Protein AF-A0A2M8B4Y9-F1 (afdb_monomer_lite)

Sequence (429 aa):
MQRHLLSLGIAMMALLTFVGEAAADEWITPTTKEVRSVTGTYTLTVTPPRPGSPAPSYPIAILKGPEGETTFELKTPWMAVDLFVFDDGRVLTLDQWHTLGLGDFVAVLYSVKGELLWKKTLEELLGEELAGQVPRSVSSRWWRGVPAETELVVAVEGKLTLRITLWNEDRLELRIDDGSTTLVPVADVGDDPERLMRRARALKDESKFGDAAVLLEKVVQIDPTQLDAYLEWADALERQGEVAAAVKVLEQALAQFGEQAPADKTYNYANLHVNLSKLYLATGDKKGARRALERGIAFERNYDYPVLAYAGFLLDEGEKAEADRVLEGFLAGADEPYKGMVTRSIGDFYRSHQNPSKAKEFYLLVYDPAKVTDQFLTLSLAEVYEELGERDKALAVWTQLVTYFEEMGPAFDFYLRQAREHVERLSAK

Foldseek 3Di:
DDDDDPPPDWPKDKDFDAPDPDP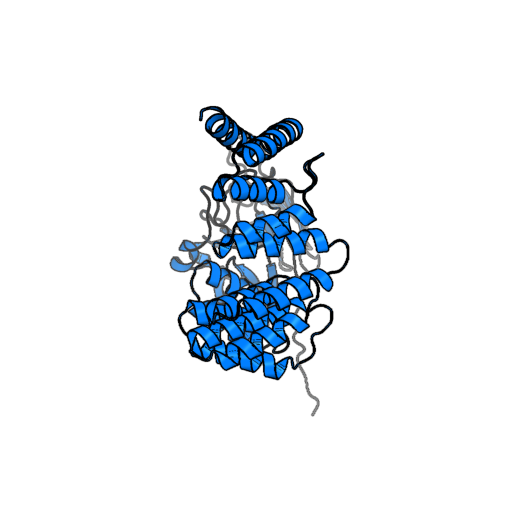DPDFDDDAWDWDAAPVSQKIKIWGWFDPPDPDQTAIWIWIQHDVGIAIDGLPDSADAPDWHAYNQGKIKGAAGGQAALDDFARIWIAHNNRHTPDTHHNCQQQNDVVQVVFDDDPRYGQFADVSWTKIWGQDPPRWIWIWTQTNLRWIWTATNVRRHIDIGGNLRVPLDLVSLQVNLVVCVVVVVLVSSLVSLVSSCVSPVPDLVSLLSNLVSCVSVVVLVVSLVSLVSSCVVCDLDDDPVCLQSQLSSLLSNLVSCVVVVNNVSNQVSLVSSCVRDLLDCVSLLSNLVSCVVVVNNVVSVVSLVVSLVRDDPPSNLVSLQSVLVSCVVVVNLVVSLVSLVVNDDLVACPDLVSLVSNLVSCVVVVVLVVNLSSLVRSLVVLVVVPDVCVVVNVVSVVSNVVSVVD

Radius of gyration: 30.64 Å; chains: 1; bounding box: 70×69×76 Å

Structure (mmCIF, N/CA/C/O backbone):
data_AF-A0A2M8B4Y9-F1
#
_entry.id   AF-A0A2M8B4Y9-F1
#
loop_
_atom_site.group_PDB
_atom_site.id
_atom_site.type_symbol
_atom_site.label_atom_id
_atom_site.label_alt_id
_atom_site.label_comp_id
_atom_site.label_asym_id
_atom_site.label_entity_id
_atom_site.label_seq_id
_atom_site.pdbx_PDB_ins_code
_atom_site.Cartn_x
_atom_site.Cartn_y
_atom_site.Cartn_z
_atom_site.occupancy
_atom_site.B_iso_or_equiv
_atom_site.auth_seq_id
_atom_site.auth_comp_id
_atom_site.auth_asym_id
_atom_site.auth_atom_id
_atom_site.pdbx_PDB_model_num
ATOM 1 N N . MET A 1 1 ? 16.339 -40.812 -35.857 1.00 36.28 1 MET A N 1
ATOM 2 C CA . MET A 1 1 ? 16.134 -39.405 -36.260 1.00 36.28 1 MET A CA 1
ATOM 3 C C . MET A 1 1 ? 16.271 -38.561 -34.998 1.00 36.28 1 MET A C 1
ATOM 5 O O . MET A 1 1 ? 15.334 -38.481 -34.215 1.00 36.28 1 MET A O 1
ATOM 9 N N . GLN A 1 2 ? 17.498 -38.126 -34.693 1.00 26.89 2 GLN A N 1
ATOM 10 C CA . GLN A 1 2 ? 17.825 -37.426 -33.448 1.00 26.89 2 GLN A CA 1
ATOM 11 C C . GLN A 1 2 ? 17.333 -35.977 -33.503 1.00 26.89 2 GLN A C 1
ATOM 13 O O . GLN A 1 2 ? 17.484 -35.291 -34.510 1.00 26.89 2 GLN A O 1
ATOM 18 N N . ARG A 1 3 ? 16.721 -35.556 -32.395 1.00 33.34 3 ARG A N 1
ATOM 19 C CA . ARG A 1 3 ? 16.287 -34.194 -32.089 1.00 33.34 3 ARG A CA 1
ATOM 20 C C . ARG A 1 3 ? 17.505 -33.265 -32.033 1.00 33.34 3 ARG A C 1
ATOM 22 O O . ARG A 1 3 ? 18.395 -33.511 -31.227 1.00 33.34 3 ARG A O 1
ATOM 29 N N . HIS A 1 4 ? 17.500 -32.178 -32.798 1.00 26.88 4 HIS A N 1
ATOM 30 C CA . HIS A 1 4 ? 18.311 -31.001 -32.486 1.00 26.88 4 HIS A CA 1
ATOM 31 C C . HIS A 1 4 ? 17.400 -29.964 -31.828 1.00 26.88 4 HIS A C 1
ATOM 33 O O . HIS A 1 4 ? 16.714 -29.195 -32.494 1.00 26.88 4 HIS A O 1
ATOM 39 N N . LEU A 1 5 ? 17.352 -30.016 -30.497 1.00 27.70 5 LEU A N 1
ATOM 40 C CA . LEU A 1 5 ? 16.914 -28.905 -29.661 1.00 27.70 5 LEU A CA 1
ATOM 41 C C . LEU A 1 5 ? 17.993 -27.821 -29.776 1.00 27.70 5 LEU A C 1
ATOM 43 O O . LEU A 1 5 ? 19.101 -28.005 -29.279 1.00 27.70 5 LEU A O 1
ATOM 47 N N . LEU A 1 6 ? 17.687 -26.725 -30.470 1.00 27.25 6 LEU A N 1
ATOM 48 C CA . LEU A 1 6 ? 18.451 -25.484 -30.364 1.00 27.25 6 LEU A CA 1
ATOM 49 C C . LEU A 1 6 ? 18.224 -24.946 -28.949 1.00 27.25 6 LEU A C 1
ATOM 51 O O . LEU A 1 6 ? 17.151 -24.440 -28.631 1.00 27.25 6 LEU A O 1
ATOM 55 N N . SER A 1 7 ? 19.213 -25.132 -28.081 1.00 25.39 7 SER A N 1
ATOM 56 C CA . SER A 1 7 ? 19.257 -24.516 -26.761 1.00 25.39 7 SER A CA 1
ATOM 57 C C . SER A 1 7 ? 19.354 -22.999 -26.932 1.00 25.39 7 SER A C 1
ATOM 59 O O . SER A 1 7 ? 20.385 -22.492 -27.378 1.00 25.39 7 SER A O 1
ATOM 61 N N . LEU A 1 8 ? 18.275 -22.289 -26.606 1.00 33.28 8 LEU A N 1
ATOM 62 C CA . LEU A 1 8 ? 18.254 -20.836 -26.473 1.00 33.28 8 LEU A CA 1
ATOM 63 C C . LEU A 1 8 ? 19.185 -20.471 -25.304 1.00 33.28 8 LEU A C 1
ATOM 65 O O . LEU A 1 8 ? 18.858 -20.717 -24.145 1.00 33.28 8 LEU A O 1
ATOM 69 N N . GLY A 1 9 ? 20.383 -19.968 -25.596 1.00 30.97 9 GLY A N 1
ATOM 70 C CA . GLY A 1 9 ? 21.287 -19.459 -24.568 1.00 30.97 9 GLY A CA 1
ATOM 71 C C . GLY A 1 9 ? 20.814 -18.082 -24.116 1.00 30.97 9 GLY A C 1
ATOM 72 O O . GLY A 1 9 ? 21.160 -17.090 -24.745 1.00 30.97 9 GLY A O 1
ATOM 73 N N . ILE A 1 10 ? 20.003 -18.018 -23.059 1.00 35.50 10 ILE A N 1
ATOM 74 C CA . ILE A 1 10 ? 19.664 -16.761 -22.384 1.00 35.50 10 ILE A CA 1
ATOM 75 C C . ILE A 1 10 ? 20.846 -16.423 -21.468 1.00 35.50 10 ILE A C 1
ATOM 77 O O . ILE A 1 10 ? 21.050 -17.080 -20.450 1.00 35.50 10 ILE A O 1
ATOM 81 N N . ALA A 1 11 ? 21.659 -15.435 -21.844 1.00 34.34 11 ALA A N 1
ATOM 82 C CA . ALA A 1 11 ? 22.622 -14.836 -20.926 1.00 34.34 11 ALA A CA 1
ATOM 83 C C . ALA A 1 11 ? 21.870 -13.807 -20.069 1.00 34.34 11 ALA A C 1
ATOM 85 O O . ALA A 1 11 ? 21.525 -12.737 -20.556 1.00 34.34 11 ALA A O 1
ATOM 86 N N . MET A 1 12 ? 21.563 -14.165 -18.820 1.00 33.56 12 MET A N 1
ATOM 87 C CA . MET A 1 12 ? 20.832 -13.312 -17.880 1.00 33.56 12 MET A CA 1
ATOM 88 C C . MET A 1 12 ? 21.839 -12.538 -17.024 1.00 33.56 12 MET A C 1
ATOM 90 O O . MET A 1 12 ? 22.570 -13.134 -16.234 1.00 33.56 12 MET A O 1
ATOM 94 N N . MET A 1 13 ? 21.898 -11.217 -17.188 1.00 37.53 13 MET A N 1
ATOM 95 C CA . MET A 1 13 ? 22.693 -10.332 -16.334 1.00 37.53 13 MET A CA 1
ATOM 96 C C . MET A 1 13 ? 21.754 -9.309 -15.694 1.00 37.53 13 MET A C 1
ATOM 98 O O . MET A 1 13 ? 21.316 -8.370 -16.352 1.00 37.53 13 MET A O 1
ATOM 102 N N . ALA A 1 14 ? 21.429 -9.517 -14.418 1.00 32.84 14 ALA A N 1
ATOM 103 C CA . ALA A 1 14 ? 20.691 -8.553 -13.611 1.00 32.84 14 ALA A CA 1
ATOM 104 C C . ALA A 1 14 ? 21.685 -7.543 -13.018 1.00 32.84 14 ALA A C 1
ATOM 106 O O . ALA A 1 14 ? 22.535 -7.918 -12.208 1.00 32.84 14 ALA A O 1
ATOM 107 N N . LEU A 1 15 ? 21.604 -6.273 -13.426 1.00 39.25 15 LEU A N 1
ATOM 108 C CA . LEU A 1 15 ? 22.286 -5.182 -12.727 1.00 39.25 15 LEU A CA 1
ATOM 109 C C . LEU A 1 15 ? 21.294 -4.495 -11.792 1.00 39.25 15 LEU A C 1
ATOM 111 O O . LEU A 1 15 ? 20.361 -3.841 -12.244 1.00 39.25 15 LEU A O 1
ATOM 115 N N . LEU A 1 16 ? 21.531 -4.630 -10.488 1.00 31.03 16 LEU A N 1
ATOM 116 C CA . LEU A 1 16 ? 20.889 -3.819 -9.459 1.00 31.03 16 LEU A CA 1
ATOM 117 C C . LEU A 1 16 ? 21.712 -2.542 -9.284 1.00 31.03 16 LEU A C 1
ATOM 119 O O . LEU A 1 16 ? 22.812 -2.586 -8.728 1.00 31.03 16 LEU A O 1
ATOM 123 N N . THR A 1 17 ? 21.205 -1.405 -9.758 1.00 41.84 17 THR A N 1
ATOM 124 C CA . THR A 1 17 ? 21.772 -0.100 -9.404 1.00 41.84 17 THR A CA 1
ATOM 125 C C . THR A 1 17 ? 20.977 0.493 -8.243 1.00 41.84 17 THR A C 1
ATOM 127 O O . THR A 1 17 ? 19.773 0.732 -8.327 1.00 41.84 17 THR A O 1
ATOM 130 N N . PHE A 1 18 ? 21.657 0.703 -7.112 1.00 34.00 18 PHE A N 1
ATOM 131 C CA . PHE A 1 18 ? 21.102 1.443 -5.983 1.00 34.00 18 PHE A CA 1
ATOM 132 C C . PHE A 1 18 ? 21.072 2.927 -6.350 1.00 34.00 18 PHE A C 1
ATOM 134 O O . PHE A 1 18 ? 22.095 3.611 -6.294 1.00 34.00 18 PHE A O 1
ATOM 141 N N . VAL A 1 19 ? 19.897 3.434 -6.717 1.00 42.34 19 VAL A N 1
ATOM 142 C CA . VAL A 1 19 ? 19.627 4.867 -6.612 1.00 42.34 19 VAL A CA 1
ATOM 143 C C . VAL A 1 19 ? 19.331 5.106 -5.136 1.00 42.34 19 VAL A C 1
ATOM 145 O O . VAL A 1 19 ? 18.277 4.716 -4.645 1.00 42.34 19 VAL A O 1
ATOM 148 N N . GLY A 1 20 ? 20.311 5.632 -4.400 1.00 36.97 20 GLY A N 1
ATOM 149 C CA . GLY A 1 20 ? 20.102 6.017 -3.008 1.00 36.97 20 GLY A CA 1
ATOM 150 C C . GLY A 1 20 ? 18.944 7.007 -2.915 1.00 36.97 20 GLY A C 1
ATOM 151 O O . GLY A 1 20 ? 18.862 7.929 -3.727 1.00 36.97 20 GLY A O 1
ATOM 152 N N . GLU A 1 21 ? 18.058 6.799 -1.943 1.00 37.81 21 GLU A N 1
ATOM 153 C CA . GLU A 1 21 ? 17.044 7.773 -1.547 1.00 37.81 21 GLU A CA 1
ATOM 154 C C . GLU A 1 21 ? 17.749 9.073 -1.144 1.00 37.81 21 GLU A C 1
ATOM 156 O O . GLU A 1 21 ? 18.260 9.216 -0.035 1.00 37.81 21 GLU A O 1
ATOM 161 N N . ALA A 1 22 ? 17.825 10.018 -2.074 1.00 33.72 22 ALA A N 1
ATOM 162 C CA . ALA A 1 22 ? 18.226 11.384 -1.804 1.00 33.72 22 ALA A CA 1
ATOM 163 C C . ALA A 1 22 ? 17.002 12.265 -2.038 1.00 33.72 22 ALA A C 1
ATOM 165 O O . ALA A 1 22 ? 16.345 12.179 -3.078 1.00 33.72 22 ALA A O 1
ATOM 166 N N . ALA A 1 23 ? 16.682 13.087 -1.038 1.00 35.25 23 ALA A N 1
ATOM 167 C CA . ALA A 1 23 ? 15.660 14.116 -1.134 1.00 35.25 23 ALA A CA 1
ATOM 168 C C . ALA A 1 23 ? 15.853 14.942 -2.418 1.00 35.25 23 ALA A C 1
ATOM 170 O O . ALA A 1 23 ? 16.979 15.156 -2.862 1.00 35.25 23 ALA A O 1
ATOM 171 N N . ALA A 1 24 ? 14.735 15.390 -2.989 1.00 41.53 24 ALA A N 1
ATOM 172 C CA . ALA A 1 24 ? 14.528 15.785 -4.384 1.00 41.53 24 ALA A CA 1
ATOM 173 C C . ALA A 1 24 ? 15.503 16.792 -5.048 1.00 41.53 24 ALA A C 1
ATOM 175 O O . ALA A 1 24 ? 15.334 17.033 -6.239 1.00 41.53 24 ALA A O 1
ATOM 176 N N . ASP A 1 25 ? 16.520 17.327 -4.362 1.00 52.00 25 ASP A N 1
ATOM 177 C CA . ASP A 1 25 ? 17.468 18.315 -4.901 1.00 52.00 25 ASP A CA 1
ATOM 178 C C . ASP A 1 25 ? 18.952 18.101 -4.511 1.00 52.00 25 ASP A C 1
ATOM 180 O O . ASP A 1 25 ? 19.803 18.908 -4.890 1.00 52.00 25 ASP A O 1
ATOM 184 N N . GLU A 1 26 ? 19.322 17.015 -3.818 1.00 54.59 26 GLU A N 1
ATOM 185 C CA . GLU A 1 26 ? 20.734 16.728 -3.502 1.00 54.59 26 GLU A CA 1
ATOM 186 C C . GLU A 1 26 ? 21.339 15.699 -4.460 1.00 54.59 26 GLU A C 1
ATOM 188 O O . GLU A 1 26 ? 21.367 14.491 -4.227 1.00 54.59 26 GLU A O 1
ATOM 193 N N . TRP A 1 27 ? 21.870 16.202 -5.569 1.00 66.56 27 TRP A N 1
ATOM 194 C CA . TRP A 1 27 ? 22.637 15.390 -6.499 1.00 66.56 27 TRP A CA 1
ATOM 195 C C . TRP A 1 27 ? 24.064 15.173 -5.996 1.00 66.56 27 TRP A C 1
ATOM 197 O O . TRP A 1 27 ? 24.834 16.122 -5.846 1.00 66.56 27 TRP A O 1
ATOM 207 N N . ILE A 1 28 ? 24.463 13.910 -5.826 1.00 75.56 28 ILE A N 1
ATOM 208 C CA . ILE A 1 28 ? 25.866 13.565 -5.564 1.00 75.56 28 ILE A CA 1
ATOM 209 C C . ILE A 1 28 ? 26.715 14.038 -6.749 1.00 75.56 28 ILE A C 1
ATOM 211 O O . ILE A 1 28 ? 26.384 13.759 -7.905 1.00 75.56 28 ILE A O 1
ATOM 215 N N . THR A 1 29 ? 27.812 14.746 -6.464 1.00 81.62 29 THR A N 1
ATOM 216 C CA . THR A 1 29 ? 28.760 15.222 -7.479 1.00 81.62 29 THR A CA 1
ATOM 217 C C . THR A 1 29 ? 29.173 14.075 -8.405 1.00 81.62 29 THR A C 1
ATOM 219 O O . THR A 1 29 ? 29.632 13.042 -7.908 1.00 81.62 29 THR A O 1
ATOM 222 N N . PRO A 1 30 ? 29.059 14.231 -9.737 1.00 83.62 30 PRO A N 1
ATOM 223 C CA . PRO A 1 30 ? 29.467 13.196 -10.672 1.00 83.62 30 PRO A CA 1
ATOM 224 C C . PRO A 1 30 ? 30.930 12.809 -10.474 1.00 83.62 30 PRO A C 1
ATOM 226 O O . PRO A 1 30 ? 31.810 13.669 -10.413 1.00 83.62 30 PRO A O 1
ATOM 229 N N . THR A 1 31 ? 31.191 11.509 -10.434 1.00 88.25 31 THR A N 1
ATOM 230 C CA . THR A 1 31 ? 32.536 10.931 -10.412 1.00 88.25 31 THR A CA 1
ATOM 231 C C . THR A 1 31 ? 32.777 10.108 -11.673 1.00 88.25 31 THR A C 1
ATOM 233 O O . THR A 1 31 ? 31.853 9.821 -12.440 1.00 88.25 31 THR A O 1
ATOM 236 N N . THR A 1 32 ? 34.037 9.750 -11.919 1.00 91.94 32 THR A N 1
ATOM 237 C CA . THR A 1 32 ? 34.393 8.835 -13.007 1.00 91.94 32 THR A CA 1
ATOM 238 C C . THR A 1 32 ? 33.714 7.483 -12.805 1.00 91.94 32 THR A C 1
ATOM 240 O O . THR A 1 32 ? 33.797 6.904 -11.722 1.00 91.94 32 THR A O 1
ATOM 243 N N . LYS A 1 33 ? 33.072 6.971 -13.857 1.00 93.06 33 LYS A N 1
ATOM 244 C CA . LYS A 1 33 ? 32.427 5.652 -13.875 1.00 93.06 33 LYS A CA 1
ATOM 245 C C . LYS A 1 33 ? 33.211 4.703 -14.771 1.00 93.06 33 LYS A C 1
ATOM 247 O O . LYS A 1 33 ? 33.659 5.104 -15.842 1.00 93.06 33 LYS A O 1
ATOM 252 N N . GLU A 1 34 ? 33.344 3.450 -14.350 1.00 95.75 34 GLU A N 1
ATOM 253 C CA . GLU A 1 34 ? 33.886 2.366 -15.170 1.00 95.75 34 GLU A CA 1
ATOM 254 C C . GLU A 1 34 ? 32.845 1.250 -15.276 1.00 95.75 34 GLU A C 1
ATOM 256 O O . GLU A 1 34 ? 32.316 0.800 -14.262 1.00 95.75 34 GLU A O 1
ATOM 261 N N . VAL A 1 35 ? 32.550 0.813 -16.500 1.00 93.94 35 VAL A N 1
ATOM 262 C CA . VAL A 1 35 ? 31.632 -0.297 -16.788 1.00 93.94 35 VAL A CA 1
ATOM 263 C C . VAL A 1 35 ? 32.278 -1.268 -17.773 1.00 93.94 35 VAL A C 1
ATOM 265 O O . VAL A 1 35 ? 33.152 -0.891 -18.556 1.00 93.94 35 VAL A O 1
ATOM 268 N N . ARG A 1 36 ? 31.868 -2.537 -17.731 1.00 94.88 36 ARG A N 1
ATOM 269 C CA . ARG A 1 36 ? 32.389 -3.601 -18.599 1.00 94.88 36 ARG A CA 1
ATOM 270 C C . ARG A 1 36 ? 31.264 -4.242 -19.389 1.00 94.88 36 ARG A C 1
ATOM 272 O O . ARG A 1 36 ? 30.131 -4.285 -18.915 1.00 94.88 36 ARG A O 1
ATOM 279 N N . SER A 1 37 ? 31.597 -4.738 -20.575 1.00 92.25 37 SER A N 1
ATOM 280 C CA . SER A 1 37 ? 30.659 -5.507 -21.386 1.00 92.25 37 SER A CA 1
ATOM 281 C C . SER A 1 37 ? 30.421 -6.888 -20.768 1.00 92.25 37 SER A C 1
ATOM 283 O O . SER A 1 37 ? 31.179 -7.310 -19.891 1.00 92.25 37 SER A O 1
ATOM 285 N N . VAL A 1 38 ? 29.376 -7.596 -21.203 1.00 85.75 38 VAL A N 1
ATOM 286 C CA . VAL A 1 38 ? 28.956 -8.880 -20.607 1.00 85.75 38 VAL A CA 1
ATOM 287 C C . VAL A 1 38 ? 30.090 -9.902 -20.630 1.00 85.75 38 VAL A C 1
ATOM 289 O O . VAL A 1 38 ? 30.353 -10.566 -19.628 1.00 85.75 38 VAL A O 1
ATOM 292 N N . THR A 1 39 ? 30.800 -10.013 -21.753 1.00 87.94 39 THR A N 1
ATOM 293 C CA . THR A 1 39 ? 31.944 -10.929 -21.889 1.00 87.94 39 THR A CA 1
ATOM 294 C C . THR A 1 39 ? 33.233 -10.369 -21.286 1.00 87.94 39 THR A C 1
ATOM 296 O O . THR A 1 39 ? 34.253 -11.059 -21.259 1.00 87.94 39 THR A O 1
ATOM 299 N N . GLY A 1 40 ? 33.227 -9.109 -20.842 1.00 91.19 40 GLY A N 1
ATOM 300 C CA . GLY A 1 40 ? 34.416 -8.367 -20.432 1.00 91.19 40 GLY A CA 1
ATOM 301 C C . GLY A 1 40 ? 35.335 -7.968 -21.590 1.00 91.19 40 GLY A C 1
ATOM 302 O O . GLY A 1 40 ? 36.449 -7.510 -21.339 1.00 91.19 40 GLY A O 1
ATOM 303 N N . THR A 1 41 ? 34.902 -8.137 -22.846 1.00 94.44 41 THR A N 1
ATOM 304 C CA . THR A 1 41 ? 35.692 -7.785 -24.039 1.00 94.44 41 THR A CA 1
ATOM 305 C C . THR A 1 41 ? 35.963 -6.286 -24.127 1.00 94.44 41 THR A C 1
ATOM 307 O O . THR A 1 41 ? 37.048 -5.893 -24.559 1.00 94.44 41 THR A O 1
ATOM 310 N N . TYR A 1 42 ? 35.013 -5.458 -23.688 1.00 96.25 42 TYR A N 1
ATOM 311 C CA . TYR A 1 42 ? 35.172 -4.010 -23.632 1.00 96.25 42 TYR A CA 1
ATOM 312 C C . TYR A 1 42 ? 35.105 -3.485 -22.198 1.00 96.25 42 TYR A C 1
ATOM 314 O O . TYR A 1 42 ? 34.321 -3.954 -21.372 1.00 96.25 42 TYR A O 1
ATOM 322 N N . THR A 1 43 ? 35.923 -2.473 -21.910 1.00 97.56 43 THR A N 1
ATOM 323 C CA . THR A 1 43 ? 35.850 -1.661 -20.688 1.00 97.56 43 THR A CA 1
ATOM 324 C C . THR A 1 43 ? 35.696 -0.200 -21.081 1.00 97.56 43 THR A C 1
ATOM 326 O O . THR A 1 43 ? 36.485 0.317 -21.870 1.00 97.56 43 THR A O 1
ATOM 329 N N . LEU A 1 44 ? 34.683 0.459 -20.531 1.00 97.50 44 LEU A N 1
ATOM 330 C CA . LEU A 1 44 ? 34.388 1.864 -20.759 1.00 97.50 44 LEU A CA 1
ATOM 331 C C . LEU A 1 44 ? 34.637 2.644 -19.469 1.00 97.50 44 LEU A C 1
ATOM 333 O O . LEU A 1 44 ? 33.990 2.383 -18.457 1.00 97.50 44 LEU A O 1
ATOM 337 N N . THR A 1 45 ? 35.513 3.641 -19.530 1.00 97.38 45 THR A N 1
ATOM 338 C CA . THR A 1 45 ? 35.730 4.611 -18.452 1.00 97.38 45 THR A CA 1
ATOM 339 C C . THR A 1 45 ? 35.216 5.975 -18.900 1.00 97.38 45 THR A C 1
ATOM 341 O O . THR A 1 45 ? 35.676 6.499 -19.910 1.00 97.38 45 THR A O 1
ATOM 344 N N . VAL A 1 46 ? 34.289 6.580 -18.158 1.00 95.38 46 VAL A N 1
ATOM 345 C CA . VAL A 1 46 ? 33.729 7.904 -18.471 1.00 95.38 46 VAL A CA 1
ATOM 346 C C . VAL A 1 46 ? 34.039 8.877 -17.347 1.00 95.38 46 VAL A C 1
ATOM 348 O O . VAL A 1 46 ? 33.708 8.623 -16.191 1.00 95.38 46 VAL A O 1
ATOM 351 N N . THR A 1 47 ? 34.667 10.000 -17.688 1.00 92.81 47 THR A N 1
ATOM 352 C CA . THR A 1 47 ? 35.037 11.065 -16.748 1.00 92.81 47 THR A CA 1
ATOM 353 C C . THR A 1 47 ? 34.115 12.275 -16.933 1.00 92.81 47 THR A C 1
ATOM 355 O O . THR A 1 47 ? 33.919 12.691 -18.078 1.00 92.81 47 THR A O 1
ATOM 358 N N . PRO A 1 48 ? 33.572 12.864 -15.849 1.00 88.44 48 PRO A N 1
ATOM 359 C CA . PRO A 1 48 ? 32.746 14.068 -15.910 1.00 88.44 48 PRO A CA 1
ATOM 360 C C . PRO A 1 48 ? 33.448 15.255 -16.591 1.00 88.44 48 PRO A C 1
ATOM 362 O O . PRO A 1 48 ? 34.683 15.317 -16.612 1.00 88.44 48 PRO A O 1
ATOM 365 N N . PRO A 1 49 ? 32.684 16.233 -17.106 1.00 80.12 49 PRO A N 1
ATOM 366 C CA . PRO A 1 49 ? 33.252 17.444 -17.686 1.00 80.12 49 PRO A CA 1
ATOM 367 C C . PRO A 1 49 ? 34.072 18.241 -16.659 1.00 80.12 49 PRO A C 1
ATOM 369 O O . PRO A 1 49 ? 33.786 18.229 -15.460 1.00 80.12 49 PRO A O 1
ATOM 372 N N . ARG A 1 50 ? 35.110 18.952 -17.123 1.00 70.00 50 ARG A N 1
ATOM 373 C CA . ARG A 1 50 ? 35.992 19.729 -16.239 1.00 70.00 50 ARG A CA 1
ATOM 374 C C . ARG A 1 50 ? 35.247 20.954 -15.690 1.00 70.00 50 ARG A C 1
ATOM 376 O O . ARG A 1 50 ? 34.801 21.778 -16.493 1.00 70.00 50 ARG A O 1
ATOM 383 N N . PRO A 1 51 ? 35.178 21.145 -14.359 1.00 62.09 51 PRO A N 1
ATOM 384 C CA . PRO A 1 51 ? 34.595 22.352 -13.781 1.00 62.09 51 PRO A CA 1
ATOM 385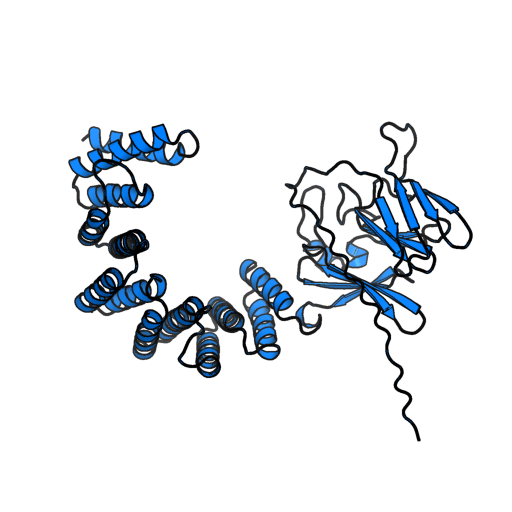 C C . PRO A 1 51 ? 35.305 23.616 -14.296 1.00 62.09 51 PRO A C 1
ATOM 387 O O . PRO A 1 51 ? 36.534 23.681 -14.285 1.00 62.09 51 PRO A O 1
ATOM 390 N N . GLY A 1 52 ? 34.543 24.621 -14.744 1.00 58.44 52 GLY A N 1
ATOM 391 C CA . GLY A 1 52 ? 35.072 25.942 -15.120 1.00 58.44 52 GLY A CA 1
ATOM 392 C C . GLY A 1 52 ? 35.708 26.064 -16.514 1.00 58.44 52 GLY A C 1
ATOM 393 O O . GLY A 1 52 ? 36.437 27.026 -16.755 1.00 58.44 52 GLY A O 1
ATOM 394 N N . SER A 1 53 ? 35.469 25.124 -17.438 1.00 52.81 53 SER A N 1
ATOM 395 C CA . SER A 1 53 ? 35.974 25.239 -18.817 1.00 52.81 53 SER A CA 1
ATOM 396 C C . SER A 1 53 ? 35.259 26.345 -19.624 1.00 52.81 53 SER A C 1
ATOM 398 O O . SER A 1 53 ? 34.036 26.438 -19.562 1.00 52.81 53 SER A O 1
ATOM 400 N N . PRO A 1 54 ? 35.984 27.166 -20.414 1.00 41.25 54 PRO A N 1
ATOM 401 C CA . PRO A 1 54 ? 35.407 28.251 -21.223 1.00 41.25 54 PRO A CA 1
ATOM 402 C C . PRO A 1 54 ? 34.758 27.789 -22.545 1.00 41.25 54 PRO A C 1
ATOM 404 O O . PRO A 1 54 ? 34.163 28.598 -23.252 1.00 41.25 54 PRO A O 1
ATOM 407 N N . ALA A 1 55 ? 34.876 26.505 -22.891 1.00 53.44 55 ALA A N 1
ATOM 408 C CA . ALA A 1 55 ? 34.195 25.846 -24.007 1.00 53.44 55 ALA A CA 1
ATOM 409 C C . ALA A 1 55 ? 33.199 24.813 -23.446 1.00 53.44 55 ALA A C 1
ATOM 411 O O . ALA A 1 55 ? 33.392 24.388 -22.302 1.00 53.44 55 ALA A O 1
ATOM 412 N N . PRO A 1 56 ? 32.163 24.382 -24.199 1.00 57.38 56 PRO A N 1
ATOM 413 C CA . PRO A 1 56 ? 31.330 23.262 -23.768 1.00 57.38 56 PRO A CA 1
ATOM 414 C C . PRO A 1 56 ? 32.234 22.061 -23.465 1.00 57.38 56 PRO A C 1
ATOM 416 O O . PRO A 1 56 ? 32.873 21.515 -24.360 1.00 57.38 56 PRO A O 1
ATOM 419 N N . SER A 1 57 ? 32.347 21.715 -22.182 1.00 73.31 57 SER A N 1
ATOM 420 C CA . SER A 1 57 ? 33.071 20.532 -21.735 1.00 73.31 57 SER A CA 1
ATOM 421 C C . SER A 1 57 ? 32.064 19.403 -21.676 1.00 73.31 57 SER A C 1
ATOM 423 O O . SER A 1 57 ? 31.087 19.484 -20.937 1.00 73.31 57 SER A O 1
ATOM 425 N N . TYR A 1 58 ? 32.331 18.352 -22.433 1.00 87.56 58 TYR A N 1
ATOM 426 C CA . TYR A 1 58 ? 31.554 17.123 -22.423 1.00 87.56 58 TYR A CA 1
ATOM 427 C C . TYR A 1 58 ? 32.247 16.061 -21.557 1.00 87.56 58 TYR A C 1
ATOM 429 O O . TYR A 1 58 ? 33.460 16.162 -21.331 1.00 87.56 58 TYR A O 1
ATOM 437 N N . PRO A 1 59 ? 31.521 15.048 -21.049 1.00 91.69 59 PRO A N 1
ATOM 438 C CA . PRO A 1 59 ? 32.155 13.870 -20.481 1.00 91.69 59 PRO A CA 1
ATOM 439 C C . PRO A 1 59 ? 33.089 13.201 -21.497 1.00 91.69 59 PRO A C 1
ATOM 441 O O . PRO A 1 59 ? 32.747 13.051 -22.673 1.00 91.69 59 PRO A O 1
ATOM 444 N N . ILE A 1 60 ? 34.260 12.766 -21.035 1.00 93.31 60 ILE A N 1
ATOM 445 C CA . ILE A 1 60 ? 35.242 12.059 -21.866 1.00 93.31 60 ILE A CA 1
ATOM 446 C C . ILE A 1 60 ? 35.103 10.563 -21.609 1.00 93.31 60 ILE A C 1
ATOM 448 O O . ILE A 1 60 ? 35.255 10.117 -20.471 1.00 93.31 60 ILE A O 1
ATOM 452 N N . ALA A 1 61 ? 34.844 9.802 -22.666 1.00 96.06 61 ALA A N 1
ATOM 453 C CA . ALA A 1 61 ? 34.807 8.350 -22.671 1.00 96.06 61 ALA A CA 1
ATOM 454 C C . ALA A 1 61 ? 36.125 7.779 -23.207 1.00 96.06 61 ALA A C 1
ATOM 456 O O . ALA A 1 61 ? 36.630 8.211 -24.242 1.00 96.06 61 ALA A O 1
ATOM 457 N N . ILE A 1 62 ? 36.656 6.782 -22.506 1.00 97.62 62 ILE A N 1
ATOM 458 C CA . ILE A 1 62 ? 37.791 5.961 -22.918 1.00 97.62 62 ILE A CA 1
ATOM 459 C C . ILE A 1 62 ? 37.277 4.530 -23.029 1.00 97.62 62 ILE A C 1
ATOM 461 O O . ILE A 1 62 ? 36.935 3.904 -22.025 1.00 97.62 62 ILE A O 1
ATOM 465 N N . LEU A 1 63 ? 37.203 4.023 -24.255 1.00 97.81 63 LEU A N 1
ATOM 466 C CA . LEU A 1 63 ? 36.772 2.669 -24.566 1.00 97.81 63 LEU A CA 1
ATOM 467 C C . LEU A 1 63 ? 37.996 1.809 -24.880 1.00 97.81 63 LEU A C 1
ATOM 469 O O . LEU A 1 63 ? 38.693 2.039 -25.867 1.00 97.81 63 LEU A O 1
ATOM 473 N N . LYS A 1 64 ? 38.246 0.803 -24.047 1.00 97.94 64 LYS A N 1
ATOM 474 C CA . LYS A 1 64 ? 39.300 -0.197 -24.241 1.00 97.94 64 LYS A CA 1
ATOM 475 C C . LYS A 1 64 ? 38.681 -1.482 -24.765 1.00 97.94 64 LYS A C 1
ATOM 477 O O . LYS A 1 64 ? 37.758 -2.004 -24.144 1.00 97.94 64 LYS A O 1
ATOM 482 N N . GLY A 1 65 ? 39.207 -1.994 -25.872 1.00 95.81 65 GLY A N 1
ATOM 483 C CA . GLY A 1 65 ? 38.759 -3.243 -26.483 1.00 95.81 65 GLY A CA 1
ATOM 484 C C . GLY A 1 65 ? 39.859 -3.941 -27.290 1.00 95.81 65 GLY A C 1
ATOM 485 O O . GLY A 1 65 ? 41.029 -3.562 -27.198 1.00 95.81 65 GLY A O 1
ATOM 486 N N . PRO A 1 66 ? 39.505 -4.953 -28.104 1.00 93.81 66 PRO A N 1
ATOM 487 C CA . PRO A 1 66 ? 40.471 -5.776 -28.840 1.00 93.81 66 PRO A CA 1
ATOM 488 C C . PRO A 1 66 ? 41.345 -5.003 -29.835 1.00 93.81 66 PRO A C 1
ATOM 490 O O . PRO A 1 66 ? 42.498 -5.366 -30.055 1.00 93.81 66 PRO A O 1
ATOM 493 N N . GLU A 1 67 ? 40.807 -3.936 -30.428 1.00 90.25 67 GLU A N 1
ATOM 494 C CA . GLU A 1 67 ? 41.508 -3.103 -31.416 1.00 90.25 67 GLU A CA 1
ATOM 495 C C . GLU A 1 67 ? 42.347 -1.980 -30.780 1.00 90.25 67 GLU A C 1
ATOM 497 O O . GLU A 1 67 ? 43.005 -1.219 -31.488 1.00 90.25 67 GLU A O 1
ATOM 502 N N . GLY A 1 68 ? 42.356 -1.882 -29.446 1.00 94.00 68 GLY A N 1
ATOM 503 C CA . GLY A 1 68 ? 43.084 -0.868 -28.690 1.00 94.00 68 GLY A CA 1
ATOM 504 C C . GLY A 1 68 ? 42.170 0.046 -27.876 1.00 94.00 68 GLY A C 1
ATOM 505 O O . GLY A 1 68 ? 41.075 -0.334 -27.460 1.00 94.00 68 GLY A O 1
ATOM 506 N N . GLU A 1 69 ? 42.660 1.254 -27.610 1.00 96.50 69 GLU A N 1
ATOM 507 C CA . GLU A 1 69 ? 41.962 2.279 -26.836 1.00 96.50 69 GLU A CA 1
ATOM 508 C C . GLU A 1 69 ? 41.439 3.377 -27.766 1.00 96.50 69 GLU A C 1
ATOM 510 O O . GLU A 1 69 ? 42.180 3.899 -28.598 1.00 96.50 69 GLU A O 1
ATOM 515 N N . THR A 1 70 ? 40.165 3.734 -27.612 1.00 96.75 70 THR A N 1
ATOM 516 C CA . THR A 1 70 ? 39.533 4.848 -28.324 1.00 96.75 70 THR A CA 1
ATOM 517 C C . THR A 1 70 ? 39.000 5.861 -27.323 1.00 96.75 70 THR A C 1
ATOM 519 O O . THR A 1 70 ? 38.248 5.507 -26.417 1.00 96.75 70 THR A O 1
ATOM 522 N N . THR A 1 71 ? 39.364 7.129 -27.509 1.00 96.50 71 THR A N 1
ATOM 523 C CA . THR A 1 71 ? 38.928 8.239 -26.653 1.00 96.50 71 THR A CA 1
ATOM 524 C C . THR A 1 71 ? 38.016 9.168 -27.436 1.00 96.50 71 THR A C 1
ATOM 526 O O . THR A 1 71 ? 38.372 9.604 -28.532 1.00 96.50 71 THR A O 1
ATOM 529 N N . PHE A 1 72 ? 36.852 9.486 -26.875 1.00 94.75 72 PHE A N 1
ATOM 530 C CA . PHE A 1 72 ? 35.862 10.359 -27.501 1.00 94.75 72 PHE A CA 1
ATOM 531 C C . PHE A 1 72 ? 35.030 11.122 -26.469 1.00 94.75 72 PHE A C 1
ATOM 533 O O . PHE A 1 72 ? 34.960 10.758 -25.298 1.00 94.75 72 PHE A O 1
ATOM 540 N N . GLU A 1 73 ? 34.389 12.201 -26.907 1.00 92.56 73 GLU A N 1
ATOM 541 C CA . GLU A 1 73 ? 33.454 12.971 -26.087 1.00 92.56 73 GLU A CA 1
ATOM 542 C C . GLU A 1 73 ? 32.043 12.380 -26.209 1.00 92.56 73 GLU A C 1
ATOM 544 O O . GLU A 1 73 ? 31.526 12.223 -27.320 1.00 92.56 73 GLU A O 1
ATOM 549 N N . LEU A 1 74 ? 31.396 12.089 -25.076 1.00 89.81 74 LEU A N 1
ATOM 550 C CA . LEU A 1 74 ? 29.953 11.854 -25.046 1.00 89.81 74 LEU A CA 1
ATOM 551 C C . LEU A 1 74 ? 29.315 13.221 -25.243 1.00 89.81 74 LEU A C 1
ATOM 553 O O . LEU A 1 74 ? 29.340 14.017 -24.317 1.00 89.81 74 LEU A O 1
ATOM 557 N N . LYS A 1 75 ? 28.828 13.540 -26.446 1.00 86.31 75 LYS A N 1
ATOM 558 C CA . LYS A 1 75 ? 28.291 14.862 -26.842 1.00 86.31 75 LYS A CA 1
ATOM 559 C C . LYS A 1 75 ? 26.977 15.233 -26.118 1.00 86.31 75 LYS A C 1
ATOM 561 O O . LYS A 1 75 ? 26.029 15.712 -26.736 1.00 86.31 75 LYS A O 1
ATOM 566 N N . THR A 1 76 ? 26.916 14.985 -24.816 1.00 86.00 76 THR A N 1
ATOM 567 C CA . THR A 1 76 ? 25.850 15.252 -23.860 1.00 86.00 76 THR A CA 1
ATOM 568 C C . THR A 1 76 ? 26.373 16.240 -22.822 1.00 86.00 76 THR A C 1
ATOM 570 O O . THR A 1 76 ? 27.498 16.093 -22.349 1.00 86.00 76 THR A O 1
ATOM 573 N N . PRO A 1 77 ? 25.584 17.252 -22.432 1.00 81.12 77 PRO A N 1
ATOM 574 C CA . PRO A 1 77 ? 26.070 18.347 -21.589 1.00 81.12 77 PRO A CA 1
ATOM 575 C C . PRO A 1 77 ? 26.507 17.904 -20.184 1.00 81.12 77 PRO A C 1
ATOM 577 O O . PRO A 1 77 ? 27.302 18.592 -19.548 1.00 81.12 77 PRO A O 1
ATOM 580 N N . TRP A 1 78 ? 26.009 16.762 -19.705 1.00 86.00 78 TRP A N 1
ATOM 581 C CA . TRP A 1 78 ? 26.222 16.282 -18.344 1.00 86.00 78 TRP A CA 1
ATOM 582 C C . TRP A 1 78 ? 26.680 14.827 -18.324 1.00 86.00 78 TRP A C 1
ATOM 584 O O . TRP A 1 78 ? 26.702 14.142 -19.345 1.00 86.00 78 TRP A O 1
ATOM 594 N N . MET A 1 79 ? 27.106 14.377 -17.143 1.00 89.75 79 MET A N 1
ATOM 595 C CA . MET A 1 79 ? 27.469 12.982 -16.917 1.00 89.75 79 MET A CA 1
ATOM 596 C C . MET A 1 79 ? 26.217 12.104 -16.989 1.00 89.75 79 MET A C 1
ATOM 598 O O . MET A 1 79 ? 25.219 12.413 -16.338 1.00 89.75 79 MET A O 1
ATOM 602 N N . ALA A 1 80 ? 26.297 10.987 -17.710 1.00 90.81 80 ALA A N 1
ATOM 603 C CA . ALA A 1 80 ? 25.209 10.018 -17.762 1.00 90.81 80 ALA A CA 1
ATOM 604 C C . ALA A 1 80 ? 24.949 9.380 -16.387 1.00 90.81 80 ALA A C 1
ATOM 606 O O . ALA A 1 80 ? 25.886 9.113 -15.614 1.00 90.81 80 ALA A O 1
ATOM 607 N N . VAL A 1 81 ? 23.681 9.103 -16.083 1.00 88.81 81 VAL A N 1
ATOM 608 C CA . VAL A 1 81 ? 23.309 8.420 -14.834 1.00 88.81 81 VAL A CA 1
ATOM 609 C C . VAL A 1 81 ? 23.627 6.936 -14.933 1.00 88.81 81 VAL A C 1
ATOM 611 O O . VAL A 1 81 ? 24.311 6.419 -14.051 1.00 88.81 81 VAL A O 1
ATOM 614 N N . ASP A 1 82 ? 23.276 6.292 -16.041 1.00 89.62 82 ASP A N 1
ATOM 615 C CA . ASP A 1 82 ? 23.655 4.908 -16.315 1.00 89.62 82 ASP A CA 1
ATOM 616 C C . ASP A 1 82 ? 24.449 4.792 -17.617 1.00 89.62 82 ASP A C 1
ATOM 618 O O . ASP A 1 82 ? 24.264 5.552 -18.573 1.00 89.62 82 ASP A O 1
ATOM 622 N N . LEU A 1 83 ? 25.379 3.839 -17.624 1.00 91.81 83 LEU A N 1
ATOM 623 C CA . LEU A 1 83 ? 26.322 3.588 -18.706 1.00 91.81 83 LEU A CA 1
ATOM 624 C C . LEU A 1 83 ? 26.352 2.098 -19.009 1.00 91.81 83 LEU A C 1
ATOM 626 O O . LEU A 1 83 ? 26.553 1.281 -18.113 1.00 91.81 83 LEU A O 1
ATOM 630 N N . PHE A 1 84 ? 26.232 1.763 -20.285 1.00 93.06 84 PHE A N 1
ATOM 631 C CA . PHE A 1 84 ? 26.338 0.401 -20.781 1.00 93.06 84 PHE A CA 1
ATOM 632 C C . PHE A 1 84 ? 27.344 0.371 -21.923 1.00 93.06 84 PHE A C 1
ATOM 634 O O . PHE A 1 84 ? 27.376 1.269 -22.766 1.00 93.06 84 PHE A O 1
ATOM 641 N N . VAL A 1 85 ? 28.151 -0.683 -21.967 1.00 94.69 85 VAL A N 1
ATOM 642 C CA . VAL A 1 85 ? 29.006 -1.005 -23.107 1.00 94.69 85 VAL A CA 1
ATOM 643 C C . VAL A 1 85 ? 28.695 -2.432 -23.536 1.00 94.69 85 VAL A C 1
ATOM 645 O O . VAL A 1 85 ? 28.644 -3.334 -22.702 1.00 94.69 85 VAL A O 1
ATOM 648 N N . PHE A 1 86 ? 28.426 -2.630 -24.821 1.00 93.00 86 PHE A N 1
ATOM 649 C CA . PHE A 1 86 ? 28.056 -3.930 -25.376 1.00 93.00 86 PHE A CA 1
ATOM 650 C C . PHE A 1 86 ? 29.288 -4.672 -25.907 1.00 93.00 86 PHE A C 1
ATOM 652 O O . PHE A 1 86 ? 30.348 -4.080 -26.110 1.00 93.00 86 PHE A O 1
ATOM 659 N N . ASP A 1 87 ? 29.159 -5.979 -26.148 1.00 91.06 87 ASP A N 1
ATOM 660 C CA . ASP A 1 87 ? 30.276 -6.815 -26.620 1.00 91.06 87 ASP A CA 1
ATOM 661 C C . ASP A 1 87 ? 30.696 -6.516 -28.071 1.00 91.06 87 ASP A C 1
ATOM 663 O O . ASP A 1 87 ? 31.736 -6.991 -28.522 1.00 91.06 87 ASP A O 1
ATOM 667 N N . ASP A 1 88 ? 29.924 -5.697 -28.791 1.00 91.44 88 ASP A N 1
ATOM 668 C CA . ASP A 1 88 ? 30.285 -5.135 -30.098 1.00 91.44 88 ASP A CA 1
ATOM 669 C C . ASP A 1 88 ? 30.945 -3.742 -30.005 1.00 91.44 88 ASP A C 1
ATOM 671 O O . ASP A 1 88 ? 31.225 -3.108 -31.024 1.00 91.44 88 ASP A O 1
ATOM 675 N N . GLY A 1 89 ? 31.195 -3.253 -28.786 1.00 93.19 89 GLY A N 1
ATOM 676 C CA . GLY A 1 89 ? 31.852 -1.977 -28.514 1.00 93.19 89 GLY A CA 1
ATOM 677 C C . GLY A 1 89 ? 30.945 -0.748 -28.596 1.00 93.19 89 GLY A C 1
ATOM 678 O O . GLY A 1 89 ? 31.429 0.361 -28.363 1.00 93.19 89 GLY A O 1
ATOM 679 N N . ARG A 1 90 ? 29.647 -0.892 -28.901 1.00 95.56 90 ARG A N 1
ATOM 680 C CA . ARG A 1 90 ? 28.698 0.231 -28.805 1.00 95.56 90 ARG A CA 1
ATOM 681 C C . ARG A 1 90 ? 28.491 0.639 -27.346 1.00 95.56 90 ARG A C 1
ATOM 683 O O . ARG A 1 90 ? 28.531 -0.194 -26.439 1.00 95.56 90 ARG A O 1
ATOM 690 N N . VAL A 1 91 ? 28.237 1.927 -27.128 1.00 96.56 91 VAL A N 1
ATOM 691 C CA . VAL A 1 91 ? 28.042 2.515 -25.794 1.00 96.56 91 VAL A CA 1
ATOM 692 C C . VAL A 1 91 ? 26.664 3.154 -25.709 1.00 96.56 91 VAL A C 1
ATOM 694 O O . VAL A 1 91 ? 26.348 4.013 -26.527 1.00 96.56 91 VAL A O 1
ATOM 697 N N . LEU A 1 92 ? 25.862 2.769 -24.717 1.00 96.12 92 LEU A N 1
ATOM 698 C CA . LEU A 1 92 ? 24.569 3.386 -24.415 1.00 96.12 92 LEU A CA 1
ATOM 699 C C . LEU A 1 92 ? 24.665 4.176 -23.109 1.00 96.12 92 LEU A C 1
ATOM 701 O O . LEU A 1 92 ? 25.124 3.663 -22.090 1.00 96.12 92 LEU A O 1
ATOM 705 N N . THR A 1 93 ? 24.180 5.411 -23.131 1.00 94.88 93 THR A N 1
ATOM 706 C CA . THR A 1 93 ? 23.967 6.229 -21.931 1.00 94.88 93 THR A CA 1
ATOM 707 C C . THR A 1 93 ? 22.473 6.345 -21.661 1.00 94.88 93 THR A C 1
ATOM 709 O O . THR A 1 93 ? 21.727 6.613 -22.608 1.00 94.88 93 THR A O 1
ATOM 712 N N . LEU A 1 94 ? 22.052 6.226 -20.400 1.00 93.75 94 LEU A N 1
ATOM 713 C CA . LEU A 1 94 ? 20.691 6.558 -19.973 1.00 93.75 94 LEU A CA 1
ATOM 714 C C . LEU A 1 94 ? 20.698 7.677 -18.937 1.00 93.75 94 LEU A C 1
ATOM 716 O O . LEU A 1 94 ? 21.478 7.644 -17.980 1.00 93.75 94 LEU A O 1
ATOM 720 N N . ASP A 1 95 ? 19.776 8.616 -19.134 1.00 92.81 95 ASP A N 1
ATOM 721 C CA . ASP A 1 95 ? 19.576 9.832 -18.355 1.00 92.81 95 ASP A CA 1
ATOM 722 C C . ASP A 1 95 ? 20.832 10.707 -18.221 1.00 92.81 95 ASP A C 1
ATOM 724 O O . ASP A 1 95 ? 21.970 10.317 -18.491 1.00 92.81 95 ASP A O 1
ATOM 728 N N . GLN A 1 96 ? 20.618 11.938 -17.774 1.00 89.56 96 GLN A N 1
ATOM 729 C CA . GLN A 1 96 ? 21.679 12.899 -17.516 1.00 89.56 96 GLN A CA 1
ATOM 730 C C . GLN A 1 96 ? 21.605 13.356 -16.061 1.00 89.56 96 GLN A C 1
ATOM 732 O O . GLN A 1 96 ? 20.521 13.517 -15.492 1.00 89.56 96 GLN A O 1
ATOM 737 N N . TRP A 1 97 ? 22.767 13.565 -15.445 1.00 86.06 97 TRP A N 1
ATOM 738 C CA . TRP A 1 97 ? 22.861 14.155 -14.112 1.00 86.06 97 TRP A CA 1
ATOM 739 C C . TRP A 1 97 ? 22.079 15.483 -14.073 1.00 86.06 97 TRP A C 1
ATOM 741 O O . TRP A 1 97 ? 22.149 16.250 -15.030 1.00 86.06 97 TRP A O 1
ATOM 751 N N . HIS A 1 98 ? 21.292 15.701 -13.010 1.00 82.25 98 HIS A N 1
ATOM 752 C CA . HIS A 1 98 ? 20.290 16.772 -12.816 1.00 82.25 98 HIS A CA 1
ATOM 753 C C . HIS A 1 98 ? 19.142 16.901 -13.828 1.00 82.25 98 HIS A C 1
ATOM 755 O O . HIS A 1 98 ? 18.380 17.862 -13.743 1.00 82.25 98 HIS A O 1
ATOM 761 N N . THR A 1 99 ? 18.984 15.963 -14.765 1.00 86.12 99 THR A N 1
ATOM 762 C CA . THR A 1 99 ? 17.907 15.993 -15.771 1.00 86.12 99 THR A CA 1
ATOM 763 C C . THR A 1 99 ? 17.382 14.586 -16.092 1.00 86.12 99 THR A C 1
ATOM 765 O O . THR A 1 99 ? 17.387 14.159 -17.247 1.00 86.12 99 THR A O 1
ATOM 768 N N . LEU A 1 100 ? 16.906 13.838 -15.082 1.00 90.00 100 LEU A N 1
ATOM 769 C CA . LEU A 1 100 ? 16.301 12.512 -15.318 1.00 90.00 100 LEU A CA 1
ATOM 770 C C . LEU A 1 100 ? 15.103 12.625 -16.253 1.00 90.00 100 LEU A C 1
ATOM 772 O O . LEU A 1 100 ? 14.199 13.424 -16.004 1.00 90.00 100 LEU A O 1
ATOM 776 N N . GLY A 1 101 ? 15.093 11.824 -17.316 1.00 91.56 101 GLY A N 1
ATOM 777 C CA . GLY A 1 101 ? 14.014 11.781 -18.290 1.00 91.56 101 GLY A CA 1
ATOM 778 C C . GLY A 1 101 ? 13.726 13.116 -18.983 1.00 91.56 101 GLY A C 1
ATOM 779 O O . GLY A 1 101 ? 12.674 13.233 -19.602 1.00 91.56 101 GLY A O 1
ATOM 780 N N . LEU A 1 102 ? 14.580 14.141 -18.879 1.00 90.38 102 LEU A N 1
ATOM 781 C CA . LEU A 1 102 ? 14.348 15.468 -19.462 1.00 90.38 102 LEU A CA 1
ATOM 782 C C . LEU A 1 102 ? 15.307 15.754 -20.625 1.00 90.38 102 LEU A C 1
ATOM 784 O O . LEU A 1 102 ? 16.484 15.403 -20.595 1.00 90.38 102 LEU A O 1
ATOM 788 N N . GLY A 1 103 ? 14.795 16.466 -21.631 1.00 90.94 103 GLY A N 1
ATOM 789 C CA . GLY A 1 103 ? 15.562 16.900 -22.798 1.00 90.94 103 GLY A CA 1
ATOM 790 C C . GLY A 1 103 ? 15.824 15.801 -23.830 1.00 90.94 103 GLY A C 1
ATOM 791 O O . GLY A 1 103 ? 15.208 14.738 -23.829 1.00 90.94 103 GLY A O 1
ATOM 792 N N . ASP A 1 104 ? 16.761 16.087 -24.731 1.00 91.94 104 ASP A N 1
ATOM 793 C CA . ASP A 1 104 ? 17.032 15.288 -25.935 1.00 91.94 104 ASP A CA 1
ATOM 794 C C . ASP A 1 104 ? 17.862 14.018 -25.702 1.00 91.94 104 ASP A C 1
ATOM 796 O O . ASP A 1 104 ? 18.093 13.245 -26.634 1.00 91.94 104 ASP A O 1
ATOM 800 N N . PHE A 1 105 ? 18.411 13.851 -24.499 1.00 93.12 105 PHE A N 1
ATOM 801 C CA . PHE A 1 105 ? 19.497 12.907 -24.229 1.00 93.12 105 PHE A CA 1
ATOM 802 C C . PHE A 1 105 ? 19.129 11.896 -23.142 1.00 93.12 105 PHE A C 1
ATOM 804 O O . PHE A 1 105 ? 19.973 11.546 -22.314 1.00 93.12 105 PHE A O 1
ATOM 811 N N . VAL A 1 106 ? 17.872 11.438 -23.152 1.00 95.44 106 VAL A N 1
ATOM 812 C CA . VAL A 1 106 ? 17.367 10.430 -22.206 1.00 95.44 106 VAL A CA 1
ATOM 813 C C . VAL A 1 106 ? 17.972 9.064 -22.507 1.00 95.44 106 VAL A C 1
ATOM 815 O O . VAL A 1 106 ? 18.427 8.393 -21.590 1.00 95.44 106 VAL A O 1
ATOM 818 N N . ALA A 1 107 ? 18.059 8.676 -23.780 1.00 96.25 107 ALA A N 1
ATOM 819 C CA . ALA A 1 107 ? 18.852 7.527 -24.210 1.00 96.25 107 ALA A CA 1
ATOM 820 C C . ALA A 1 107 ? 19.710 7.909 -25.416 1.00 96.25 107 ALA A C 1
ATOM 822 O O . ALA A 1 107 ? 19.206 8.500 -26.371 1.00 96.25 107 ALA A O 1
ATOM 823 N N . VAL A 1 108 ? 21.004 7.590 -25.386 1.00 97.06 108 VAL A N 1
ATOM 824 C CA . VAL A 1 108 ? 21.932 7.928 -26.478 1.00 97.06 108 VAL A CA 1
ATOM 825 C C . VAL A 1 108 ? 22.863 6.765 -26.754 1.00 97.06 108 VAL A C 1
ATOM 827 O O . VAL A 1 108 ? 23.514 6.268 -25.835 1.00 97.06 108 VAL A O 1
ATOM 830 N N . LEU A 1 109 ? 22.948 6.362 -28.020 1.00 97.50 109 LEU A N 1
ATOM 831 C CA . LEU A 1 109 ? 23.835 5.298 -28.466 1.00 97.50 109 LEU A CA 1
ATOM 832 C C . LEU A 1 109 ? 24.998 5.854 -29.282 1.00 97.50 109 LEU A C 1
ATOM 834 O O . LEU A 1 109 ? 24.812 6.647 -30.209 1.00 97.50 109 LEU A O 1
ATOM 838 N N . TYR A 1 110 ? 26.192 5.363 -28.974 1.00 97.38 110 TYR A N 1
ATOM 839 C CA . TYR A 1 110 ? 27.438 5.707 -29.637 1.00 97.38 110 TYR A CA 1
ATOM 840 C C . TYR A 1 110 ? 28.076 4.480 -30.289 1.00 97.38 110 TYR A C 1
ATOM 842 O O . TYR A 1 110 ? 27.993 3.362 -29.772 1.00 97.38 110 TYR A O 1
ATOM 850 N N . SER A 1 111 ? 28.746 4.701 -31.419 1.00 96.19 111 SER A N 1
ATOM 851 C CA . SER A 1 111 ? 29.608 3.705 -32.055 1.00 96.19 111 SER A CA 1
ATOM 852 C C . SER A 1 111 ? 30.898 3.494 -31.255 1.00 96.19 111 SER A C 1
ATOM 854 O O . SER A 1 111 ? 31.246 4.299 -30.390 1.00 96.19 111 SER A O 1
ATOM 856 N N . VAL A 1 112 ? 31.672 2.464 -31.611 1.00 95.19 112 VAL A N 1
ATOM 857 C CA . VAL A 1 112 ? 33.017 2.213 -31.050 1.00 95.19 112 VAL A CA 1
ATOM 858 C C . VAL A 1 112 ? 33.977 3.407 -31.218 1.00 95.19 112 VAL A C 1
ATOM 860 O O . VAL A 1 112 ? 34.942 3.541 -30.472 1.00 95.19 112 VAL A O 1
ATOM 863 N N . LYS A 1 113 ? 33.701 4.306 -32.178 1.00 95.31 113 LYS A N 1
ATOM 864 C CA . LYS A 1 113 ? 34.474 5.533 -32.441 1.00 95.31 113 LYS A CA 1
ATOM 865 C C . LYS A 1 113 ? 33.907 6.782 -31.756 1.00 95.31 113 LYS A C 1
ATOM 867 O O . LYS A 1 113 ? 34.426 7.874 -31.971 1.00 95.31 113 LYS A O 1
ATOM 872 N N . GLY A 1 114 ? 32.833 6.647 -30.978 1.00 94.69 114 GLY A N 1
ATOM 873 C CA . GLY A 1 114 ? 32.160 7.773 -30.327 1.00 94.69 114 GLY A CA 1
ATOM 874 C C . GLY A 1 114 ? 31.233 8.584 -31.228 1.00 94.69 114 GLY A C 1
ATOM 875 O O . GLY A 1 114 ? 30.839 9.697 -30.879 1.00 94.69 114 GLY A O 1
ATOM 876 N N . GLU A 1 115 ? 30.880 8.063 -32.402 1.00 96.12 115 GLU A N 1
ATOM 877 C CA . GLU A 1 115 ? 29.903 8.710 -33.277 1.00 96.12 115 GLU A CA 1
ATOM 878 C C . GLU A 1 115 ? 28.493 8.449 -32.744 1.00 96.12 115 GLU A C 1
ATOM 880 O O . GLU A 1 115 ? 28.168 7.318 -32.389 1.00 96.12 115 GLU A O 1
ATOM 885 N N . LEU A 1 116 ? 27.655 9.486 -32.691 1.00 95.56 116 LEU A N 1
ATOM 886 C CA . LEU A 1 116 ? 26.265 9.356 -32.257 1.00 95.56 116 LEU A CA 1
ATOM 887 C C . LEU A 1 116 ? 25.476 8.587 -33.322 1.00 95.56 116 LEU A C 1
ATOM 889 O O . LEU A 1 116 ? 25.347 9.059 -34.451 1.00 95.56 116 LEU A O 1
ATOM 893 N N . LEU A 1 117 ? 24.968 7.413 -32.952 1.00 96.44 117 LEU A N 1
ATOM 894 C CA . LEU A 1 117 ? 24.166 6.556 -33.825 1.00 96.44 117 LEU A CA 1
ATOM 895 C C . LEU A 1 117 ? 22.695 6.972 -33.782 1.00 96.44 117 LEU A C 1
ATOM 897 O O . LEU A 1 117 ? 22.074 7.160 -34.824 1.00 96.44 117 LEU A O 1
ATOM 901 N N . TRP A 1 118 ? 22.157 7.169 -32.578 1.00 97.00 118 TRP A N 1
ATOM 902 C CA . TRP A 1 118 ? 20.831 7.736 -32.348 1.00 97.00 118 TRP A CA 1
ATOM 903 C C . TRP A 1 118 ? 20.730 8.319 -30.933 1.00 97.00 118 TRP A C 1
ATOM 905 O O . TRP A 1 118 ? 21.530 8.002 -30.049 1.00 97.00 118 TRP A O 1
ATOM 915 N N . LYS A 1 119 ? 19.734 9.183 -30.724 1.00 96.75 119 LYS A N 1
ATOM 916 C CA . LYS A 1 119 ? 19.325 9.703 -29.414 1.00 96.75 119 LYS A CA 1
ATOM 917 C C . LYS A 1 119 ? 17.803 9.676 -29.300 1.00 96.75 119 LYS A C 1
ATOM 919 O O . LYS A 1 119 ? 17.134 9.682 -30.334 1.00 96.75 119 LYS A O 1
ATOM 924 N N . LYS A 1 120 ? 17.291 9.630 -28.073 1.00 97.44 120 LYS A N 1
ATOM 925 C CA . LYS A 1 120 ? 15.861 9.602 -27.773 1.00 97.44 120 LYS A CA 1
ATOM 926 C C . LYS A 1 120 ? 15.501 10.534 -26.619 1.00 97.44 120 LYS A C 1
ATOM 928 O O . LYS A 1 120 ? 16.202 10.546 -25.600 1.00 97.44 120 LYS A O 1
ATOM 933 N N . THR A 1 121 ? 14.395 11.261 -26.770 1.00 97.44 121 THR A N 1
ATOM 934 C CA . THR A 1 121 ? 13.664 11.881 -25.653 1.00 97.44 121 THR A CA 1
ATOM 935 C C . THR A 1 121 ? 12.846 10.829 -24.898 1.00 97.44 121 THR A C 1
ATOM 937 O O . THR A 1 121 ? 12.709 9.690 -25.348 1.00 97.44 121 THR A O 1
ATOM 940 N N . LEU A 1 122 ? 12.260 11.198 -23.755 1.00 97.31 122 LEU A N 1
ATOM 941 C CA . LEU A 1 122 ? 11.373 10.288 -23.028 1.00 97.31 122 LEU A CA 1
ATOM 942 C C . LEU A 1 122 ? 10.075 10.013 -23.801 1.00 97.31 122 LEU A C 1
ATOM 944 O O . LEU A 1 122 ? 9.578 8.892 -23.793 1.00 97.31 122 LEU A O 1
ATOM 948 N N . GLU A 1 123 ? 9.553 11.018 -24.498 1.00 97.44 123 GLU A N 1
ATOM 949 C CA . GLU A 1 123 ? 8.367 10.921 -25.350 1.00 97.44 123 GLU A CA 1
ATOM 950 C C . GLU A 1 123 ? 8.607 9.967 -26.523 1.00 97.44 123 GLU A C 1
ATOM 952 O O . GLU A 1 123 ? 7.732 9.182 -26.869 1.00 97.44 123 GLU A O 1
ATOM 957 N N . GLU A 1 124 ? 9.807 9.965 -27.108 1.00 97.81 124 GLU A N 1
ATOM 958 C CA . GLU A 1 124 ? 10.154 9.009 -28.163 1.00 97.81 124 GLU A CA 1
ATOM 959 C C . GLU A 1 124 ? 10.356 7.582 -27.635 1.00 97.81 124 GLU A C 1
ATOM 961 O O . GLU A 1 124 ? 10.246 6.633 -28.412 1.00 97.81 124 GLU A O 1
ATOM 966 N N . LEU A 1 125 ? 10.672 7.420 -26.343 1.00 97.31 125 LEU A N 1
ATOM 967 C CA . LEU A 1 125 ? 10.798 6.106 -25.708 1.00 97.31 125 LEU A CA 1
ATOM 968 C C . LEU A 1 125 ? 9.435 5.532 -25.305 1.00 97.31 125 LEU A C 1
ATOM 970 O O . LEU A 1 125 ? 9.179 4.356 -25.564 1.00 97.31 125 LEU A O 1
ATOM 974 N N . LEU A 1 126 ? 8.585 6.347 -24.671 1.00 96.88 126 LEU A N 1
ATOM 975 C CA . LEU A 1 126 ? 7.354 5.909 -23.999 1.00 96.88 126 LEU A CA 1
ATOM 976 C C . LEU A 1 126 ? 6.059 6.321 -24.718 1.00 96.88 126 LEU A C 1
ATOM 978 O O . LEU A 1 126 ? 4.984 5.842 -24.371 1.00 96.88 126 LEU A O 1
ATOM 982 N N . GLY A 1 127 ? 6.132 7.223 -25.694 1.00 96.56 127 GLY A N 1
ATOM 983 C CA . GLY A 1 127 ? 4.969 7.935 -26.218 1.00 96.56 127 GLY A CA 1
ATOM 984 C C . GLY A 1 127 ? 4.525 9.088 -25.310 1.00 96.56 127 GLY A C 1
ATOM 985 O O . GLY A 1 127 ? 4.774 9.099 -24.105 1.00 96.56 127 GLY A O 1
ATOM 986 N N . GLU A 1 128 ? 3.840 10.068 -25.902 1.00 94.94 128 GLU A N 1
ATOM 987 C CA . GLU A 1 128 ? 3.417 11.315 -25.240 1.00 94.94 128 GLU A CA 1
ATOM 988 C C . GLU A 1 128 ? 2.543 11.076 -24.000 1.00 94.94 128 GLU A C 1
ATOM 990 O O . GLU A 1 128 ? 2.758 11.668 -22.942 1.00 94.94 128 GLU A O 1
ATOM 995 N N . GLU A 1 129 ? 1.558 10.183 -24.112 1.00 93.88 129 GLU A N 1
ATOM 996 C CA . GLU A 1 129 ? 0.582 9.941 -23.049 1.00 93.88 129 GLU A CA 1
ATOM 997 C C . GLU A 1 129 ? 1.230 9.339 -21.798 1.00 93.88 129 GLU A C 1
ATOM 999 O O . GLU A 1 129 ? 1.014 9.831 -20.690 1.00 93.88 129 GLU A O 1
ATOM 1004 N N . LEU A 1 130 ? 2.052 8.300 -21.969 1.00 93.88 130 LEU A N 1
ATOM 1005 C CA . LEU A 1 130 ? 2.709 7.633 -20.850 1.00 93.88 130 LEU A CA 1
ATOM 1006 C C . LEU A 1 130 ? 3.835 8.501 -20.273 1.00 93.88 130 LEU A C 1
ATOM 1008 O O . LEU A 1 130 ? 3.951 8.614 -19.053 1.00 93.88 130 LEU A O 1
ATOM 1012 N N . ALA A 1 131 ? 4.609 9.190 -21.121 1.00 95.50 131 ALA A N 1
ATOM 1013 C CA . ALA A 1 131 ? 5.627 10.142 -20.670 1.00 95.50 131 ALA A CA 1
ATOM 1014 C C . ALA A 1 131 ? 5.033 11.295 -19.836 1.00 95.50 131 ALA A C 1
ATOM 1016 O O . ALA A 1 131 ? 5.694 11.805 -18.925 1.00 95.50 131 ALA A O 1
ATOM 1017 N N . GLY A 1 132 ? 3.785 11.692 -20.111 1.00 94.50 132 GLY A N 1
ATOM 1018 C CA . GLY A 1 132 ? 3.048 12.695 -19.341 1.00 94.50 132 GLY A CA 1
ATOM 1019 C C . GLY A 1 132 ? 2.607 12.236 -17.944 1.00 94.50 132 GLY A C 1
ATOM 1020 O O . GLY A 1 132 ? 2.377 13.081 -17.079 1.00 94.50 132 GLY A O 1
ATOM 1021 N N . GLN A 1 133 ? 2.519 10.923 -17.708 1.00 93.25 133 GLN A N 1
ATOM 1022 C CA . GLN A 1 133 ? 2.110 10.325 -16.427 1.00 93.25 133 GLN A CA 1
ATOM 1023 C C . GLN A 1 133 ? 3.288 10.034 -15.487 1.00 93.25 133 GLN A C 1
ATOM 1025 O O . GLN A 1 133 ? 3.076 9.660 -14.334 1.00 93.25 133 GLN A O 1
ATOM 1030 N N . VAL A 1 134 ? 4.524 10.202 -15.964 1.00 94.12 134 VAL A N 1
ATOM 1031 C CA . VAL A 1 134 ? 5.730 9.940 -15.175 1.00 94.12 134 VAL A CA 1
ATOM 1032 C C . VAL A 1 134 ? 5.768 10.865 -13.947 1.00 94.12 134 VAL A C 1
ATOM 1034 O O . VAL A 1 134 ? 5.708 12.091 -14.112 1.00 94.12 134 VAL A O 1
ATOM 1037 N N . PRO A 1 135 ? 5.934 10.322 -12.724 1.00 91.50 135 PRO A N 1
ATOM 1038 C CA . PRO A 1 135 ? 6.173 11.114 -11.524 1.00 91.50 135 PRO A CA 1
ATOM 1039 C C . PRO A 1 135 ? 7.351 12.071 -11.725 1.00 91.50 135 PRO A C 1
ATOM 1041 O O . PRO A 1 135 ? 8.393 11.687 -12.262 1.00 91.50 135 PRO A O 1
ATOM 1044 N N . ARG A 1 136 ? 7.205 13.333 -11.309 1.00 92.50 136 ARG A N 1
ATOM 1045 C CA . ARG A 1 136 ? 8.199 14.370 -11.616 1.00 92.50 136 ARG A CA 1
ATOM 1046 C C . ARG A 1 136 ? 8.408 15.399 -10.512 1.00 92.50 136 ARG A C 1
ATOM 1048 O O . ARG A 1 136 ? 7.485 15.714 -9.764 1.00 92.50 136 ARG A O 1
ATOM 1055 N N . SER A 1 137 ? 9.608 15.970 -10.497 1.00 87.31 137 SER A N 1
ATOM 1056 C CA . SER A 1 137 ? 9.964 17.216 -9.814 1.00 87.31 137 SER A CA 1
ATOM 1057 C C . SER A 1 137 ? 10.165 18.347 -10.833 1.00 87.31 137 SER A C 1
ATOM 1059 O O . SER A 1 137 ? 9.845 18.214 -12.015 1.00 87.31 137 SER A O 1
ATOM 1061 N N . VAL A 1 138 ? 10.728 19.471 -10.378 1.00 80.75 138 VAL A N 1
ATOM 1062 C CA . VAL A 1 138 ? 11.148 20.587 -11.241 1.00 80.75 138 VAL A CA 1
ATOM 1063 C C . VAL A 1 138 ? 12.215 20.155 -12.257 1.00 80.75 138 VAL A C 1
ATOM 1065 O O . VAL A 1 138 ? 12.227 20.653 -13.379 1.00 80.75 138 VAL A O 1
ATOM 1068 N N . SER A 1 139 ? 13.103 19.234 -11.876 1.00 79.75 139 SER A N 1
ATOM 1069 C CA . SER A 1 139 ? 14.324 18.895 -12.620 1.00 79.75 139 SER A CA 1
ATOM 1070 C C . SER A 1 139 ? 14.418 17.420 -13.012 1.00 79.75 139 SER A C 1
ATOM 1072 O O . SER A 1 139 ? 15.443 16.982 -13.531 1.00 79.75 139 SER A O 1
ATOM 1074 N N . SER A 1 140 ? 13.392 16.607 -12.752 1.00 89.06 140 SER A N 1
ATOM 1075 C CA . SER A 1 140 ? 13.457 15.162 -12.994 1.00 89.06 140 SER A CA 1
ATOM 1076 C C . SER A 1 140 ? 12.098 14.550 -13.289 1.00 89.06 140 SER A C 1
ATOM 1078 O O . SER A 1 140 ? 11.091 14.940 -12.707 1.00 89.06 140 SER A O 1
ATOM 1080 N N . ARG A 1 141 ? 12.096 13.549 -14.168 1.00 93.50 141 ARG A N 1
ATOM 1081 C CA . ARG A 1 141 ? 11.008 12.601 -14.409 1.00 93.50 141 ARG A CA 1
ATOM 1082 C C . ARG A 1 141 ? 11.506 11.208 -14.039 1.00 93.50 141 ARG A C 1
ATOM 1084 O O . ARG A 1 141 ? 12.414 10.689 -14.686 1.00 93.50 141 ARG A O 1
ATOM 1091 N N . TRP A 1 142 ? 10.948 10.613 -12.990 1.00 91.12 142 TRP A N 1
ATOM 1092 C CA . TRP A 1 142 ? 11.384 9.321 -12.454 1.00 91.12 142 TRP A CA 1
ATOM 1093 C C . TRP A 1 142 ? 10.723 8.175 -13.225 1.00 91.12 142 TRP A C 1
ATOM 1095 O O . TRP A 1 142 ? 9.782 7.545 -12.760 1.00 91.12 142 TRP A O 1
ATOM 1105 N N . TRP A 1 143 ? 11.192 7.951 -14.454 1.00 93.75 143 TRP A N 1
ATOM 1106 C CA . TRP A 1 143 ? 10.568 7.043 -15.424 1.00 93.75 143 TRP A CA 1
ATOM 1107 C C . TRP A 1 143 ? 11.009 5.572 -15.313 1.00 93.75 143 TRP A C 1
ATOM 1109 O O . TRP A 1 143 ? 10.588 4.738 -16.110 1.00 93.75 143 TRP A O 1
ATOM 1119 N N . ARG A 1 144 ? 11.851 5.226 -14.341 1.00 91.62 144 ARG A N 1
ATOM 1120 C CA . ARG A 1 144 ? 12.337 3.857 -14.110 1.00 91.62 144 ARG A CA 1
ATOM 1121 C C . ARG A 1 144 ? 11.891 3.369 -12.734 1.00 91.62 144 ARG A C 1
ATOM 1123 O O . ARG A 1 144 ? 11.672 4.189 -11.846 1.00 91.62 144 ARG A O 1
ATOM 1130 N N . GLY A 1 145 ? 11.745 2.054 -12.576 1.00 82.56 145 GLY A N 1
ATOM 1131 C CA . GLY A 1 145 ? 11.428 1.419 -11.295 1.00 82.56 145 GLY A CA 1
ATOM 1132 C C . GLY A 1 145 ? 12.518 1.649 -10.243 1.00 82.56 145 GLY A C 1
ATOM 1133 O O . GLY A 1 145 ? 13.652 1.998 -10.582 1.00 82.56 145 GLY A O 1
ATOM 1134 N N . VAL A 1 146 ? 12.174 1.464 -8.966 1.00 73.00 146 VAL A N 1
ATOM 1135 C CA . VAL A 1 146 ? 13.118 1.555 -7.842 1.00 73.00 146 VAL A CA 1
ATOM 1136 C C . VAL A 1 146 ? 13.048 0.254 -7.023 1.00 73.00 146 VAL A C 1
ATOM 1138 O O . VAL A 1 146 ? 11.996 -0.021 -6.449 1.00 73.00 146 VAL A O 1
ATOM 1141 N N . PRO A 1 147 ? 14.142 -0.536 -6.948 1.00 71.75 147 PRO A N 1
ATOM 1142 C CA . PRO A 1 147 ? 15.424 -0.315 -7.625 1.00 71.75 147 PRO A CA 1
ATOM 1143 C C . PRO A 1 147 ? 15.288 -0.375 -9.156 1.00 71.75 147 PRO A C 1
ATOM 1145 O O . PRO A 1 147 ? 14.352 -0.966 -9.691 1.00 71.75 147 PRO A O 1
ATOM 1148 N N . ALA A 1 148 ? 16.225 0.252 -9.872 1.00 73.25 148 ALA A N 1
ATOM 1149 C CA . ALA A 1 148 ? 16.203 0.239 -11.329 1.00 73.25 148 ALA A CA 1
ATOM 1150 C C . ALA A 1 148 ? 16.548 -1.165 -11.838 1.00 73.25 148 ALA A C 1
ATOM 1152 O O . ALA A 1 148 ? 17.707 -1.573 -11.860 1.00 73.25 148 ALA A O 1
ATOM 1153 N N . GLU A 1 149 ? 15.526 -1.904 -12.258 1.00 78.94 149 GLU A N 1
ATOM 1154 C CA . GLU A 1 149 ? 15.678 -3.250 -12.800 1.00 78.94 149 GLU A CA 1
ATOM 1155 C C . GLU A 1 149 ? 15.822 -3.189 -14.323 1.00 78.94 149 GLU A C 1
ATOM 1157 O O . GLU A 1 149 ? 14.856 -2.934 -15.054 1.00 78.94 149 GLU A O 1
ATOM 1162 N N . THR A 1 150 ? 17.054 -3.409 -14.792 1.00 81.56 150 THR A N 1
ATOM 1163 C CA . THR A 1 150 ? 17.413 -3.436 -16.215 1.00 81.56 150 THR A CA 1
ATOM 1164 C C . THR A 1 150 ? 18.036 -4.781 -16.588 1.00 81.56 150 THR A C 1
ATOM 1166 O O . THR A 1 150 ? 18.969 -5.245 -15.932 1.00 81.56 150 THR A O 1
ATOM 1169 N N . GLU A 1 151 ? 17.544 -5.393 -17.663 1.00 83.56 151 GLU A N 1
ATOM 1170 C CA . GLU A 1 151 ? 18.002 -6.684 -18.186 1.00 83.56 151 GLU A CA 1
ATOM 1171 C C . GLU A 1 151 ? 18.451 -6.527 -19.648 1.00 83.56 151 GLU A C 1
ATOM 1173 O O . GLU A 1 151 ? 17.722 -5.991 -20.484 1.00 83.56 151 GLU A O 1
ATOM 1178 N N . LEU A 1 152 ? 19.649 -7.017 -19.983 1.00 81.69 152 LEU A N 1
ATOM 1179 C CA . LEU A 1 152 ? 20.112 -7.102 -21.370 1.00 81.69 152 LEU A CA 1
ATOM 1180 C C . LEU A 1 152 ? 19.731 -8.455 -21.975 1.00 81.69 152 LEU A C 1
ATOM 1182 O O . LEU A 1 152 ? 20.121 -9.498 -21.456 1.00 81.69 152 LEU A O 1
ATOM 1186 N N . VAL A 1 153 ? 19.039 -8.432 -23.113 1.00 81.38 153 VAL A N 1
ATOM 1187 C CA . VAL A 1 153 ? 18.622 -9.629 -23.848 1.00 81.38 153 VAL A CA 1
ATOM 1188 C C . VAL A 1 153 ? 19.235 -9.634 -25.242 1.00 81.38 153 VAL A C 1
ATOM 1190 O O . VAL A 1 153 ? 19.071 -8.693 -26.022 1.00 81.38 153 VAL A O 1
ATOM 1193 N N . VAL A 1 154 ? 19.914 -10.732 -25.576 1.00 77.81 154 VAL A N 1
ATOM 1194 C CA . VAL A 1 154 ? 20.468 -10.980 -26.912 1.00 77.81 154 VAL A CA 1
ATOM 1195 C C . VAL A 1 154 ? 19.526 -11.916 -27.664 1.00 77.81 154 VAL A C 1
ATOM 1197 O O . VAL A 1 154 ? 19.380 -13.085 -27.311 1.00 77.81 154 VAL A O 1
ATOM 1200 N N . ALA A 1 155 ? 18.857 -11.398 -28.691 1.00 68.88 155 ALA A N 1
ATOM 1201 C CA . ALA A 1 155 ? 17.943 -12.177 -29.517 1.00 68.88 155 ALA A CA 1
ATOM 1202 C C . ALA A 1 155 ? 18.686 -13.002 -30.585 1.00 68.88 155 ALA A C 1
ATOM 1204 O O . ALA A 1 155 ? 19.869 -12.796 -30.873 1.00 68.88 155 ALA A O 1
ATOM 1205 N N . VAL A 1 156 ? 17.960 -13.934 -31.214 1.00 58.22 156 VAL A N 1
ATOM 1206 C CA . VAL A 1 156 ? 18.445 -14.714 -32.365 1.00 58.22 156 VAL A CA 1
ATOM 1207 C C . VAL A 1 156 ? 18.893 -13.748 -33.471 1.00 58.22 156 VAL A C 1
ATOM 1209 O O . VAL A 1 156 ? 18.227 -12.744 -33.714 1.00 58.22 156 VAL A O 1
ATOM 1212 N N . GLU A 1 157 ? 20.027 -14.045 -34.115 1.00 69.50 157 GLU A N 1
ATOM 1213 C CA . GLU A 1 157 ? 20.756 -13.163 -35.056 1.00 69.50 157 GLU A CA 1
ATOM 1214 C C . GLU A 1 157 ? 21.582 -12.030 -34.413 1.00 69.50 157 GLU A C 1
ATOM 1216 O O . GLU A 1 157 ? 22.128 -11.202 -35.136 1.00 69.50 157 GLU A O 1
ATOM 1221 N N . GLY A 1 158 ? 21.724 -11.989 -33.083 1.00 69.31 158 GLY A N 1
ATOM 1222 C CA . GLY A 1 158 ? 22.605 -11.023 -32.407 1.00 69.31 158 GLY A CA 1
ATOM 1223 C C . GLY A 1 158 ? 22.001 -9.629 -32.217 1.00 69.31 158 GLY A C 1
ATOM 1224 O O . GLY A 1 158 ? 22.723 -8.687 -31.906 1.00 69.31 158 GLY A O 1
ATOM 1225 N N . LYS A 1 159 ? 20.681 -9.487 -32.383 1.00 82.94 159 LYS A N 1
ATOM 1226 C CA . LYS A 1 159 ? 19.958 -8.236 -32.108 1.00 82.94 159 LYS A CA 1
ATOM 1227 C C . LYS A 1 159 ? 19.906 -7.986 -30.603 1.00 82.94 159 LYS A C 1
ATOM 1229 O O . LYS A 1 159 ? 19.455 -8.851 -29.850 1.00 82.94 159 LYS A O 1
ATOM 1234 N N . LEU A 1 160 ? 20.330 -6.803 -30.173 1.00 89.50 160 LEU A N 1
ATOM 1235 C CA . LEU A 1 160 ? 20.415 -6.442 -28.756 1.00 89.50 160 LEU A CA 1
ATOM 1236 C C . LEU A 1 160 ? 19.161 -5.680 -28.324 1.00 89.50 160 LEU A C 1
ATOM 1238 O O . LEU A 1 160 ? 18.760 -4.710 -28.967 1.00 89.50 160 LEU A O 1
ATOM 1242 N N . THR A 1 161 ? 18.538 -6.113 -27.230 1.00 91.44 161 THR A N 1
ATOM 1243 C CA . THR A 1 161 ? 17.385 -5.438 -26.619 1.00 91.44 161 THR A CA 1
ATOM 1244 C C . THR A 1 161 ? 17.649 -5.212 -25.140 1.00 91.44 161 THR A C 1
ATOM 1246 O O . THR A 1 161 ? 18.006 -6.143 -24.422 1.00 91.44 161 THR A O 1
ATOM 1249 N N . LEU A 1 162 ? 17.466 -3.980 -24.681 1.00 91.62 162 LEU A N 1
ATOM 1250 C CA . LEU A 1 162 ? 17.515 -3.628 -23.270 1.00 91.62 162 LEU A CA 1
ATOM 1251 C C . LEU A 1 162 ? 16.089 -3.571 -22.723 1.00 91.62 162 LEU A C 1
ATOM 1253 O O . LEU A 1 162 ? 15.260 -2.818 -23.226 1.00 91.62 162 LEU A O 1
ATOM 1257 N N . ARG A 1 163 ? 15.805 -4.373 -21.703 1.00 92.00 163 ARG A N 1
ATOM 1258 C CA . ARG A 1 163 ? 14.538 -4.379 -20.975 1.00 92.00 163 ARG A CA 1
ATOM 1259 C C . ARG A 1 163 ? 14.674 -3.521 -19.733 1.00 92.00 163 ARG A C 1
ATOM 1261 O O . ARG A 1 163 ? 15.536 -3.789 -18.903 1.00 92.00 163 ARG A O 1
ATOM 1268 N N . ILE A 1 164 ? 13.824 -2.514 -19.599 1.00 92.12 164 ILE A N 1
ATOM 1269 C CA . ILE A 1 164 ? 13.840 -1.567 -18.483 1.00 92.12 164 ILE A CA 1
ATOM 1270 C C . ILE A 1 164 ? 12.488 -1.646 -17.782 1.00 92.12 164 ILE A C 1
ATOM 1272 O O . ILE A 1 164 ? 11.451 -1.490 -18.426 1.00 92.12 164 ILE A O 1
ATOM 1276 N N . THR A 1 165 ? 12.498 -1.888 -16.473 1.00 91.69 165 THR A N 1
ATOM 1277 C CA . THR A 1 165 ? 11.284 -1.800 -15.649 1.00 91.69 165 THR A CA 1
ATOM 1278 C C . THR A 1 165 ? 10.975 -0.330 -15.373 1.00 91.69 165 THR A C 1
ATOM 1280 O O . THR A 1 165 ? 11.845 0.423 -14.925 1.00 91.69 165 THR A O 1
ATOM 1283 N N . LEU A 1 166 ? 9.750 0.087 -15.676 1.00 93.56 166 LEU A N 1
ATOM 1284 C CA . LEU A 1 166 ? 9.252 1.445 -15.486 1.00 93.56 166 LEU A CA 1
ATOM 1285 C C . LEU A 1 166 ? 8.730 1.642 -14.053 1.00 93.56 166 LEU A C 1
ATOM 1287 O O . LEU A 1 166 ? 8.557 0.687 -13.299 1.00 93.56 166 LEU A O 1
ATOM 1291 N N . TRP A 1 167 ? 8.467 2.892 -13.663 1.00 91.31 167 TRP A N 1
ATOM 1292 C CA . TRP A 1 167 ? 7.946 3.255 -12.331 1.00 91.31 167 TRP A CA 1
ATOM 1293 C C . TRP A 1 167 ? 6.599 2.606 -11.996 1.00 91.31 167 TRP A C 1
ATOM 1295 O O . TRP A 1 167 ? 6.235 2.491 -10.830 1.00 91.31 167 TRP A O 1
ATOM 1305 N N . ASN A 1 168 ? 5.844 2.220 -13.022 1.00 91.00 168 ASN A N 1
ATOM 1306 C CA . ASN A 1 168 ? 4.537 1.590 -12.917 1.00 91.00 168 ASN A CA 1
ATOM 1307 C C . ASN A 1 168 ? 4.603 0.065 -13.138 1.00 91.00 168 ASN A C 1
ATOM 1309 O O . ASN A 1 168 ? 3.571 -0.543 -13.408 1.00 91.00 168 ASN A O 1
ATOM 1313 N N . GLU A 1 169 ? 5.796 -0.533 -13.036 1.00 91.50 169 GLU A N 1
ATOM 1314 C CA . GLU A 1 169 ? 6.097 -1.961 -13.245 1.00 91.50 169 GLU A CA 1
ATOM 1315 C C . GLU A 1 169 ? 5.897 -2.480 -14.684 1.00 91.50 169 GLU A C 1
ATOM 1317 O O . GLU A 1 169 ? 6.196 -3.644 -14.966 1.00 91.50 169 GLU A O 1
ATOM 1322 N N . ASP A 1 170 ? 5.471 -1.630 -15.625 1.00 92.06 170 ASP A N 1
ATOM 1323 C CA . ASP A 1 170 ? 5.509 -1.962 -17.050 1.00 92.06 170 ASP A CA 1
ATOM 1324 C C . ASP A 1 170 ? 6.962 -2.144 -17.515 1.00 92.06 170 ASP A C 1
ATOM 1326 O O . ASP A 1 170 ? 7.921 -1.670 -16.894 1.00 92.06 170 ASP A O 1
ATOM 1330 N N . ARG A 1 171 ? 7.147 -2.820 -18.649 1.00 92.44 171 ARG A N 1
ATOM 1331 C CA . ARG A 1 171 ? 8.465 -3.050 -19.240 1.00 92.44 171 ARG A CA 1
ATOM 1332 C C . ARG A 1 171 ? 8.611 -2.316 -20.561 1.00 92.44 171 ARG A C 1
ATOM 1334 O O . ARG A 1 171 ? 7.856 -2.548 -21.501 1.00 92.44 171 ARG A O 1
ATOM 1341 N N . LEU A 1 172 ? 9.652 -1.497 -20.654 1.00 95.12 172 LEU A N 1
ATOM 1342 C CA . LEU A 1 172 ? 10.140 -0.948 -21.911 1.00 95.12 172 LEU A CA 1
ATOM 1343 C C . LEU A 1 172 ? 11.170 -1.904 -22.515 1.00 95.12 172 LEU A C 1
ATOM 1345 O O . LEU A 1 172 ? 12.212 -2.158 -21.913 1.00 95.12 172 LEU A O 1
ATOM 1349 N N . GLU A 1 173 ? 10.908 -2.406 -23.715 1.00 94.62 173 GLU A N 1
ATOM 1350 C CA . GLU A 1 173 ? 11.886 -3.121 -24.533 1.00 94.62 173 GLU A CA 1
ATOM 1351 C C . GLU A 1 173 ? 12.494 -2.152 -25.556 1.00 94.62 173 GLU A C 1
ATOM 1353 O O . GLU A 1 173 ? 11.828 -1.745 -26.506 1.00 94.62 173 GLU A O 1
ATOM 1358 N N . LEU A 1 174 ? 13.755 -1.763 -25.355 1.00 95.56 174 LEU A N 1
ATOM 1359 C CA . LEU A 1 174 ? 14.511 -0.859 -26.222 1.00 95.56 174 LEU A CA 1
ATOM 1360 C C . LEU A 1 174 ? 15.462 -1.654 -27.120 1.00 95.56 174 LEU A C 1
ATOM 1362 O O . LEU A 1 174 ? 16.443 -2.234 -26.652 1.00 95.56 174 LEU A O 1
ATOM 1366 N N . ARG A 1 175 ? 15.206 -1.652 -28.428 1.00 94.75 175 ARG A N 1
ATOM 1367 C CA . ARG A 1 175 ? 16.083 -2.272 -29.425 1.00 94.75 175 ARG A CA 1
ATOM 1368 C C . ARG A 1 175 ? 17.294 -1.378 -29.658 1.00 94.75 175 ARG A C 1
ATOM 1370 O O . ARG A 1 175 ? 17.173 -0.256 -30.137 1.00 94.75 175 ARG A O 1
ATOM 1377 N N . ILE A 1 176 ? 18.484 -1.881 -29.346 1.00 94.00 176 ILE A N 1
ATOM 1378 C CA . ILE A 1 176 ? 19.721 -1.092 -29.418 1.00 94.00 176 ILE A CA 1
ATOM 1379 C C . ILE A 1 176 ? 20.101 -0.778 -30.870 1.00 94.00 176 ILE A C 1
ATOM 1381 O O . ILE A 1 176 ? 20.675 0.267 -31.160 1.00 94.00 176 ILE A O 1
ATOM 1385 N N . ASP A 1 177 ? 19.754 -1.655 -31.807 1.00 90.94 177 ASP A N 1
ATOM 1386 C CA . ASP A 1 177 ? 20.170 -1.539 -33.208 1.00 90.94 177 ASP A CA 1
ATOM 1387 C C . ASP A 1 177 ? 19.600 -0.314 -33.931 1.00 90.94 177 ASP A C 1
ATOM 1389 O O . ASP A 1 177 ? 20.300 0.297 -34.735 1.00 90.94 177 ASP A O 1
ATOM 1393 N N . ASP A 1 178 ? 18.368 0.076 -33.615 1.00 92.56 178 ASP A N 1
ATOM 1394 C CA . ASP A 1 178 ? 17.647 1.163 -34.289 1.00 92.56 178 ASP A CA 1
ATOM 1395 C C . ASP A 1 178 ? 16.956 2.144 -33.321 1.00 92.56 178 ASP A C 1
ATOM 1397 O O . ASP A 1 178 ? 16.361 3.130 -33.759 1.00 92.56 178 ASP A O 1
ATOM 1401 N N . GLY A 1 179 ? 17.035 1.898 -32.010 1.00 94.12 179 GLY A N 1
ATOM 1402 C CA . GLY A 1 179 ? 16.400 2.715 -30.980 1.00 94.12 179 GLY A CA 1
ATOM 1403 C C . GLY A 1 179 ? 14.875 2.587 -30.940 1.00 94.12 179 GLY A C 1
ATOM 1404 O O . GLY A 1 179 ? 14.221 3.424 -30.317 1.00 94.12 179 GLY A O 1
ATOM 1405 N N . SER A 1 180 ? 14.283 1.604 -31.626 1.00 95.56 180 SER A N 1
ATOM 1406 C CA . SER A 1 180 ? 12.841 1.356 -31.554 1.00 95.56 180 SER A CA 1
ATOM 1407 C C . SER A 1 180 ? 12.447 0.755 -30.206 1.00 95.56 180 SER A C 1
ATOM 1409 O O . SER A 1 180 ? 13.225 0.035 -29.574 1.00 95.56 180 SER A O 1
ATOM 1411 N N . THR A 1 181 ? 11.233 1.066 -29.755 1.00 96.44 181 THR A N 1
ATOM 1412 C CA . THR A 1 181 ? 10.731 0.650 -28.446 1.00 96.44 181 THR A CA 1
ATOM 1413 C C . THR A 1 181 ? 9.437 -0.141 -28.546 1.00 96.44 181 THR A C 1
ATOM 1415 O O . THR A 1 181 ? 8.660 -0.016 -29.493 1.00 96.44 181 THR A O 1
ATOM 1418 N N . THR A 1 182 ? 9.202 -0.994 -27.557 1.00 95.06 182 THR A N 1
ATOM 1419 C CA . THR A 1 182 ? 7.918 -1.658 -27.322 1.00 95.06 182 THR A CA 1
ATOM 1420 C C . THR A 1 182 ? 7.609 -1.588 -25.836 1.00 95.06 182 THR A C 1
ATOM 1422 O O . THR A 1 182 ? 8.477 -1.856 -25.008 1.00 95.06 182 THR A O 1
ATOM 1425 N N . LEU A 1 183 ? 6.381 -1.204 -25.499 1.00 94.31 183 LEU A N 1
ATOM 1426 C CA . LEU A 1 183 ? 5.888 -1.200 -24.127 1.00 94.31 183 LEU A CA 1
ATOM 1427 C C . LEU A 1 183 ? 5.104 -2.482 -23.874 1.00 94.31 183 LEU A C 1
ATOM 1429 O O . LEU A 1 183 ? 4.237 -2.848 -24.666 1.00 94.31 183 LEU A O 1
ATOM 1433 N N . VAL A 1 184 ? 5.418 -3.149 -22.771 1.00 92.00 184 VAL A N 1
ATOM 1434 C CA . VAL A 1 184 ? 4.741 -4.359 -22.310 1.00 92.00 184 VAL A CA 1
ATOM 1435 C C . VAL A 1 184 ? 4.107 -4.035 -20.956 1.00 92.00 184 VAL A C 1
ATOM 1437 O O . VAL A 1 184 ? 4.854 -3.797 -20.003 1.00 92.00 184 VAL A O 1
ATOM 1440 N N . PRO A 1 185 ? 2.766 -3.994 -20.852 1.00 90.06 185 PRO A N 1
ATOM 1441 C CA . PRO A 1 185 ? 2.077 -3.755 -19.585 1.00 90.06 185 PRO A CA 1
ATOM 1442 C C . PRO A 1 185 ? 2.467 -4.794 -18.537 1.00 90.06 185 PRO A C 1
ATOM 1444 O O . PRO A 1 185 ? 2.644 -5.954 -18.899 1.00 90.06 185 PRO A O 1
ATOM 1447 N N . VAL A 1 186 ? 2.536 -4.439 -17.249 1.00 89.81 186 VAL A N 1
ATOM 1448 C CA . VAL A 1 186 ? 2.927 -5.386 -16.182 1.00 89.81 186 VAL A CA 1
ATOM 1449 C C . VAL A 1 186 ? 2.099 -6.676 -16.201 1.00 89.81 186 VAL A C 1
ATOM 1451 O O . VAL A 1 186 ? 2.623 -7.757 -15.946 1.00 89.81 186 VAL A O 1
ATOM 1454 N N . ALA A 1 187 ? 0.820 -6.579 -16.584 1.00 83.88 187 ALA A N 1
ATOM 1455 C CA . ALA A 1 187 ? -0.083 -7.717 -16.731 1.00 83.88 187 ALA A CA 1
ATOM 1456 C C . ALA A 1 187 ? 0.421 -8.753 -17.750 1.00 83.88 187 ALA A C 1
ATOM 1458 O O . ALA A 1 187 ? 0.070 -9.923 -17.649 1.00 83.88 187 ALA A O 1
ATOM 1459 N N . ASP A 1 188 ? 1.279 -8.344 -18.681 1.00 86.19 188 ASP A N 1
ATOM 1460 C CA . ASP A 1 188 ? 1.903 -9.168 -19.714 1.00 86.19 188 ASP A CA 1
ATOM 1461 C C . ASP A 1 188 ? 3.415 -9.377 -19.467 1.00 86.19 188 ASP A C 1
ATOM 1463 O O . ASP A 1 188 ? 4.067 -10.152 -20.177 1.00 86.19 188 ASP A O 1
ATOM 1467 N N . VAL A 1 189 ? 4.005 -8.711 -18.460 1.00 73.75 189 VAL A N 1
ATOM 1468 C CA . VAL A 1 189 ? 5.421 -8.854 -18.065 1.00 73.75 189 VAL A CA 1
ATOM 1469 C C . VAL A 1 189 ? 5.607 -10.157 -17.286 1.00 73.75 189 VAL A C 1
ATOM 1471 O O . VAL A 1 189 ? 5.825 -10.170 -16.082 1.00 73.75 189 VAL A O 1
ATOM 1474 N N . GLY A 1 190 ? 5.546 -11.280 -18.002 1.00 68.06 190 GLY A N 1
ATOM 1475 C CA . GLY A 1 190 ? 5.731 -12.607 -17.418 1.00 68.06 190 GLY A CA 1
ATOM 1476 C C . GLY A 1 190 ? 4.761 -12.922 -16.272 1.00 68.06 190 GLY A C 1
ATOM 1477 O O . GLY A 1 190 ? 3.760 -12.236 -16.051 1.00 68.06 190 GLY A O 1
ATOM 1478 N N . ASP A 1 191 ? 5.074 -13.995 -15.554 1.00 73.94 191 ASP A N 1
ATOM 1479 C CA . ASP A 1 191 ? 4.323 -14.448 -14.387 1.00 73.94 191 ASP A CA 1
ATOM 1480 C C . ASP A 1 191 ? 5.164 -14.186 -13.129 1.00 73.94 191 ASP A C 1
ATOM 1482 O O . ASP A 1 191 ? 5.704 -15.113 -12.529 1.00 73.94 191 ASP A O 1
ATOM 1486 N N . ASP A 1 192 ? 5.341 -12.906 -12.774 1.00 86.31 192 ASP A N 1
ATOM 1487 C CA . ASP A 1 192 ? 5.944 -12.483 -11.500 1.00 86.31 192 ASP A CA 1
ATOM 1488 C C . ASP A 1 192 ? 4.851 -11.920 -10.569 1.00 86.31 192 ASP A C 1
ATOM 1490 O O . ASP A 1 192 ? 4.457 -10.753 -10.703 1.00 86.31 192 ASP A O 1
ATOM 1494 N N . PRO A 1 193 ? 4.341 -12.740 -9.630 1.00 90.62 193 PRO A N 1
ATOM 1495 C CA . PRO A 1 193 ? 3.340 -12.327 -8.652 1.00 90.62 193 PRO A CA 1
ATOM 1496 C C . PRO A 1 193 ? 3.721 -11.079 -7.853 1.00 90.62 193 PRO A C 1
ATOM 1498 O O . PRO A 1 193 ? 2.863 -10.240 -7.599 1.00 90.62 193 PRO A O 1
ATOM 1501 N N . GLU A 1 194 ? 4.993 -10.911 -7.488 1.00 89.38 194 GLU A N 1
ATOM 1502 C CA . GLU A 1 194 ? 5.425 -9.812 -6.617 1.00 89.38 194 GLU A CA 1
ATOM 1503 C C . GLU A 1 194 ? 5.369 -8.465 -7.341 1.00 89.38 194 GLU A C 1
ATOM 1505 O O . GLU A 1 194 ? 4.932 -7.458 -6.777 1.00 89.38 194 GLU A O 1
ATOM 1510 N N . ARG A 1 195 ? 5.754 -8.438 -8.622 1.00 89.38 195 ARG A N 1
ATOM 1511 C CA . ARG A 1 195 ? 5.607 -7.249 -9.480 1.00 89.38 195 ARG A CA 1
ATOM 1512 C C . ARG A 1 195 ? 4.142 -6.861 -9.656 1.00 89.38 195 ARG A C 1
ATOM 1514 O O . ARG A 1 195 ? 3.787 -5.690 -9.509 1.00 89.38 195 ARG A O 1
ATOM 1521 N N . LEU A 1 196 ? 3.283 -7.846 -9.920 1.00 93.62 196 LEU A N 1
ATOM 1522 C CA . LEU A 1 196 ? 1.841 -7.626 -10.053 1.00 93.62 196 LEU A CA 1
ATOM 1523 C C . LEU A 1 196 ? 1.234 -7.097 -8.746 1.00 93.62 196 LEU A C 1
ATOM 1525 O O . LEU A 1 196 ? 0.461 -6.141 -8.786 1.00 93.62 196 LEU A O 1
ATOM 1529 N N . MET A 1 197 ? 1.639 -7.645 -7.595 1.00 94.44 197 MET A N 1
ATOM 1530 C CA . MET A 1 197 ? 1.236 -7.165 -6.269 1.00 94.44 197 MET A CA 1
ATOM 1531 C C . MET A 1 197 ? 1.650 -5.708 -6.036 1.00 94.44 197 MET A C 1
ATOM 1533 O O . MET A 1 197 ? 0.824 -4.893 -5.623 1.00 94.44 197 MET A O 1
ATOM 1537 N N . ARG A 1 198 ? 2.906 -5.335 -6.330 1.00 92.62 198 ARG A N 1
ATOM 1538 C CA . ARG A 1 198 ? 3.365 -3.940 -6.183 1.00 92.62 198 ARG A CA 1
ATOM 1539 C C . ARG A 1 198 ? 2.559 -2.980 -7.048 1.00 92.62 198 ARG A C 1
ATOM 1541 O O . ARG A 1 198 ? 2.111 -1.945 -6.550 1.00 92.62 198 ARG A O 1
ATOM 1548 N N . ARG A 1 199 ? 2.311 -3.329 -8.315 1.00 93.56 199 ARG A N 1
ATOM 1549 C CA . ARG A 1 199 ? 1.490 -2.482 -9.187 1.00 93.56 199 ARG A CA 1
ATOM 1550 C C . ARG A 1 199 ? 0.041 -2.410 -8.717 1.00 93.56 199 ARG A C 1
ATOM 1552 O O . ARG A 1 199 ? -0.532 -1.324 -8.737 1.00 93.56 199 ARG A O 1
ATOM 1559 N N . ALA A 1 200 ? -0.545 -3.516 -8.264 1.00 95.69 200 ALA A N 1
ATOM 1560 C CA . ALA A 1 200 ? -1.899 -3.517 -7.724 1.00 95.69 200 ALA A CA 1
ATOM 1561 C C . ALA A 1 200 ? -2.033 -2.588 -6.509 1.00 95.69 200 ALA A C 1
ATOM 1563 O O . ALA A 1 200 ? -2.971 -1.796 -6.450 1.00 95.69 200 ALA A O 1
ATOM 1564 N N . ARG A 1 201 ? -1.068 -2.612 -5.582 1.00 95.69 201 ARG A N 1
ATOM 1565 C CA . ARG A 1 201 ? -1.019 -1.693 -4.431 1.00 95.69 201 ARG A CA 1
ATOM 1566 C C . ARG A 1 201 ? -0.943 -0.232 -4.871 1.00 95.69 201 ARG A C 1
ATOM 1568 O O . ARG A 1 201 ? -1.771 0.564 -4.442 1.00 95.69 201 ARG A O 1
ATOM 1575 N N . ALA A 1 202 ? -0.051 0.092 -5.808 1.00 92.38 202 ALA A N 1
ATOM 1576 C CA . ALA A 1 202 ? 0.037 1.442 -6.368 1.00 92.38 202 ALA A CA 1
ATOM 1577 C C . ALA A 1 202 ? -1.280 1.887 -7.035 1.00 92.38 202 ALA A C 1
ATOM 1579 O O . ALA A 1 202 ? -1.735 3.009 -6.831 1.00 92.38 202 ALA A O 1
ATOM 1580 N N . LEU A 1 203 ? -1.948 1.001 -7.782 1.00 94.38 203 LEU A N 1
ATOM 1581 C CA . LEU A 1 203 ? -3.255 1.291 -8.381 1.00 94.38 203 LEU A CA 1
ATOM 1582 C C . LEU A 1 203 ? -4.339 1.535 -7.321 1.00 94.38 203 LEU A C 1
ATOM 1584 O O . LEU A 1 203 ? -5.187 2.407 -7.509 1.00 94.38 203 LEU A O 1
ATOM 1588 N N . LYS A 1 204 ? -4.313 0.813 -6.194 1.00 96.69 204 LYS A N 1
ATOM 1589 C CA . LYS A 1 204 ? -5.224 1.060 -5.064 1.00 96.69 204 LYS A CA 1
ATOM 1590 C C . LYS A 1 204 ? -4.977 2.425 -4.424 1.00 96.69 204 LYS A C 1
ATOM 1592 O O . LYS A 1 204 ? -5.952 3.114 -4.124 1.00 96.69 204 LYS A O 1
ATOM 1597 N N . ASP A 1 205 ? -3.721 2.840 -4.278 1.00 94.50 205 ASP A N 1
ATOM 1598 C CA . ASP A 1 205 ? -3.368 4.181 -3.789 1.00 94.50 205 ASP A CA 1
ATOM 1599 C C . ASP A 1 205 ? -3.838 5.276 -4.764 1.00 94.50 205 ASP A C 1
ATOM 1601 O O . ASP A 1 205 ? -4.342 6.320 -4.349 1.00 94.50 205 ASP A O 1
ATOM 1605 N N . GLU A 1 206 ? -3.790 5.001 -6.072 1.00 93.38 206 GLU A N 1
ATOM 1606 C CA . GLU A 1 206 ? -4.379 5.834 -7.132 1.00 93.38 206 GLU A CA 1
ATOM 1607 C C . GLU A 1 206 ? -5.926 5.765 -7.188 1.00 93.38 206 GLU A C 1
ATOM 1609 O O . GLU A 1 206 ? -6.543 6.398 -8.046 1.00 93.38 206 GLU A O 1
ATOM 1614 N N . SER A 1 207 ? -6.579 5.006 -6.297 1.00 96.38 207 SER A N 1
ATOM 1615 C CA . SER A 1 207 ? -8.029 4.724 -6.298 1.00 96.38 207 SER A CA 1
ATOM 1616 C C . SER A 1 207 ? -8.560 4.032 -7.567 1.00 96.38 207 SER A C 1
ATOM 1618 O O . SER A 1 207 ? -9.764 4.021 -7.830 1.00 96.38 207 SER A O 1
ATOM 1620 N N . LYS A 1 208 ? -7.679 3.404 -8.351 1.00 96.06 208 LYS A N 1
ATOM 1621 C CA . LYS A 1 208 ? -8.004 2.596 -9.537 1.00 96.06 208 LYS A CA 1
ATOM 1622 C C . LYS A 1 208 ? -8.270 1.144 -9.141 1.00 96.06 208 LYS A C 1
ATOM 1624 O O . LYS A 1 208 ? -7.550 0.221 -9.515 1.00 96.06 208 LYS A O 1
ATOM 1629 N N . PHE A 1 209 ? -9.319 0.942 -8.349 1.00 97.62 209 PHE A N 1
ATOM 1630 C CA . PHE A 1 209 ? -9.606 -0.355 -7.731 1.00 97.62 209 PHE A CA 1
ATOM 1631 C C . PHE A 1 209 ? -9.923 -1.472 -8.738 1.00 97.62 209 PHE A C 1
ATOM 1633 O O . PHE A 1 209 ? -9.518 -2.610 -8.520 1.00 97.62 209 PHE A O 1
ATOM 1640 N N . GLY A 1 210 ? -10.577 -1.146 -9.860 1.00 96.81 210 GLY A N 1
ATOM 1641 C CA . GLY A 1 210 ? -10.874 -2.122 -10.916 1.00 96.81 210 GLY A CA 1
ATOM 1642 C C . GLY A 1 210 ? -9.616 -2.673 -11.590 1.00 96.81 210 GLY A C 1
ATOM 1643 O O . GLY A 1 210 ? -9.468 -3.886 -11.712 1.00 96.81 210 GLY A O 1
ATOM 1644 N N . ASP A 1 211 ? -8.674 -1.798 -11.951 1.00 94.88 211 ASP A N 1
ATOM 1645 C CA . ASP A 1 211 ? -7.398 -2.210 -12.547 1.00 94.88 211 ASP A CA 1
ATOM 1646 C C . ASP A 1 211 ? -6.568 -3.034 -11.550 1.00 94.88 211 ASP A C 1
ATOM 1648 O O . ASP A 1 211 ? -5.971 -4.047 -11.914 1.00 94.88 211 ASP A O 1
ATOM 1652 N N . ALA A 1 212 ? -6.574 -2.643 -10.268 1.00 97.12 212 ALA A N 1
ATOM 1653 C CA . ALA A 1 212 ? -5.912 -3.405 -9.213 1.00 97.12 212 ALA A CA 1
ATOM 1654 C C . ALA A 1 212 ? -6.506 -4.814 -9.057 1.00 97.12 212 ALA A C 1
ATOM 1656 O O . ALA A 1 212 ? -5.755 -5.782 -8.949 1.00 97.12 212 ALA A O 1
ATOM 1657 N N . ALA A 1 213 ? -7.837 -4.942 -9.082 1.00 97.62 213 ALA A N 1
ATOM 1658 C CA . ALA A 1 213 ? -8.519 -6.228 -8.965 1.00 97.62 213 ALA A CA 1
ATOM 1659 C C . ALA A 1 213 ? -8.138 -7.195 -10.099 1.00 97.62 213 ALA A C 1
ATOM 1661 O O . ALA A 1 213 ? -7.937 -8.377 -9.831 1.00 97.62 213 ALA A O 1
ATOM 1662 N N . VAL A 1 214 ? -7.963 -6.701 -11.332 1.00 95.56 214 VAL A N 1
ATOM 1663 C CA . VAL A 1 214 ? -7.502 -7.519 -12.471 1.00 95.56 214 VAL A CA 1
ATOM 1664 C C . VAL A 1 214 ? -6.096 -8.075 -12.229 1.00 95.56 214 VAL A C 1
ATOM 1666 O O . VAL A 1 214 ? -5.845 -9.257 -12.466 1.00 95.56 214 VAL A O 1
ATOM 1669 N N . LEU A 1 215 ? -5.168 -7.249 -11.732 1.00 96.19 215 LEU A N 1
ATOM 1670 C CA . LEU A 1 215 ? -3.810 -7.715 -11.438 1.00 96.19 215 LEU A CA 1
ATOM 1671 C C . LEU A 1 215 ? -3.791 -8.727 -10.287 1.00 96.19 215 LEU A C 1
ATOM 1673 O O . LEU A 1 215 ? -3.080 -9.725 -10.371 1.00 96.19 215 LEU A O 1
ATOM 1677 N N . LEU A 1 216 ? -4.587 -8.501 -9.240 1.00 97.38 216 LEU A N 1
ATOM 1678 C CA . LEU A 1 216 ? -4.661 -9.386 -8.073 1.00 97.38 216 LEU A CA 1
ATOM 1679 C C . LEU A 1 216 ? -5.314 -10.733 -8.403 1.00 97.38 216 LEU A C 1
ATOM 1681 O O . LEU A 1 216 ? -4.860 -11.769 -7.919 1.00 97.38 216 LEU A O 1
ATOM 1685 N N . GLU A 1 217 ? -6.316 -10.746 -9.284 1.00 96.06 217 GLU A N 1
ATOM 1686 C CA . GLU A 1 217 ? -6.847 -11.987 -9.846 1.00 96.06 217 GLU A CA 1
ATOM 1687 C C . GLU A 1 217 ? -5.741 -12.769 -10.572 1.00 96.06 217 GLU A C 1
ATOM 1689 O O . GLU A 1 217 ? -5.580 -13.970 -10.342 1.00 96.06 217 GLU A O 1
ATOM 1694 N N . LYS A 1 218 ? -4.926 -12.094 -11.399 1.00 94.75 218 LYS A N 1
ATOM 1695 C CA . LYS A 1 218 ? -3.791 -12.732 -12.082 1.00 94.75 218 LYS A CA 1
ATOM 1696 C C . LYS A 1 218 ? -2.767 -13.290 -11.085 1.00 94.75 218 LYS A C 1
ATOM 1698 O O . LYS A 1 218 ? -2.285 -14.402 -11.285 1.00 94.75 218 LYS A O 1
ATOM 1703 N N . VAL A 1 219 ? -2.469 -12.566 -10.000 1.00 95.44 219 VAL A N 1
ATOM 1704 C CA . VAL A 1 219 ? -1.588 -13.053 -8.920 1.00 95.44 219 VAL A CA 1
ATOM 1705 C C . VAL A 1 219 ? -2.101 -14.378 -8.367 1.00 95.44 219 VAL A C 1
ATOM 1707 O O . VAL A 1 219 ? -1.349 -15.346 -8.325 1.00 95.44 219 VAL A O 1
ATOM 1710 N N . VAL A 1 220 ? -3.386 -14.450 -8.012 1.00 94.62 220 VAL A N 1
ATOM 1711 C CA . VAL A 1 220 ? -4.008 -15.666 -7.467 1.00 94.62 220 VAL A CA 1
ATOM 1712 C C . VAL A 1 220 ? -4.013 -16.822 -8.477 1.00 94.62 220 VAL A C 1
ATOM 1714 O O . VAL A 1 220 ? -3.880 -17.982 -8.086 1.00 94.62 220 VAL A O 1
ATOM 1717 N N . GLN A 1 221 ? -4.142 -16.533 -9.775 1.00 93.12 221 GLN A N 1
ATOM 1718 C CA . GLN A 1 221 ? -4.055 -17.548 -10.831 1.00 93.12 221 GLN A CA 1
ATOM 1719 C C . GLN A 1 221 ? -2.635 -18.116 -10.994 1.00 93.12 221 GLN A C 1
ATOM 1721 O O . GLN A 1 221 ? -2.493 -19.308 -11.272 1.00 93.12 221 GLN A O 1
ATOM 1726 N N . ILE A 1 222 ? -1.599 -17.284 -10.831 1.00 92.31 222 ILE A N 1
ATOM 1727 C CA . ILE A 1 222 ? -0.190 -17.701 -10.919 1.00 92.31 222 ILE A CA 1
ATOM 1728 C C . ILE A 1 222 ? 0.237 -18.436 -9.644 1.00 92.31 222 ILE A C 1
ATOM 1730 O O . ILE A 1 222 ? 0.827 -19.515 -9.715 1.00 92.31 222 ILE A O 1
ATOM 1734 N N . ASP A 1 223 ? -0.064 -17.856 -8.483 1.00 91.00 223 ASP A N 1
ATOM 1735 C CA . ASP A 1 223 ? 0.279 -18.391 -7.171 1.00 91.00 223 ASP A CA 1
ATOM 1736 C C . ASP A 1 223 ? -0.943 -18.371 -6.233 1.00 91.00 223 ASP A C 1
ATOM 1738 O O . ASP A 1 223 ? -1.169 -17.412 -5.485 1.00 91.00 223 ASP A O 1
ATOM 1742 N N . PRO A 1 224 ? -1.724 -19.465 -6.202 1.00 91.81 224 PRO A N 1
ATOM 1743 C CA . PRO A 1 224 ? -2.917 -19.556 -5.366 1.00 91.81 224 PRO A CA 1
ATOM 1744 C C . PRO A 1 224 ? -2.600 -19.712 -3.870 1.00 91.81 224 PRO A C 1
ATOM 1746 O O . PRO A 1 224 ? -3.525 -19.863 -3.071 1.00 91.81 224 PRO A O 1
ATOM 1749 N N . THR A 1 225 ? -1.323 -19.721 -3.466 1.00 89.81 225 THR A N 1
ATOM 1750 C CA . THR A 1 225 ? -0.893 -19.910 -2.069 1.00 89.81 225 THR A CA 1
ATOM 1751 C C . THR A 1 225 ? -0.618 -18.599 -1.324 1.00 89.81 225 THR A C 1
ATOM 1753 O O . THR A 1 225 ? -0.335 -18.608 -0.119 1.00 89.81 225 THR A O 1
ATOM 1756 N N . GLN A 1 226 ? -0.772 -17.458 -1.997 1.00 90.81 226 GLN A N 1
ATOM 1757 C CA . GLN A 1 226 ? -0.600 -16.132 -1.406 1.00 90.81 226 GLN A CA 1
ATOM 1758 C C . GLN A 1 226 ? -1.914 -15.588 -0.842 1.00 90.81 226 GLN A C 1
ATOM 1760 O O . GLN A 1 226 ? -2.686 -14.943 -1.544 1.00 90.81 226 GLN A O 1
ATOM 1765 N N . LEU A 1 227 ? -2.164 -15.818 0.451 1.00 92.94 227 LEU A N 1
ATOM 1766 C CA . LEU A 1 227 ? -3.358 -15.306 1.142 1.00 92.94 227 LEU A CA 1
ATOM 1767 C C . LEU A 1 227 ? -3.505 -13.779 1.010 1.00 92.94 227 LEU A C 1
ATOM 1769 O O . LEU A 1 227 ? -4.617 -13.287 0.828 1.00 92.94 227 LEU A O 1
ATOM 1773 N N . ASP A 1 228 ? -2.395 -13.041 1.035 1.00 93.00 228 ASP A N 1
ATOM 1774 C CA . ASP A 1 228 ? -2.406 -11.579 0.916 1.00 93.00 228 ASP A CA 1
ATOM 1775 C C . ASP A 1 228 ? -2.992 -11.101 -0.409 1.00 93.00 228 ASP A C 1
ATOM 1777 O O . ASP A 1 228 ? -3.730 -10.119 -0.424 1.00 93.00 228 ASP A O 1
ATOM 1781 N N . ALA A 1 229 ? -2.767 -11.839 -1.499 1.00 95.50 229 ALA A N 1
ATOM 1782 C CA . ALA A 1 229 ? -3.359 -11.520 -2.791 1.00 95.50 229 ALA A CA 1
ATOM 1783 C C . ALA A 1 229 ? -4.892 -11.599 -2.745 1.00 95.50 229 ALA A C 1
ATOM 1785 O O . ALA A 1 229 ? -5.564 -10.707 -3.254 1.00 95.50 229 ALA A O 1
ATOM 1786 N N . TYR A 1 230 ? -5.461 -12.604 -2.068 1.00 97.31 230 TYR A N 1
ATOM 1787 C CA . TYR A 1 230 ? -6.915 -12.700 -1.886 1.00 97.31 230 TYR A CA 1
ATOM 1788 C C . TYR A 1 230 ? -7.465 -11.575 -1.003 1.00 97.31 230 TYR A C 1
ATOM 1790 O O . TYR A 1 230 ? -8.514 -11.010 -1.315 1.00 97.31 230 TYR A O 1
ATOM 1798 N N . LEU A 1 231 ? -6.772 -11.241 0.093 1.00 96.38 231 LEU A N 1
ATOM 1799 C CA . LEU A 1 231 ? -7.176 -10.153 0.990 1.00 96.38 231 LEU A CA 1
ATOM 1800 C C . LEU A 1 231 ? -7.178 -8.809 0.262 1.00 96.38 231 LEU A C 1
ATOM 1802 O O . LEU A 1 231 ? -8.134 -8.041 0.372 1.00 96.38 231 LEU A O 1
ATOM 1806 N N . GLU A 1 232 ? -6.126 -8.537 -0.506 1.00 97.19 232 GLU A N 1
ATOM 1807 C CA . GLU A 1 232 ? -6.017 -7.308 -1.277 1.00 97.19 232 GLU A CA 1
ATOM 1808 C C . GLU A 1 232 ? -6.996 -7.266 -2.447 1.00 97.19 232 GLU A C 1
ATOM 1810 O O . GLU A 1 232 ? -7.512 -6.185 -2.742 1.00 97.19 232 GLU A O 1
ATOM 1815 N N . TRP A 1 233 ? -7.278 -8.410 -3.084 1.00 98.06 233 TRP A N 1
ATOM 1816 C CA . TRP A 1 233 ? -8.259 -8.513 -4.164 1.00 98.06 233 TRP A CA 1
ATOM 1817 C C . TRP A 1 233 ? -9.663 -8.196 -3.659 1.00 98.06 233 TRP A C 1
ATOM 1819 O O . TRP A 1 233 ? -10.370 -7.390 -4.263 1.00 98.06 233 TRP A O 1
ATOM 1829 N N . ALA A 1 234 ? -10.047 -8.770 -2.518 1.00 97.94 234 ALA A N 1
ATOM 1830 C CA . ALA A 1 234 ? -11.330 -8.482 -1.898 1.00 97.94 234 ALA A CA 1
ATOM 1831 C C . ALA A 1 234 ? -11.457 -7.012 -1.469 1.00 97.94 234 ALA A C 1
ATOM 1833 O O . ALA A 1 234 ? -12.500 -6.419 -1.723 1.00 97.94 234 ALA A O 1
ATOM 1834 N N . ASP A 1 235 ? -10.413 -6.403 -0.890 1.00 97.56 235 ASP A N 1
ATOM 1835 C CA . ASP A 1 235 ? -10.415 -4.965 -0.552 1.00 97.56 235 ASP A CA 1
ATOM 1836 C C . ASP A 1 235 ? -10.530 -4.084 -1.809 1.00 97.56 235 ASP A C 1
ATOM 1838 O O . ASP A 1 235 ? -11.278 -3.108 -1.814 1.00 97.56 235 ASP A O 1
ATOM 1842 N N . ALA A 1 236 ? -9.857 -4.443 -2.909 1.00 98.12 236 ALA A N 1
ATOM 1843 C CA . ALA A 1 236 ? -10.016 -3.736 -4.180 1.00 98.12 236 ALA A CA 1
ATOM 1844 C C . ALA A 1 236 ? -11.462 -3.839 -4.707 1.00 98.12 236 ALA A C 1
ATOM 1846 O O . ALA A 1 236 ? -12.070 -2.822 -5.040 1.00 98.12 236 ALA A O 1
ATOM 1847 N N . LEU A 1 237 ? -12.051 -5.038 -4.713 1.00 98.31 237 LEU A N 1
ATOM 1848 C CA . LEU A 1 237 ? -13.442 -5.247 -5.131 1.00 98.31 237 LEU A CA 1
ATOM 1849 C C . LEU A 1 237 ? -14.441 -4.510 -4.226 1.00 98.31 237 LEU A C 1
ATOM 1851 O O . LEU A 1 237 ? -15.376 -3.886 -4.724 1.00 98.31 237 LEU A O 1
ATOM 1855 N N . GLU A 1 238 ? -14.239 -4.532 -2.907 1.00 97.38 238 GLU A N 1
ATOM 1856 C CA . GLU A 1 238 ? -15.073 -3.803 -1.946 1.00 97.38 238 GLU A CA 1
ATOM 1857 C C . GLU A 1 238 ? -15.053 -2.298 -2.231 1.00 97.38 238 GLU A C 1
ATOM 1859 O O . GLU A 1 238 ? -16.111 -1.680 -2.362 1.00 97.38 238 GLU A O 1
ATOM 1864 N N . ARG A 1 239 ? -13.862 -1.712 -2.403 1.00 97.00 239 ARG A N 1
ATOM 1865 C CA . ARG A 1 239 ? -13.696 -0.282 -2.712 1.00 97.00 239 ARG A CA 1
ATOM 1866 C C . ARG A 1 239 ? -14.222 0.104 -4.094 1.00 97.00 239 ARG A C 1
ATOM 1868 O O . ARG A 1 239 ? -14.601 1.254 -4.301 1.00 97.00 239 ARG A O 1
ATOM 1875 N N . GLN A 1 240 ? -14.287 -0.848 -5.024 1.00 96.50 240 GLN A N 1
ATOM 1876 C CA . GLN A 1 240 ? -14.963 -0.689 -6.312 1.00 96.50 240 GLN A CA 1
ATOM 1877 C C . GLN A 1 240 ? -16.502 -0.733 -6.191 1.00 96.50 240 GLN A C 1
ATOM 1879 O O . GLN A 1 240 ? -17.201 -0.329 -7.119 1.00 96.50 240 GLN A O 1
ATOM 1884 N N . GLY A 1 241 ? -17.044 -1.188 -5.056 1.00 95.94 241 GLY A N 1
ATOM 1885 C CA . GLY A 1 241 ? -18.480 -1.381 -4.826 1.00 95.94 241 GLY A CA 1
ATOM 1886 C C . GLY A 1 241 ? -18.983 -2.791 -5.156 1.00 95.94 241 GLY A C 1
ATOM 1887 O O . GLY A 1 241 ? -20.166 -3.082 -4.981 1.00 95.94 241 GLY A O 1
ATOM 1888 N N . GLU A 1 242 ? -18.097 -3.696 -5.570 1.00 97.31 242 GLU A N 1
ATOM 1889 C CA . GLU A 1 242 ? -18.396 -5.082 -5.943 1.00 97.31 242 GLU A CA 1
ATOM 1890 C C . GLU A 1 242 ? -18.387 -6.010 -4.713 1.00 97.31 242 GLU A C 1
ATOM 1892 O O . GLU A 1 242 ? -17.720 -7.046 -4.668 1.00 97.31 242 GLU A O 1
ATOM 1897 N N . VAL A 1 243 ? -19.157 -5.645 -3.682 1.00 97.38 243 VAL A N 1
ATOM 1898 C CA . VAL A 1 243 ? -19.172 -6.316 -2.364 1.00 97.38 243 VAL A CA 1
ATOM 1899 C C . VAL A 1 243 ? -19.468 -7.817 -2.481 1.00 97.38 243 VAL A C 1
ATOM 1901 O O . VAL A 1 243 ? -18.830 -8.639 -1.827 1.00 97.38 243 VAL A O 1
ATOM 1904 N N . ALA A 1 244 ? -20.406 -8.210 -3.348 1.00 96.44 244 ALA A N 1
ATOM 1905 C CA . ALA A 1 244 ? -20.752 -9.620 -3.541 1.00 96.44 244 ALA A CA 1
ATOM 1906 C C . ALA A 1 244 ? -19.619 -10.431 -4.198 1.00 96.44 244 ALA A C 1
ATOM 1908 O O . ALA A 1 244 ? -19.501 -11.631 -3.946 1.00 96.44 244 ALA A O 1
ATOM 1909 N N . ALA A 1 245 ? -18.792 -9.801 -5.039 1.00 97.81 245 ALA A N 1
ATOM 1910 C CA . ALA A 1 245 ? -17.603 -10.437 -5.597 1.00 97.81 245 ALA A CA 1
ATOM 1911 C C . ALA A 1 245 ? -16.507 -10.562 -4.529 1.00 97.81 245 ALA A C 1
ATOM 1913 O O . ALA A 1 245 ? -15.918 -11.632 -4.398 1.00 97.81 245 ALA A O 1
ATOM 1914 N N . ALA A 1 246 ? -16.312 -9.525 -3.707 1.00 98.25 246 ALA A N 1
ATOM 1915 C CA . ALA A 1 246 ? -15.367 -9.551 -2.591 1.00 98.25 246 ALA A CA 1
ATOM 1916 C C . ALA A 1 246 ? -15.665 -10.695 -1.600 1.00 98.25 246 ALA A C 1
ATOM 1918 O O . ALA A 1 246 ? -14.747 -11.410 -1.198 1.00 98.25 246 ALA A O 1
ATOM 1919 N N . VAL A 1 247 ? -16.946 -10.936 -1.269 1.00 97.56 247 VAL A N 1
ATOM 1920 C CA . VAL A 1 247 ? -17.357 -12.086 -0.435 1.00 97.56 247 VAL A CA 1
ATOM 1921 C C . VAL A 1 247 ? -16.883 -13.398 -1.056 1.00 97.56 247 VAL A C 1
ATOM 1923 O O . VAL A 1 247 ? -16.225 -14.186 -0.382 1.00 97.56 247 VAL A O 1
ATOM 1926 N N . LYS A 1 248 ? -17.153 -13.612 -2.350 1.00 97.12 248 LYS A N 1
ATOM 1927 C CA . LYS A 1 248 ? -16.756 -14.845 -3.048 1.00 97.12 248 LYS A CA 1
ATOM 1928 C C . LYS A 1 248 ? -15.244 -15.052 -3.029 1.00 97.12 248 LYS A C 1
ATOM 1930 O O . LYS A 1 248 ? -14.805 -16.180 -2.839 1.00 97.12 248 LYS A O 1
ATOM 1935 N N . VAL A 1 249 ? -14.459 -13.989 -3.198 1.00 97.81 249 VAL A N 1
ATOM 1936 C CA . VAL A 1 249 ? -12.990 -14.058 -3.148 1.00 97.81 249 VAL A CA 1
ATOM 1937 C C . VAL A 1 249 ? -12.501 -14.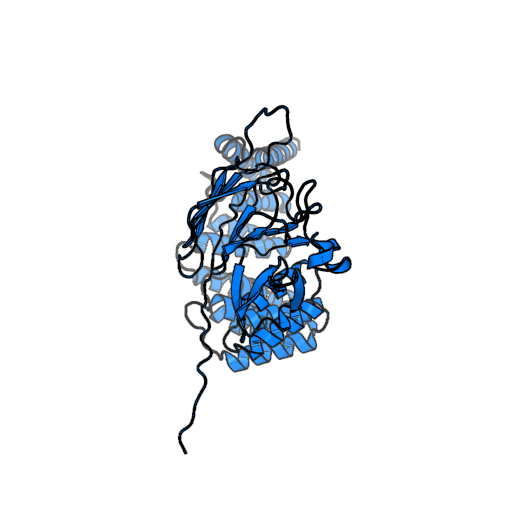495 -1.765 1.00 97.81 249 VAL A C 1
ATOM 1939 O O . VAL A 1 249 ? -11.652 -15.379 -1.665 1.00 97.81 249 VAL A O 1
ATOM 1942 N N . LEU A 1 250 ? -13.054 -13.942 -0.682 1.00 96.44 250 LEU A N 1
ATOM 1943 C CA . LEU A 1 250 ? -12.651 -14.345 0.671 1.00 96.44 250 LEU A CA 1
ATOM 1944 C C . LEU A 1 250 ? -13.176 -15.734 1.067 1.00 96.44 250 LEU A C 1
ATOM 1946 O O . LEU A 1 250 ? -12.490 -16.463 1.781 1.00 96.44 250 LEU A O 1
ATOM 1950 N N . GLU A 1 251 ? -14.348 -16.145 0.579 1.00 94.44 251 GLU A N 1
ATOM 1951 C CA . GLU A 1 251 ? -14.833 -17.524 0.724 1.00 94.44 251 GLU A CA 1
ATOM 1952 C C . GLU A 1 251 ? -13.933 -18.523 -0.021 1.00 94.44 251 GLU A C 1
ATOM 1954 O O . GLU A 1 251 ? -13.634 -19.597 0.504 1.00 94.44 251 GLU A O 1
ATOM 1959 N N . GLN A 1 252 ? -13.455 -18.160 -1.217 1.00 94.75 252 GLN A N 1
ATOM 1960 C CA . GLN A 1 252 ? -12.462 -18.939 -1.962 1.00 94.75 252 GLN A CA 1
ATOM 1961 C C . GLN A 1 252 ? -11.145 -19.046 -1.191 1.00 94.75 252 GLN A C 1
ATOM 1963 O O . GLN A 1 252 ? -10.614 -20.149 -1.058 1.00 94.75 252 GLN A O 1
ATOM 1968 N N . ALA A 1 253 ? -10.653 -17.938 -0.629 1.00 94.69 253 ALA A N 1
ATOM 1969 C CA . ALA A 1 253 ? -9.464 -17.948 0.217 1.00 94.69 253 ALA A CA 1
ATOM 1970 C C . ALA A 1 253 ? -9.648 -18.902 1.407 1.00 94.69 253 ALA A C 1
ATOM 1972 O O . ALA A 1 253 ? -8.817 -19.776 1.637 1.00 94.69 253 ALA A O 1
ATOM 1973 N N . LEU A 1 254 ? -10.771 -18.815 2.124 1.00 91.31 254 LEU A N 1
ATOM 1974 C CA . LEU A 1 254 ? -11.046 -19.696 3.260 1.00 91.31 254 LEU A CA 1
ATOM 1975 C C . LEU A 1 254 ? -11.071 -21.181 2.858 1.00 91.31 254 LEU A C 1
ATOM 1977 O O . LEU A 1 254 ? -10.531 -22.024 3.574 1.00 91.31 254 LEU A O 1
ATOM 1981 N N . ALA A 1 255 ? -11.657 -21.508 1.703 1.00 91.00 255 ALA A N 1
ATOM 1982 C CA . ALA A 1 255 ? -11.670 -22.874 1.183 1.00 91.00 255 ALA A CA 1
ATOM 1983 C C . ALA A 1 255 ? -10.263 -23.390 0.826 1.00 91.00 255 ALA A C 1
ATOM 1985 O O . ALA A 1 255 ? -9.980 -24.572 1.019 1.00 91.00 255 ALA A O 1
ATOM 1986 N N . GLN A 1 256 ? -9.388 -22.510 0.331 1.00 90.00 256 GLN A N 1
ATOM 1987 C CA . GLN A 1 256 ? -8.017 -22.832 -0.069 1.00 90.00 256 GLN A CA 1
ATOM 1988 C C . GLN A 1 256 ? -7.072 -22.993 1.130 1.00 90.00 256 GLN A C 1
ATOM 1990 O O . GLN A 1 256 ? -6.255 -23.912 1.169 1.00 90.00 256 GLN A O 1
ATOM 1995 N N . PHE A 1 257 ? -7.170 -22.087 2.100 1.00 87.12 257 PHE A N 1
ATOM 1996 C CA . PHE A 1 257 ? -6.253 -21.985 3.236 1.00 87.12 257 PHE A CA 1
ATOM 1997 C C . PHE A 1 257 ? -6.698 -22.819 4.448 1.00 87.12 257 PHE A C 1
ATOM 1999 O O . PHE A 1 257 ? -5.896 -23.125 5.328 1.00 87.12 257 PHE A O 1
ATOM 2006 N N . GLY A 1 258 ? -7.949 -23.283 4.455 1.00 80.50 258 GLY A N 1
ATOM 2007 C CA . GLY A 1 258 ? -8.474 -24.165 5.487 1.00 80.50 258 GLY A CA 1
ATOM 2008 C C . GLY A 1 258 ? -8.589 -23.489 6.854 1.00 80.50 258 GLY A C 1
ATOM 2009 O O . GLY A 1 258 ? -8.552 -22.271 6.998 1.00 80.50 258 GLY A O 1
ATOM 2010 N N . GLU A 1 259 ? -8.779 -24.309 7.886 1.00 78.50 259 GLU A N 1
ATOM 2011 C CA . GLU A 1 259 ? -9.107 -23.829 9.233 1.00 78.50 259 GLU A CA 1
ATOM 2012 C C . GLU A 1 259 ? -7.896 -23.572 10.142 1.00 78.50 259 GLU A C 1
ATOM 2014 O O . GLU A 1 259 ? -8.067 -2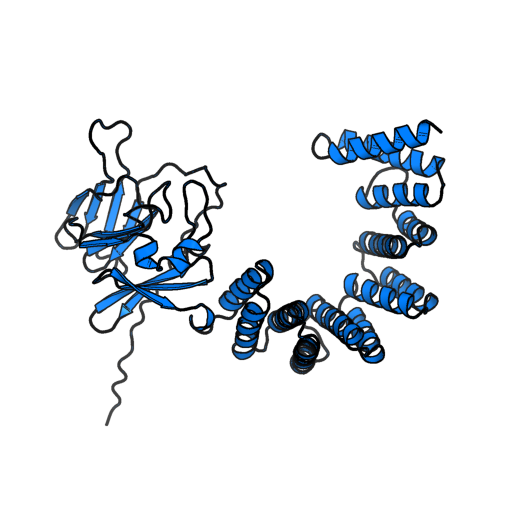2.995 11.217 1.00 78.50 259 GLU A O 1
ATOM 2019 N N . GLN A 1 260 ? -6.699 -24.020 9.753 1.00 81.88 260 GLN A N 1
ATOM 2020 C CA . GLN A 1 260 ? -5.484 -23.927 10.564 1.00 81.88 260 GLN A CA 1
ATOM 2021 C C . GLN A 1 260 ? -4.489 -22.974 9.909 1.00 81.88 260 GLN A C 1
ATOM 2023 O O . GLN A 1 260 ? -4.064 -23.202 8.779 1.00 81.88 260 GLN A O 1
ATOM 2028 N N . ALA A 1 261 ? -4.084 -21.937 10.639 1.00 85.25 261 ALA A N 1
ATOM 2029 C CA . ALA A 1 261 ? -3.076 -21.004 10.163 1.00 85.25 261 ALA A CA 1
ATOM 2030 C C . ALA A 1 261 ? -1.660 -21.550 10.414 1.00 85.25 261 ALA A C 1
ATOM 2032 O O . ALA A 1 261 ? -1.380 -22.037 11.515 1.00 85.25 261 ALA A O 1
ATOM 2033 N N . PRO A 1 262 ? -0.738 -21.420 9.444 1.00 87.25 262 PRO A N 1
ATOM 2034 C CA . PRO A 1 262 ? 0.692 -21.446 9.725 1.00 87.25 262 PRO A CA 1
ATOM 2035 C C . PRO A 1 262 ? 1.048 -20.432 10.821 1.00 87.25 262 PRO A C 1
ATOM 2037 O O . PRO A 1 262 ? 0.451 -19.356 10.889 1.00 87.25 262 PRO A O 1
ATOM 2040 N N . ALA A 1 263 ? 2.024 -20.765 11.670 1.00 85.44 263 ALA A N 1
ATOM 2041 C CA . ALA A 1 263 ? 2.392 -19.941 12.825 1.00 85.44 263 ALA A CA 1
ATOM 2042 C C . ALA A 1 263 ? 2.839 -18.517 12.441 1.00 85.44 263 ALA A C 1
ATOM 2044 O O . ALA A 1 263 ? 2.635 -17.581 13.202 1.00 85.44 263 ALA A O 1
ATOM 2045 N N . ASP A 1 264 ? 3.420 -18.347 11.255 1.00 86.12 264 ASP A N 1
ATOM 2046 C CA . ASP A 1 264 ? 3.860 -17.069 10.692 1.00 86.12 264 ASP A CA 1
ATOM 2047 C C . ASP A 1 264 ? 2.737 -16.273 10.001 1.00 86.12 264 ASP A C 1
ATOM 2049 O O . ASP A 1 264 ? 2.968 -15.150 9.563 1.00 86.12 264 ASP A O 1
ATOM 2053 N N . LYS A 1 265 ? 1.522 -16.831 9.902 1.00 87.44 265 LYS A N 1
ATOM 2054 C CA . LYS A 1 265 ? 0.380 -16.238 9.180 1.00 87.44 265 LYS A CA 1
ATOM 2055 C C . LYS A 1 265 ? -0.879 -16.082 10.038 1.00 87.44 265 LYS A C 1
ATOM 2057 O O . LYS A 1 265 ? -1.951 -15.815 9.494 1.00 87.44 265 LYS A O 1
ATOM 2062 N N . THR A 1 266 ? -0.785 -16.236 11.360 1.00 91.19 266 THR A N 1
ATOM 2063 C CA . THR A 1 266 ? -1.938 -16.140 12.279 1.00 91.19 266 THR A CA 1
ATOM 2064 C C . THR A 1 266 ? -2.692 -14.814 12.125 1.00 91.19 266 THR A C 1
ATOM 2066 O O . THR A 1 266 ? -3.919 -14.815 12.011 1.00 91.19 266 THR A O 1
ATOM 2069 N N . TYR A 1 267 ? -1.970 -13.696 11.998 1.00 91.94 267 TYR A N 1
ATOM 2070 C CA . TYR A 1 267 ? -2.540 -12.367 11.748 1.00 91.94 267 TYR A CA 1
ATOM 2071 C C . TYR A 1 267 ? -3.345 -12.294 10.442 1.00 91.94 267 TYR A C 1
ATOM 2073 O O . TYR A 1 267 ? -4.447 -11.750 10.419 1.00 91.94 267 TYR A O 1
ATOM 2081 N N . ASN A 1 268 ? -2.836 -12.866 9.350 1.00 91.38 268 ASN A N 1
ATOM 2082 C CA . ASN A 1 268 ? -3.478 -12.812 8.035 1.00 91.38 268 ASN A CA 1
ATOM 2083 C C . ASN A 1 268 ? -4.780 -13.629 8.027 1.00 91.38 268 ASN A C 1
ATOM 2085 O O . ASN A 1 268 ? -5.774 -13.198 7.445 1.00 91.38 268 ASN A O 1
ATOM 2089 N N . TYR A 1 269 ? -4.812 -14.767 8.730 1.00 93.44 269 TYR A N 1
ATOM 2090 C CA . TYR A 1 269 ? -6.037 -15.554 8.916 1.00 93.44 269 TYR A CA 1
ATOM 2091 C C . TYR A 1 269 ? -7.050 -14.828 9.807 1.00 93.44 269 TYR A C 1
ATOM 2093 O O . TYR A 1 269 ? -8.238 -14.799 9.485 1.00 93.44 269 TYR A O 1
ATOM 2101 N N . ALA A 1 270 ? -6.604 -14.182 10.888 1.00 94.31 270 ALA A N 1
ATOM 2102 C CA . ALA A 1 270 ? -7.480 -13.330 11.690 1.00 94.31 270 ALA A CA 1
ATOM 2103 C C . ALA A 1 270 ? -8.095 -12.202 10.836 1.00 94.31 270 ALA A C 1
ATOM 2105 O O . ALA A 1 270 ? -9.308 -11.985 10.870 1.00 94.31 270 ALA A O 1
ATOM 2106 N N . ASN A 1 271 ? -7.284 -11.548 10.001 1.00 93.94 271 ASN A N 1
ATOM 2107 C CA . ASN A 1 271 ? -7.719 -10.478 9.101 1.00 93.94 271 ASN A CA 1
ATOM 2108 C C . ASN A 1 271 ? -8.682 -10.951 8.017 1.00 93.94 271 ASN A C 1
ATOM 2110 O O . ASN A 1 271 ? -9.658 -10.256 7.741 1.00 93.94 271 ASN A O 1
ATOM 2114 N N . LEU A 1 272 ? -8.468 -12.144 7.454 1.00 95.25 272 LEU A N 1
ATOM 2115 C CA . LEU A 1 272 ? -9.412 -12.785 6.538 1.00 95.25 272 LEU A CA 1
ATOM 2116 C C . LEU A 1 272 ? -10.811 -12.853 7.150 1.00 95.25 272 LEU A C 1
ATOM 2118 O O . LEU A 1 272 ? -11.788 -12.449 6.521 1.00 95.25 272 LEU A O 1
ATOM 2122 N N . HIS A 1 273 ? -10.902 -13.320 8.392 1.00 96.19 273 HIS A N 1
ATOM 2123 C CA . HIS A 1 273 ? -12.170 -13.458 9.094 1.00 96.19 273 HIS A CA 1
ATOM 2124 C C . HIS A 1 273 ? -12.833 -12.115 9.417 1.00 96.19 273 HIS A C 1
ATOM 2126 O O . HIS A 1 273 ? -14.046 -11.987 9.242 1.00 96.19 273 HIS A O 1
ATOM 2132 N N . VAL A 1 274 ? -12.064 -11.103 9.826 1.00 97.19 274 VAL A N 1
ATOM 2133 C CA . VAL A 1 274 ? -12.600 -9.753 10.072 1.00 97.19 274 VAL A CA 1
ATOM 2134 C C . VAL A 1 274 ? -13.069 -9.089 8.775 1.00 97.19 274 VAL A C 1
ATOM 2136 O O . VAL A 1 274 ? -14.130 -8.467 8.738 1.00 97.19 274 VAL A O 1
ATOM 2139 N N . ASN A 1 275 ? -12.316 -9.223 7.685 1.00 96.81 275 ASN A N 1
ATOM 2140 C CA . ASN A 1 275 ? -12.715 -8.659 6.396 1.00 96.81 275 ASN A CA 1
ATOM 2141 C C . ASN A 1 275 ? -13.977 -9.356 5.877 1.00 96.81 275 ASN A C 1
ATOM 2143 O O . ASN A 1 275 ? -14.941 -8.695 5.496 1.00 96.81 275 ASN A O 1
ATOM 2147 N N . LEU A 1 276 ? -14.033 -10.685 5.971 1.00 96.62 276 LEU A N 1
ATOM 2148 C CA . LEU A 1 276 ? -15.218 -11.446 5.596 1.00 96.62 276 LEU A CA 1
ATOM 2149 C C . LEU A 1 276 ? -16.434 -11.073 6.459 1.00 96.62 276 LEU A C 1
ATOM 2151 O O . LEU A 1 276 ? -17.535 -10.943 5.928 1.00 96.62 276 LEU A O 1
ATOM 2155 N N . SER A 1 277 ? -16.260 -10.824 7.764 1.00 97.88 277 SER A N 1
ATOM 2156 C CA . SER A 1 277 ? -17.373 -10.379 8.607 1.00 97.88 277 SER A CA 1
ATOM 2157 C C . SER A 1 277 ? -17.914 -9.015 8.193 1.00 97.88 277 SER A C 1
ATOM 2159 O O . SER A 1 277 ? -19.129 -8.841 8.157 1.00 97.88 277 SER A O 1
ATOM 2161 N N . LYS A 1 278 ? -17.043 -8.059 7.843 1.00 97.81 278 LYS A N 1
ATOM 2162 C CA . LYS A 1 278 ? -17.462 -6.741 7.337 1.00 97.81 278 LYS A CA 1
ATOM 2163 C C . LYS A 1 278 ? -18.283 -6.872 6.055 1.00 97.81 278 LYS A C 1
ATOM 2165 O O . LYS A 1 278 ? -19.363 -6.291 5.960 1.00 97.81 278 LYS A O 1
ATOM 2170 N N . LEU A 1 279 ? -17.828 -7.699 5.115 1.00 97.56 279 LEU A N 1
ATOM 2171 C CA . LEU A 1 279 ? -18.545 -7.947 3.862 1.00 97.56 279 LEU A CA 1
ATOM 2172 C C . LEU A 1 279 ? -19.885 -8.668 4.089 1.00 97.56 279 LEU A C 1
ATOM 2174 O O . LEU A 1 279 ? -20.890 -8.348 3.446 1.00 97.56 279 LEU A O 1
ATOM 2178 N N . TYR A 1 280 ? -19.948 -9.598 5.045 1.00 97.81 280 TYR A N 1
ATOM 2179 C CA . TYR A 1 280 ? -21.210 -10.217 5.451 1.00 97.81 280 TYR A CA 1
ATOM 2180 C C . TYR A 1 280 ? -22.183 -9.206 6.063 1.00 97.81 280 TYR A C 1
ATOM 2182 O O . TYR A 1 280 ? -23.363 -9.221 5.724 1.00 97.81 280 TYR A O 1
ATOM 2190 N N . LEU A 1 281 ? -21.714 -8.278 6.902 1.00 97.00 281 LEU A N 1
ATOM 2191 C CA . LEU A 1 281 ? -22.561 -7.198 7.419 1.00 97.00 281 LEU A CA 1
ATOM 2192 C C . LEU A 1 281 ? -23.081 -6.301 6.292 1.00 97.00 281 LEU A C 1
ATOM 2194 O O . LEU A 1 281 ? -24.276 -6.008 6.259 1.00 97.00 281 LEU A O 1
ATOM 2198 N N . ALA A 1 282 ? -22.219 -5.935 5.340 1.00 95.81 282 ALA A N 1
ATOM 2199 C CA . ALA A 1 282 ? -22.591 -5.128 4.178 1.00 95.81 282 ALA A CA 1
ATOM 2200 C C . ALA A 1 282 ? -23.648 -5.811 3.288 1.00 95.81 282 ALA A C 1
ATOM 2202 O O . ALA A 1 282 ? -24.471 -5.139 2.668 1.00 95.81 282 ALA A O 1
ATOM 2203 N N . THR A 1 283 ? -23.668 -7.145 3.259 1.00 95.44 283 THR A N 1
ATOM 2204 C CA . THR A 1 283 ? -24.666 -7.948 2.529 1.00 95.44 283 THR A CA 1
ATOM 2205 C C . THR A 1 283 ? -25.857 -8.388 3.391 1.00 95.44 283 THR A C 1
ATOM 2207 O O . THR A 1 283 ? -26.771 -9.045 2.894 1.00 95.44 283 THR A O 1
ATOM 2210 N N . GLY A 1 284 ? -25.895 -7.996 4.669 1.00 95.38 284 GLY A N 1
ATOM 2211 C CA . GLY A 1 284 ? -26.977 -8.305 5.606 1.00 95.38 284 GLY A CA 1
ATOM 2212 C C . GLY A 1 284 ? -26.901 -9.687 6.268 1.00 95.38 284 GLY A C 1
ATOM 2213 O O . GLY A 1 284 ? -27.789 -10.027 7.056 1.00 95.38 284 GLY A O 1
ATOM 2214 N N . ASP A 1 285 ? -25.855 -10.481 6.020 1.00 96.81 285 ASP A N 1
ATOM 2215 C CA . ASP A 1 285 ? -25.638 -11.769 6.686 1.00 96.81 285 ASP A CA 1
ATOM 2216 C C . ASP A 1 285 ? -24.985 -11.601 8.067 1.00 96.81 285 ASP A C 1
ATOM 2218 O O . ASP A 1 285 ? -23.825 -11.936 8.312 1.00 96.81 285 ASP A O 1
ATOM 2222 N N . LYS A 1 286 ? -25.771 -11.128 9.034 1.00 97.06 286 LYS A N 1
ATOM 2223 C CA . LYS A 1 286 ? -25.314 -10.985 10.426 1.00 97.06 286 LYS A CA 1
ATOM 2224 C C . LYS A 1 286 ? -24.849 -12.304 11.055 1.00 97.06 286 LYS A C 1
ATOM 2226 O O . LYS A 1 286 ? -23.978 -12.306 11.923 1.00 97.06 286 LYS A O 1
ATOM 2231 N N . LYS A 1 287 ? -25.423 -13.441 10.639 1.00 97.38 287 LYS A N 1
ATOM 2232 C CA . LYS A 1 287 ? -25.053 -14.763 11.173 1.00 97.38 287 LYS A CA 1
ATOM 2233 C C . LYS A 1 287 ? -23.699 -15.209 10.632 1.00 97.38 287 LYS A C 1
ATOM 2235 O O . LYS A 1 287 ? -22.894 -15.753 11.387 1.00 97.38 287 LYS A O 1
ATOM 2240 N N . GLY A 1 288 ? -23.448 -14.990 9.344 1.00 96.44 288 GLY A N 1
ATOM 2241 C CA . GLY A 1 288 ? -22.138 -15.158 8.723 1.00 96.44 288 GLY A CA 1
ATOM 2242 C C . GLY A 1 288 ? -21.092 -14.275 9.389 1.00 96.44 288 GLY A C 1
ATOM 2243 O O . GLY A 1 288 ? -20.052 -14.784 9.804 1.00 96.44 288 GLY A O 1
ATOM 2244 N N . ALA A 1 289 ? -21.410 -12.993 9.593 1.00 98.00 289 ALA A N 1
ATOM 2245 C CA . ALA A 1 289 ? -20.514 -12.039 10.240 1.00 98.00 289 ALA A CA 1
ATOM 2246 C C . ALA A 1 289 ? -20.088 -12.483 11.644 1.00 98.00 289 ALA A C 1
ATOM 2248 O O . ALA A 1 289 ? -18.891 -12.550 11.922 1.00 98.00 289 ALA A O 1
ATOM 2249 N N . ARG A 1 290 ? -21.047 -12.874 12.494 1.00 98.06 290 ARG A N 1
ATOM 2250 C CA . ARG A 1 290 ? -20.750 -13.403 13.833 1.00 98.06 290 ARG A CA 1
ATOM 2251 C C . ARG A 1 290 ? -19.817 -14.608 13.777 1.00 98.06 290 ARG A C 1
ATOM 2253 O O . ARG A 1 290 ? -18.792 -14.606 14.445 1.00 98.06 290 ARG A O 1
ATOM 2260 N N . ARG A 1 291 ? -20.147 -15.617 12.961 1.00 96.38 291 ARG A N 1
ATOM 2261 C CA . ARG A 1 291 ? -19.323 -16.832 12.838 1.00 96.38 291 ARG A CA 1
ATOM 2262 C C . ARG A 1 291 ? -17.907 -16.512 12.371 1.00 96.38 291 ARG A C 1
ATOM 2264 O O . ARG A 1 291 ? -16.957 -17.124 12.845 1.00 96.38 291 ARG A O 1
ATOM 2271 N N . ALA A 1 292 ? -17.760 -15.574 11.438 1.00 96.31 292 ALA A N 1
ATOM 2272 C CA . ALA A 1 292 ? -16.451 -15.148 10.970 1.00 96.31 292 ALA A CA 1
ATOM 2273 C C . ALA A 1 292 ? -15.651 -14.488 12.106 1.00 96.31 292 ALA A C 1
ATOM 2275 O O . ALA A 1 292 ? -14.520 -14.893 12.346 1.00 96.31 292 ALA A O 1
ATOM 2276 N N . LEU A 1 293 ? -16.250 -13.574 12.873 1.00 97.88 293 LEU A N 1
ATOM 2277 C CA . LEU A 1 293 ? -15.598 -12.923 14.018 1.00 97.88 293 LEU A CA 1
ATOM 2278 C C . LEU A 1 293 ? -15.205 -13.913 15.124 1.00 97.88 293 LEU A C 1
ATOM 2280 O O . LEU A 1 293 ? -14.068 -13.882 15.591 1.00 97.88 293 LEU A O 1
ATOM 2284 N N . GLU A 1 294 ? -16.094 -14.847 15.477 1.00 96.06 294 GLU A N 1
ATOM 2285 C CA . GLU A 1 294 ? -15.813 -15.928 16.437 1.00 96.06 294 GLU A CA 1
ATOM 2286 C C . GLU A 1 294 ? -14.604 -16.776 16.018 1.00 96.06 294 GLU A C 1
ATOM 2288 O O . GLU A 1 294 ? -13.812 -17.201 16.858 1.00 96.06 294 GLU A O 1
ATOM 2293 N N . ARG A 1 295 ? -14.431 -17.012 14.712 1.00 94.00 295 ARG A N 1
ATOM 2294 C CA . ARG A 1 295 ? -13.248 -17.698 14.178 1.00 94.00 295 ARG A CA 1
ATOM 2295 C C . ARG A 1 295 ? -12.010 -16.805 14.195 1.00 94.00 295 ARG A C 1
ATOM 2297 O O . ARG A 1 295 ? -10.941 -17.290 14.548 1.00 94.00 295 ARG A O 1
ATOM 2304 N N . GLY A 1 296 ? -12.146 -15.525 13.853 1.00 94.19 296 GLY A N 1
ATOM 2305 C CA . GLY A 1 296 ? -11.035 -14.572 13.791 1.00 94.19 296 GLY A CA 1
ATOM 2306 C C . GLY A 1 296 ? -10.290 -14.423 15.118 1.00 94.19 296 GLY A C 1
ATOM 2307 O O . GLY A 1 296 ? -9.061 -14.435 15.132 1.00 94.19 296 GLY A O 1
ATOM 2308 N N . ILE A 1 297 ? -11.017 -14.374 16.238 1.00 95.19 297 ILE A N 1
ATOM 2309 C CA . ILE A 1 297 ? -10.419 -14.224 17.578 1.00 95.19 297 ILE A CA 1
ATOM 2310 C C . ILE A 1 297 ? -9.644 -15.461 18.061 1.00 95.19 297 ILE A C 1
ATOM 2312 O O . ILE A 1 297 ? -8.959 -15.395 19.078 1.00 95.19 297 ILE A O 1
ATOM 2316 N N . ALA A 1 298 ? -9.748 -16.599 17.366 1.00 91.62 298 ALA A N 1
ATOM 2317 C CA . ALA A 1 298 ? -9.085 -17.841 17.760 1.00 91.62 298 ALA A CA 1
ATOM 2318 C C . ALA A 1 298 ? -7.640 -17.965 17.240 1.00 91.62 298 ALA A C 1
ATOM 2320 O O . ALA A 1 298 ? -6.926 -18.869 17.673 1.00 91.62 298 ALA A O 1
ATOM 2321 N N . PHE A 1 299 ? -7.216 -17.106 16.304 1.00 89.38 299 PHE A N 1
ATOM 2322 C CA . PHE A 1 299 ? -5.939 -17.265 15.600 1.00 89.38 299 PHE A CA 1
ATOM 2323 C C . PHE A 1 299 ? -4.740 -16.645 16.310 1.00 89.38 299 PHE A C 1
ATOM 2325 O O . PHE A 1 299 ? -3.660 -17.225 16.255 1.00 89.38 299 PHE A O 1
ATOM 2332 N N . GLU A 1 300 ? -4.904 -15.492 16.959 1.00 87.12 300 GLU A N 1
ATOM 2333 C CA . GLU A 1 300 ? -3.783 -14.782 17.572 1.00 87.12 300 GLU A CA 1
ATOM 2334 C C . GLU A 1 300 ? -4.179 -14.167 18.915 1.00 87.12 300 GLU A C 1
ATOM 2336 O O . GLU A 1 300 ? -5.092 -13.350 19.007 1.00 87.12 300 GLU A O 1
ATOM 2341 N N . ARG A 1 301 ? -3.471 -14.577 19.970 1.00 87.25 301 ARG A N 1
ATOM 2342 C CA . ARG A 1 301 ? -3.823 -14.296 21.368 1.00 87.25 301 ARG A CA 1
ATOM 2343 C C . ARG A 1 301 ? -3.577 -12.848 21.763 1.00 87.25 301 ARG A C 1
ATOM 2345 O O . ARG A 1 301 ? -4.285 -12.350 22.628 1.00 87.25 301 ARG A O 1
ATOM 2352 N N . ASN A 1 302 ? -2.574 -12.201 21.169 1.00 88.50 302 ASN A N 1
ATOM 2353 C CA . ASN A 1 302 ? -2.191 -10.823 21.492 1.00 88.50 302 ASN A CA 1
ATOM 2354 C C . ASN A 1 302 ? -2.645 -9.819 20.418 1.00 88.50 302 ASN A C 1
ATOM 2356 O O . ASN A 1 302 ? -2.243 -8.657 20.464 1.00 88.50 302 ASN A O 1
ATOM 2360 N N . TYR A 1 303 ? -3.471 -10.252 19.458 1.00 92.44 303 TYR A N 1
ATOM 2361 C CA . TYR A 1 303 ? -3.960 -9.406 18.374 1.00 92.44 303 TYR A CA 1
ATOM 2362 C C . TYR A 1 303 ? -5.347 -8.848 18.686 1.00 92.44 303 TYR A C 1
ATOM 2364 O O . TYR A 1 303 ? -6.342 -9.568 18.727 1.00 92.44 303 TYR A O 1
ATOM 2372 N N . ASP A 1 304 ? -5.402 -7.541 18.906 1.00 94.12 304 ASP A N 1
ATOM 2373 C CA . ASP A 1 304 ? -6.589 -6.810 19.342 1.00 94.12 304 ASP A CA 1
ATOM 2374 C C . ASP A 1 304 ? -7.640 -6.649 18.242 1.00 94.12 304 ASP A C 1
ATOM 2376 O O . ASP A 1 304 ? -8.832 -6.787 18.509 1.00 94.12 304 ASP A O 1
ATOM 2380 N N . TYR A 1 305 ? -7.221 -6.407 17.002 1.00 95.31 305 TYR A N 1
ATOM 2381 C CA . TYR A 1 305 ? -8.104 -6.087 15.883 1.00 95.31 305 TYR A CA 1
ATOM 2382 C C . TYR A 1 305 ? -9.320 -7.026 15.719 1.00 95.31 305 TYR A C 1
ATOM 2384 O O . TYR A 1 305 ? -10.444 -6.513 15.704 1.00 95.31 305 TYR A O 1
ATOM 2392 N N . PRO A 1 306 ? -9.183 -8.370 15.648 1.00 96.81 306 PRO A N 1
ATOM 2393 C CA . PRO A 1 306 ? -10.342 -9.261 15.551 1.00 96.81 306 PRO A CA 1
ATOM 2394 C C . PRO A 1 306 ? -11.227 -9.240 16.801 1.00 96.81 306 PRO A C 1
ATOM 2396 O O . PRO A 1 306 ? -12.448 -9.352 16.689 1.00 96.81 306 PRO A O 1
ATOM 2399 N N . VAL A 1 307 ? -10.636 -9.066 17.985 1.00 97.94 307 VAL A N 1
ATOM 2400 C CA . VAL A 1 307 ? -11.369 -9.029 19.257 1.00 97.94 307 VAL A CA 1
ATOM 2401 C C . VAL A 1 307 ? -12.200 -7.755 19.358 1.00 97.94 307 VAL A C 1
ATOM 2403 O O . VAL A 1 307 ? -13.387 -7.824 19.671 1.00 97.94 307 VAL A O 1
ATOM 2406 N N . LEU A 1 308 ? -11.608 -6.600 19.048 1.00 97.94 308 LEU A N 1
ATOM 2407 C CA . LEU A 1 308 ? -12.299 -5.312 19.058 1.00 97.94 308 LEU A CA 1
ATOM 2408 C C . LEU A 1 308 ? -13.390 -5.259 17.983 1.00 97.94 308 LEU A C 1
ATOM 2410 O O . LEU A 1 308 ? -14.482 -4.758 18.249 1.00 97.94 308 LEU A O 1
ATOM 2414 N N . ALA A 1 309 ? -13.140 -5.832 16.800 1.00 98.06 309 ALA A N 1
ATOM 2415 C CA . ALA A 1 309 ? -14.163 -5.976 15.767 1.00 98.06 309 ALA A CA 1
ATOM 2416 C C . ALA A 1 309 ? -15.344 -6.832 16.256 1.00 98.06 309 ALA A C 1
ATOM 2418 O O . ALA A 1 309 ? -16.501 -6.475 16.017 1.00 98.06 309 ALA A O 1
ATOM 2419 N N . TYR A 1 310 ? -15.075 -7.925 16.983 1.00 98.50 310 TYR A N 1
ATOM 2420 C CA . TYR A 1 310 ? -16.138 -8.766 17.528 1.00 98.50 310 TYR A CA 1
ATOM 2421 C C . TYR A 1 310 ? -16.917 -8.072 18.646 1.00 98.50 310 TYR A C 1
ATOM 2423 O O . TYR A 1 310 ? -18.147 -8.072 18.631 1.00 98.50 310 TYR A O 1
ATOM 2431 N N . ALA A 1 311 ? -16.219 -7.422 19.576 1.00 98.31 311 ALA A N 1
ATOM 2432 C CA . ALA A 1 311 ? -16.847 -6.651 20.639 1.00 98.31 311 ALA A CA 1
ATOM 2433 C C . ALA A 1 311 ? -17.725 -5.518 20.083 1.00 98.31 311 ALA A C 1
ATOM 2435 O O . ALA A 1 311 ? -18.845 -5.340 20.556 1.00 98.31 311 ALA A O 1
ATOM 2436 N N . GLY A 1 312 ? -17.264 -4.798 19.054 1.00 98.00 312 GLY A N 1
ATOM 2437 C CA . GLY A 1 312 ? -18.048 -3.757 18.378 1.00 98.00 312 GLY A CA 1
ATOM 2438 C C . GLY A 1 312 ? -19.336 -4.313 17.774 1.00 98.00 312 GLY A C 1
ATOM 2439 O O . GLY A 1 312 ? -20.422 -3.824 18.074 1.00 98.00 312 GLY A O 1
ATOM 2440 N N . PHE A 1 313 ? -19.233 -5.421 17.033 1.00 98.19 313 PHE A N 1
ATOM 2441 C CA . PHE A 1 313 ? -20.401 -6.124 16.497 1.00 98.19 313 PHE A CA 1
ATOM 2442 C C . PHE A 1 313 ? -21.397 -6.541 17.596 1.00 98.19 313 PHE A C 1
ATOM 2444 O O . PHE A 1 313 ? -22.605 -6.379 17.437 1.00 98.19 313 PHE A O 1
ATOM 2451 N N . LEU A 1 314 ? -20.912 -7.049 18.732 1.00 98.38 314 LEU A N 1
ATOM 2452 C CA . LEU A 1 314 ? -21.764 -7.427 19.863 1.00 98.38 314 LEU A CA 1
ATOM 2453 C C . LEU A 1 314 ? -22.469 -6.214 20.485 1.00 98.38 314 LEU A C 1
ATOM 2455 O O . LEU A 1 314 ? -23.646 -6.310 20.837 1.00 98.38 314 LEU A O 1
ATOM 2459 N N . LEU A 1 315 ? -21.786 -5.071 20.606 1.00 96.81 315 LEU A N 1
ATOM 2460 C CA . LEU A 1 315 ? -22.401 -3.830 21.085 1.00 96.81 315 LEU A CA 1
ATOM 2461 C C . LEU A 1 315 ? -23.503 -3.339 20.139 1.00 96.81 315 LEU A C 1
ATOM 2463 O O . LEU A 1 315 ? -24.572 -2.960 20.626 1.00 96.81 315 LEU A O 1
ATOM 2467 N N . ASP A 1 316 ? -23.274 -3.405 18.826 1.00 96.00 316 ASP A N 1
ATOM 2468 C CA . ASP A 1 316 ? -24.253 -3.029 17.799 1.00 96.00 316 ASP A CA 1
ATOM 2469 C C . ASP A 1 316 ? -25.503 -3.924 17.833 1.00 96.00 316 ASP A C 1
ATOM 2471 O O . ASP A 1 316 ? -26.626 -3.446 17.655 1.00 96.00 316 ASP A O 1
ATOM 2475 N N . GLU A 1 317 ? -25.338 -5.214 18.139 1.00 96.62 317 GLU A N 1
ATOM 2476 C CA . GLU A 1 317 ? -26.451 -6.152 18.347 1.00 96.62 317 GLU A CA 1
ATOM 2477 C C . GLU A 1 317 ? -27.101 -6.026 19.744 1.00 96.62 317 GLU A C 1
ATOM 2479 O O . GLU A 1 317 ? -28.083 -6.707 20.045 1.00 96.62 317 GLU A O 1
ATOM 2484 N N . GLY A 1 318 ? -26.596 -5.140 20.611 1.00 96.62 318 GLY A N 1
ATOM 2485 C CA . GLY A 1 318 ? -27.108 -4.918 21.967 1.00 96.62 318 GLY A CA 1
ATOM 2486 C C . GLY A 1 318 ? -26.647 -5.951 23.005 1.00 96.62 318 GLY A C 1
ATOM 2487 O O . GLY A 1 318 ? -27.096 -5.921 24.154 1.00 96.62 318 GLY A O 1
ATOM 2488 N N . GLU A 1 319 ? -25.714 -6.831 22.650 1.00 97.69 319 GLU A N 1
ATOM 2489 C CA . GLU A 1 319 ? -25.162 -7.907 23.481 1.00 97.69 319 GLU A CA 1
ATOM 2490 C C . GLU A 1 319 ? -24.000 -7.421 24.360 1.00 97.69 319 GLU A C 1
ATOM 2492 O O . GLU A 1 319 ? -22.908 -7.986 24.382 1.00 97.69 319 GLU A O 1
ATOM 2497 N N . LYS A 1 320 ? -24.244 -6.363 25.140 1.00 96.19 320 LYS A N 1
ATOM 2498 C CA . LYS A 1 320 ? -23.203 -5.682 25.933 1.00 96.19 320 LYS A CA 1
ATOM 2499 C C . LYS A 1 320 ? -22.450 -6.607 26.889 1.00 96.19 320 LYS A C 1
ATOM 2501 O O . LYS A 1 320 ? -21.232 -6.547 26.967 1.00 96.19 320 LYS A O 1
ATOM 2506 N N . ALA A 1 321 ? -23.168 -7.494 27.576 1.00 97.00 321 ALA A N 1
ATOM 2507 C CA . ALA A 1 321 ? -22.550 -8.438 28.504 1.00 97.00 321 ALA A CA 1
ATOM 2508 C C . ALA A 1 321 ? -21.616 -9.434 27.796 1.00 97.00 321 ALA A C 1
ATOM 2510 O O . ALA A 1 321 ? -20.650 -9.891 28.395 1.00 97.00 321 ALA A O 1
ATOM 2511 N N . GLU A 1 322 ? -21.888 -9.777 26.534 1.00 97.81 322 GLU A N 1
ATOM 2512 C CA . GLU A 1 322 ? -20.989 -10.635 25.761 1.00 97.81 322 GLU A CA 1
ATOM 2513 C C . GLU A 1 322 ? -19.761 -9.869 25.289 1.00 97.81 322 GLU A C 1
ATOM 2515 O O . GLU A 1 322 ? -18.653 -10.379 25.424 1.00 97.81 322 GLU A O 1
ATOM 2520 N N . ALA A 1 323 ? -19.941 -8.634 24.808 1.00 97.75 323 ALA A N 1
ATOM 2521 C CA . ALA A 1 323 ? -18.824 -7.769 24.431 1.00 97.75 323 ALA A CA 1
ATOM 2522 C C . ALA A 1 323 ? -17.840 -7.606 25.601 1.00 97.75 323 ALA A C 1
ATOM 2524 O O . ALA A 1 323 ? -16.633 -7.780 25.436 1.00 97.75 323 ALA A O 1
ATOM 2525 N N . ASP A 1 324 ? -18.376 -7.368 26.800 1.00 96.44 324 ASP A N 1
ATOM 2526 C CA . ASP A 1 324 ? -17.609 -7.274 28.039 1.00 96.44 324 ASP A CA 1
ATOM 2527 C C . ASP A 1 324 ? -16.818 -8.561 28.313 1.00 96.44 324 ASP A C 1
ATOM 2529 O O . ASP A 1 324 ? -15.605 -8.507 28.516 1.00 96.44 324 ASP A O 1
ATOM 2533 N N . ARG A 1 325 ? -17.476 -9.727 28.231 1.00 97.44 325 ARG A N 1
ATOM 2534 C CA . ARG A 1 325 ? -16.830 -11.035 28.428 1.00 97.44 325 ARG A CA 1
ATOM 2535 C C . ARG A 1 325 ? -15.719 -11.307 27.416 1.00 97.44 325 ARG A C 1
ATOM 2537 O O . ARG A 1 325 ? -14.682 -11.848 27.794 1.00 97.44 325 ARG A O 1
ATOM 2544 N N . VAL A 1 326 ? -15.924 -10.950 26.149 1.00 97.69 326 VAL A N 1
ATOM 2545 C CA . VAL A 1 326 ? -14.927 -11.125 25.082 1.00 97.69 326 VAL A CA 1
ATOM 2546 C C . VAL A 1 326 ? -13.684 -10.278 25.364 1.00 97.69 326 VAL A C 1
ATOM 2548 O O . VAL A 1 326 ? -12.569 -10.797 25.316 1.00 97.69 326 VAL A O 1
ATOM 2551 N N . LEU A 1 327 ? -13.862 -9.002 25.715 1.00 97.44 327 LEU A N 1
ATOM 2552 C CA . LEU A 1 327 ? -12.753 -8.084 25.999 1.00 97.44 327 LEU A CA 1
ATOM 2553 C C . LEU A 1 327 ? -12.003 -8.462 27.285 1.00 97.44 327 LEU A C 1
ATOM 2555 O O . LEU A 1 327 ? -10.773 -8.455 27.312 1.00 97.44 327 LEU A O 1
ATOM 2559 N N . GLU A 1 328 ? -12.723 -8.844 28.340 1.00 95.12 328 GLU A N 1
ATOM 2560 C CA . GLU A 1 328 ? -12.124 -9.334 29.588 1.00 95.12 328 GLU A CA 1
ATOM 2561 C C . GLU A 1 328 ? -11.358 -10.646 29.372 1.00 95.12 328 GLU A C 1
ATOM 2563 O O . GLU A 1 328 ? -10.252 -10.812 29.890 1.00 95.12 328 GLU A O 1
ATOM 2568 N N . GLY A 1 329 ? -11.910 -11.562 28.571 1.00 95.88 329 GLY A N 1
ATOM 2569 C CA . GLY A 1 329 ? -11.247 -12.805 28.182 1.00 95.88 329 GLY A CA 1
ATOM 2570 C C . GLY A 1 329 ? -9.965 -12.563 27.385 1.00 95.88 329 GLY A C 1
ATOM 2571 O O . GLY A 1 329 ? -8.955 -13.217 27.646 1.00 95.88 329 GLY A O 1
ATOM 2572 N N . PHE A 1 330 ? -9.975 -11.592 26.468 1.00 96.19 330 PHE A N 1
ATOM 2573 C CA . PHE A 1 330 ? -8.788 -11.176 25.719 1.00 96.19 330 PHE A CA 1
ATOM 2574 C C . PHE A 1 330 ? -7.695 -10.629 26.640 1.00 96.19 330 PHE A C 1
ATOM 2576 O O . PHE A 1 330 ? -6.561 -11.101 26.588 1.00 96.19 330 PHE A O 1
ATOM 2583 N N . LEU A 1 331 ? -8.042 -9.723 27.559 1.00 95.12 331 LEU A N 1
ATOM 2584 C CA . LEU A 1 331 ? -7.092 -9.211 28.548 1.00 95.12 331 LEU A CA 1
ATOM 2585 C C . LEU A 1 331 ? -6.524 -10.321 29.445 1.00 95.12 331 LEU A C 1
ATOM 2587 O O . LEU A 1 331 ? -5.319 -10.365 29.692 1.00 95.12 331 LEU A O 1
ATOM 2591 N N . ALA A 1 332 ? -7.375 -11.227 29.931 1.00 94.50 332 ALA A N 1
ATOM 2592 C CA . ALA A 1 332 ? -6.946 -12.340 30.775 1.00 94.50 332 ALA A CA 1
ATOM 2593 C C . ALA A 1 332 ? -6.041 -13.332 30.025 1.00 94.50 332 ALA A C 1
ATOM 2595 O O . ALA A 1 332 ? -5.165 -13.952 30.630 1.00 94.50 332 ALA A O 1
ATOM 2596 N N . GLY A 1 333 ? -6.270 -13.490 28.720 1.00 92.94 333 GLY A N 1
ATOM 2597 C CA . GLY A 1 333 ? -5.511 -14.370 27.845 1.00 92.94 333 GLY A CA 1
ATOM 2598 C C . GLY A 1 333 ? -4.194 -13.785 27.343 1.00 92.94 333 GLY A C 1
ATOM 2599 O O . GLY A 1 333 ? -3.346 -14.579 26.948 1.00 92.94 333 GLY A O 1
ATOM 2600 N N . ALA A 1 334 ? -4.017 -12.462 27.359 1.00 93.19 334 ALA A N 1
ATOM 2601 C CA . ALA A 1 334 ? -2.847 -11.787 26.805 1.00 93.19 334 ALA A CA 1
ATOM 2602 C C . ALA A 1 334 ? -1.544 -12.120 27.554 1.00 93.19 334 ALA A C 1
ATOM 2604 O O . ALA A 1 334 ? -1.501 -12.193 28.788 1.00 93.19 334 ALA A O 1
ATOM 2605 N N . ASP A 1 335 ? -0.463 -12.283 26.795 1.00 91.06 335 ASP A N 1
ATOM 2606 C CA . ASP A 1 335 ? 0.862 -12.597 27.322 1.00 91.06 335 ASP A CA 1
ATOM 2607 C C . ASP A 1 335 ? 1.576 -11.333 27.825 1.00 91.06 335 ASP A C 1
ATOM 2609 O O . ASP A 1 335 ? 1.376 -10.227 27.319 1.00 91.06 335 ASP A O 1
ATOM 2613 N N . GLU A 1 336 ? 2.467 -11.479 28.807 1.00 89.81 336 GLU A N 1
ATOM 2614 C CA . GLU A 1 336 ? 3.420 -10.407 29.128 1.00 89.81 336 GLU A CA 1
ATOM 2615 C C . GLU A 1 336 ? 4.479 -10.315 28.012 1.00 89.81 336 GLU A C 1
ATOM 2617 O O . GLU A 1 336 ? 4.977 -11.363 27.588 1.00 89.81 336 GLU A O 1
ATOM 2622 N N . PRO A 1 337 ? 4.875 -9.114 27.532 1.00 88.88 337 PRO A N 1
ATOM 2623 C CA . PRO A 1 337 ? 4.584 -7.768 28.053 1.00 88.88 337 PRO A CA 1
ATOM 2624 C C . PRO A 1 337 ? 3.381 -7.050 27.395 1.00 88.88 337 PRO A C 1
ATOM 2626 O O . PRO A 1 337 ? 3.207 -5.844 27.574 1.00 88.88 337 PRO A O 1
ATOM 2629 N N . TYR A 1 338 ? 2.555 -7.747 26.6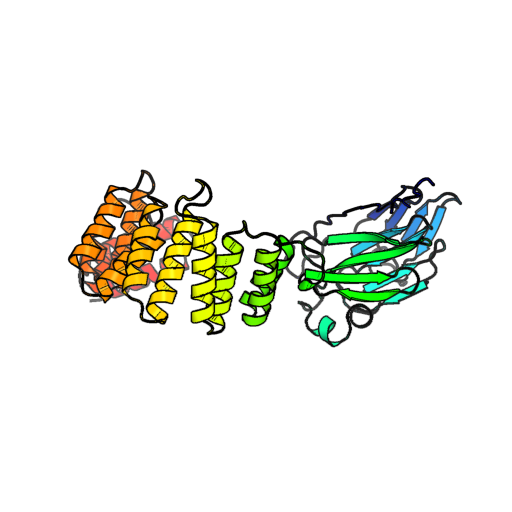10 1.00 89.62 338 TYR A N 1
ATOM 2630 C CA . TYR A 1 338 ? 1.497 -7.139 25.791 1.00 89.62 338 TYR A CA 1
ATOM 2631 C C . TYR A 1 338 ? 0.262 -6.700 26.580 1.00 89.62 338 TYR A C 1
ATOM 2633 O O . TYR A 1 338 ? -0.528 -5.904 26.072 1.00 89.62 338 TYR A O 1
ATOM 2641 N N . LYS A 1 339 ? 0.093 -7.144 27.830 1.00 89.81 339 LYS A N 1
ATOM 2642 C CA . LYS A 1 339 ? -1.079 -6.785 28.645 1.00 89.81 339 LYS A CA 1
ATOM 2643 C C . LYS A 1 339 ? -1.305 -5.286 28.784 1.00 89.81 339 LYS A C 1
ATOM 2645 O O . LYS A 1 339 ? -2.456 -4.857 28.773 1.00 89.81 339 LYS A O 1
ATOM 2650 N N . GLY A 1 340 ? -0.241 -4.486 28.884 1.00 89.44 340 GLY A N 1
ATOM 2651 C CA . GLY A 1 340 ? -0.355 -3.025 28.938 1.00 89.44 340 GLY A CA 1
ATOM 2652 C C . GLY A 1 340 ? -1.017 -2.452 27.682 1.00 89.44 340 GLY A C 1
ATOM 2653 O O . GLY A 1 340 ? -1.998 -1.714 27.765 1.00 89.44 340 GLY A O 1
ATOM 2654 N N . MET A 1 341 ? -0.524 -2.879 26.517 1.00 90.81 341 MET A N 1
ATOM 2655 C CA . MET A 1 341 ? -1.053 -2.505 25.204 1.00 90.81 341 MET A CA 1
ATOM 2656 C C . MET A 1 341 ? -2.496 -2.991 25.013 1.00 90.81 341 MET A C 1
ATOM 2658 O O . MET A 1 341 ? -3.352 -2.220 24.582 1.00 90.81 341 MET A O 1
ATOM 2662 N N . VAL A 1 342 ? -2.793 -4.240 25.383 1.00 93.50 342 VAL A N 1
ATOM 2663 C CA . VAL A 1 342 ? -4.147 -4.813 25.306 1.00 93.50 342 VAL A CA 1
ATOM 2664 C C . VAL A 1 342 ? -5.124 -4.043 26.193 1.00 93.50 342 VAL A C 1
ATOM 2666 O O . VAL A 1 342 ? -6.193 -3.645 25.736 1.00 93.50 342 VAL A O 1
ATOM 2669 N N . THR A 1 343 ? -4.740 -3.764 27.440 1.00 93.94 343 THR A N 1
ATOM 2670 C CA . THR A 1 343 ? -5.559 -2.994 28.388 1.00 93.94 343 THR A CA 1
ATOM 2671 C C . THR A 1 343 ? -5.907 -1.620 27.827 1.00 93.94 343 THR A C 1
ATOM 2673 O O . THR A 1 343 ? -7.068 -1.208 27.854 1.00 93.94 343 THR A O 1
ATOM 2676 N N . ARG A 1 344 ? -4.909 -0.921 27.278 1.00 93.06 344 ARG A N 1
ATOM 2677 C CA . ARG A 1 344 ? -5.113 0.376 26.636 1.00 93.06 344 ARG A CA 1
ATOM 2678 C C . ARG A 1 344 ? -6.075 0.281 25.456 1.00 93.06 344 ARG A C 1
ATOM 2680 O O . ARG A 1 344 ? -6.998 1.082 25.380 1.00 93.06 344 ARG A O 1
ATOM 2687 N N . SER A 1 345 ? -5.883 -0.702 24.580 1.00 94.94 345 SER A N 1
ATOM 2688 C CA . SER A 1 345 ? -6.699 -0.880 23.372 1.00 94.94 345 SER A CA 1
ATOM 2689 C C . SER A 1 345 ? -8.173 -1.123 23.716 1.00 94.94 345 SER A C 1
ATOM 2691 O O . SER A 1 345 ? -9.064 -0.583 23.064 1.00 94.94 345 SER A O 1
ATOM 2693 N N . ILE A 1 346 ? -8.448 -1.853 24.803 1.00 96.88 346 ILE A N 1
ATOM 2694 C CA . ILE A 1 346 ? -9.807 -2.023 25.342 1.00 96.88 346 ILE A CA 1
ATOM 2695 C C . ILE A 1 346 ? -10.362 -0.694 25.890 1.00 96.88 346 ILE A C 1
ATOM 2697 O O . ILE A 1 346 ? -11.531 -0.371 25.667 1.00 96.88 346 ILE A O 1
ATOM 2701 N N . GLY A 1 347 ? -9.540 0.100 26.582 1.00 96.19 347 GLY A N 1
ATOM 2702 C CA . GLY A 1 347 ? -9.919 1.443 27.032 1.00 96.19 347 GLY A CA 1
ATOM 2703 C C . GLY A 1 347 ? -10.293 2.370 25.868 1.00 96.19 347 GLY A C 1
ATOM 2704 O O . GLY A 1 347 ? -11.381 2.951 25.867 1.00 96.19 347 GLY A O 1
ATOM 2705 N N . ASP A 1 348 ? -9.440 2.428 24.841 1.00 95.44 348 ASP A N 1
ATOM 2706 C CA . ASP A 1 348 ? -9.649 3.202 23.609 1.00 95.44 348 ASP A CA 1
ATOM 2707 C C . ASP A 1 348 ? -10.929 2.747 22.884 1.00 95.44 348 ASP A C 1
ATOM 2709 O O . ASP A 1 348 ? -11.736 3.571 22.437 1.00 95.44 348 ASP A O 1
ATOM 2713 N N . PHE A 1 349 ? -11.180 1.435 22.852 1.00 97.06 349 PHE A N 1
ATOM 2714 C CA . PHE A 1 349 ? -12.409 0.860 22.315 1.00 97.06 349 PHE A CA 1
ATOM 2715 C C . PHE A 1 349 ? -13.659 1.379 23.043 1.00 97.06 349 PHE A C 1
ATOM 2717 O O . PHE A 1 349 ? -14.557 1.915 22.388 1.00 97.06 349 PHE A O 1
ATOM 2724 N N . TYR A 1 350 ? -13.726 1.305 24.377 1.00 97.12 350 TYR A N 1
ATOM 2725 C CA . TYR A 1 350 ? -14.892 1.812 25.116 1.00 97.12 350 TYR A CA 1
ATOM 2726 C C . TYR A 1 350 ? -15.080 3.317 24.965 1.00 97.12 350 TYR A C 1
ATOM 2728 O O . TYR A 1 350 ? -16.217 3.786 24.860 1.00 97.12 350 TYR A O 1
ATOM 2736 N N . ARG A 1 351 ? -13.983 4.076 24.918 1.00 95.44 351 ARG A N 1
ATOM 2737 C CA . ARG A 1 351 ? -14.038 5.520 24.700 1.00 95.44 351 ARG A CA 1
ATOM 2738 C C . ARG A 1 351 ? -14.651 5.847 23.337 1.00 95.44 351 ARG A C 1
ATOM 2740 O O . ARG A 1 351 ? -15.578 6.652 23.270 1.00 95.44 351 ARG A O 1
ATOM 2747 N N . SER A 1 352 ? -14.208 5.172 22.271 1.00 95.06 352 SER A N 1
ATOM 2748 C CA . SER A 1 352 ? -14.761 5.354 20.916 1.00 95.06 352 SER A CA 1
ATOM 2749 C C . SER A 1 352 ? -16.252 4.994 20.812 1.00 95.06 352 SER A C 1
ATOM 2751 O O . SER A 1 352 ? -16.977 5.595 20.023 1.00 95.06 352 SER A O 1
ATOM 2753 N N . HIS A 1 353 ? -16.739 4.098 21.678 1.00 94.56 353 HIS A N 1
ATOM 2754 C CA . HIS A 1 353 ? -18.154 3.726 21.800 1.00 94.56 353 HIS A CA 1
ATOM 2755 C C . HIS A 1 353 ? -18.913 4.567 22.845 1.00 94.56 353 HIS A C 1
ATOM 2757 O O . HIS A 1 353 ? -19.927 4.127 23.390 1.00 94.56 353 HIS A O 1
ATOM 2763 N N . GLN A 1 354 ? -18.433 5.784 23.130 1.00 94.25 354 GLN A N 1
ATOM 2764 C CA . GLN A 1 354 ? -19.066 6.758 24.029 1.00 94.25 354 GLN A CA 1
ATOM 2765 C C . GLN A 1 354 ? -19.292 6.228 25.455 1.00 94.25 354 GLN A C 1
ATOM 2767 O O . GLN A 1 354 ? -20.259 6.593 26.126 1.00 94.25 354 GLN A O 1
ATOM 2772 N N . ASN A 1 355 ? -18.387 5.374 25.941 1.00 95.56 355 ASN A N 1
ATOM 2773 C CA . ASN A 1 355 ? -18.399 4.865 27.309 1.00 95.56 355 ASN A CA 1
ATOM 2774 C C . ASN A 1 355 ? -17.121 5.269 28.074 1.00 95.56 355 ASN A C 1
ATOM 2776 O O . ASN A 1 355 ? -16.303 4.410 28.424 1.00 95.56 355 ASN A O 1
ATOM 2780 N N . PRO A 1 356 ? -16.937 6.573 28.365 1.00 96.56 356 PRO A N 1
ATOM 2781 C CA . PRO A 1 356 ? -15.744 7.074 29.049 1.00 96.56 356 PRO A CA 1
ATOM 2782 C C . PRO A 1 356 ? -15.585 6.508 30.464 1.00 96.56 356 PRO A C 1
ATOM 2784 O O . PRO A 1 356 ? -14.465 6.312 30.930 1.00 96.56 356 PRO A O 1
ATOM 2787 N N . SER A 1 357 ? -16.688 6.174 31.143 1.00 96.81 357 SER A N 1
ATOM 2788 C CA . SER A 1 357 ? -16.643 5.541 32.465 1.00 96.81 357 SER A CA 1
ATOM 2789 C C . SER A 1 357 ? -15.895 4.215 32.425 1.00 96.81 357 SER A C 1
ATOM 2791 O O . SER A 1 357 ? -15.018 3.988 33.255 1.00 96.81 357 SER A O 1
ATOM 2793 N N . LYS A 1 358 ? -16.202 3.367 31.438 1.00 95.25 358 LYS A N 1
ATOM 2794 C CA . LYS A 1 358 ? -15.549 2.068 31.296 1.00 95.25 358 LYS A CA 1
ATOM 2795 C C . LYS A 1 358 ? -14.144 2.196 30.714 1.00 95.25 358 LYS A C 1
ATOM 2797 O O . LYS A 1 358 ? -13.236 1.524 31.184 1.00 95.25 358 LYS A O 1
ATOM 2802 N N . ALA A 1 359 ? -13.928 3.125 29.781 1.00 97.00 359 ALA A N 1
ATOM 2803 C CA . ALA A 1 359 ? -12.585 3.448 29.293 1.00 97.00 359 ALA A CA 1
ATOM 2804 C C . ALA A 1 359 ? -11.623 3.795 30.444 1.00 97.00 359 ALA A C 1
ATOM 2806 O O . ALA A 1 359 ? -10.533 3.229 30.542 1.00 97.00 359 ALA A O 1
ATOM 2807 N N . LYS A 1 360 ? -12.072 4.655 31.370 1.00 97.56 360 LYS A N 1
ATOM 2808 C CA . LYS A 1 360 ? -11.330 5.023 32.583 1.00 97.56 360 LYS A CA 1
ATOM 2809 C C . LYS A 1 360 ? -10.929 3.804 33.413 1.00 97.56 360 LYS A C 1
ATOM 2811 O O . LYS A 1 360 ? -9.794 3.752 33.875 1.00 97.56 360 LYS A O 1
ATOM 2816 N N . GLU A 1 361 ? -11.843 2.857 33.633 1.00 96.38 361 GLU A N 1
ATOM 2817 C CA . GLU A 1 361 ? -11.565 1.649 34.424 1.00 96.38 361 GLU A CA 1
ATOM 2818 C C . GLU A 1 361 ? -10.364 0.885 33.863 1.00 96.38 361 GLU A C 1
ATOM 2820 O O . GLU A 1 361 ? -9.458 0.550 34.623 1.00 96.38 361 GLU A O 1
ATOM 2825 N N . PHE A 1 362 ? -10.307 0.696 32.541 1.00 95.88 362 PHE A N 1
ATOM 2826 C CA . PHE A 1 362 ? -9.186 0.019 31.886 1.00 95.88 362 PHE A CA 1
ATOM 2827 C C . PHE A 1 362 ? -7.903 0.849 31.913 1.00 95.88 362 PHE A C 1
ATOM 2829 O O . PHE A 1 362 ? -6.857 0.323 32.286 1.00 95.88 362 PHE A O 1
ATOM 2836 N N . TYR A 1 363 ? -7.954 2.146 31.597 1.00 96.00 363 TYR A N 1
ATOM 2837 C CA . TYR A 1 363 ? -6.757 2.993 31.667 1.00 96.00 363 TYR A CA 1
ATOM 2838 C C . TYR A 1 363 ? -6.121 2.990 33.061 1.00 96.00 363 TYR A C 1
ATOM 2840 O O . TYR A 1 363 ? -4.898 2.941 33.183 1.00 96.00 363 TYR A O 1
ATOM 28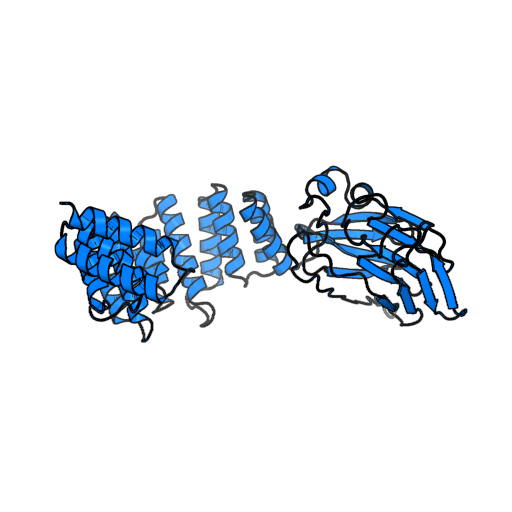48 N N . LEU A 1 364 ? -6.934 2.976 34.120 1.00 95.94 364 LEU A N 1
ATOM 2849 C CA . LEU A 1 364 ? -6.452 2.947 35.501 1.00 95.94 364 LEU A CA 1
ATOM 2850 C C . LEU A 1 364 ? -5.746 1.648 35.901 1.00 95.94 364 LEU A C 1
ATOM 2852 O O . LEU A 1 364 ? -4.978 1.672 36.859 1.00 95.94 364 LEU A O 1
ATOM 2856 N N . LEU A 1 365 ? -5.952 0.537 35.188 1.00 93.75 365 LEU A N 1
ATOM 2857 C CA . LEU A 1 365 ? -5.246 -0.719 35.473 1.00 93.75 365 LEU A CA 1
ATOM 2858 C C . LEU A 1 365 ? -3.743 -0.634 35.176 1.00 93.75 365 LEU A C 1
ATOM 2860 O O . LEU A 1 365 ? -2.965 -1.405 35.734 1.00 93.75 365 LEU A O 1
ATOM 2864 N N . VAL A 1 366 ? -3.339 0.278 34.290 1.00 92.19 366 VAL A N 1
ATOM 2865 C CA . VAL A 1 366 ? -1.956 0.402 33.797 1.00 92.19 366 VAL A CA 1
ATOM 2866 C C . VAL A 1 366 ? -1.390 1.820 33.945 1.00 92.19 366 VAL A C 1
ATOM 2868 O O . VAL A 1 366 ? -0.223 2.053 33.636 1.00 92.19 366 VAL A O 1
ATOM 2871 N N . TYR A 1 367 ? -2.196 2.763 34.437 1.00 94.19 367 TYR A N 1
ATOM 2872 C CA . TYR A 1 367 ? -1.772 4.121 34.760 1.00 94.19 367 TYR A CA 1
ATOM 2873 C C . TYR A 1 367 ? -0.898 4.150 36.020 1.00 94.19 367 TYR A C 1
ATOM 2875 O O . TYR A 1 367 ? -1.267 3.606 37.062 1.00 94.19 367 TYR A O 1
ATOM 2883 N N . ASP A 1 368 ? 0.235 4.848 35.938 1.00 91.00 368 ASP A N 1
ATOM 2884 C CA . ASP A 1 368 ? 1.112 5.119 37.075 1.00 91.00 368 ASP A CA 1
ATOM 2885 C C . ASP A 1 368 ? 1.006 6.608 37.475 1.00 91.00 368 ASP A C 1
ATOM 2887 O O . ASP A 1 368 ? 1.450 7.493 36.735 1.00 91.00 368 ASP A O 1
ATOM 2891 N N . PRO A 1 369 ? 0.441 6.934 38.651 1.00 90.06 369 PRO A N 1
ATOM 2892 C CA . PRO A 1 369 ? 0.329 8.321 39.095 1.00 90.06 369 PRO A CA 1
ATOM 2893 C C . PRO A 1 369 ? 1.680 8.961 39.447 1.00 90.06 369 PRO A C 1
ATOM 2895 O O . PRO A 1 369 ? 1.754 10.182 39.570 1.00 90.06 369 PRO A O 1
ATOM 2898 N N . ALA A 1 370 ? 2.749 8.178 39.631 1.00 89.81 370 ALA A N 1
ATOM 2899 C CA . ALA A 1 370 ? 4.066 8.701 39.985 1.00 89.81 370 ALA A CA 1
ATOM 2900 C C . ALA A 1 370 ? 4.895 9.119 38.762 1.00 89.81 370 ALA A C 1
ATOM 2902 O O . ALA A 1 370 ? 5.816 9.924 38.903 1.00 89.81 370 ALA A O 1
ATOM 2903 N N . LYS A 1 371 ? 4.606 8.577 37.573 1.00 90.12 371 LYS A N 1
ATOM 2904 C CA . LYS A 1 371 ? 5.371 8.845 36.345 1.00 90.12 371 LYS A CA 1
ATOM 2905 C C . LYS A 1 371 ? 4.582 8.497 35.086 1.00 90.12 371 LYS A C 1
ATOM 2907 O O . LYS A 1 371 ? 3.787 7.568 35.076 1.00 90.12 371 LYS A O 1
ATOM 2912 N N . VAL A 1 372 ? 4.877 9.187 33.990 1.00 92.81 372 VAL A N 1
ATOM 2913 C CA . VAL A 1 372 ? 4.310 8.857 32.677 1.00 92.81 372 VAL A CA 1
ATOM 2914 C C . VAL A 1 372 ? 5.095 7.691 32.073 1.00 92.81 372 VAL A C 1
ATOM 2916 O O . VAL A 1 372 ? 6.257 7.843 31.700 1.00 92.81 372 VAL A O 1
ATOM 2919 N N . THR A 1 373 ? 4.478 6.510 32.016 1.00 88.00 373 THR A N 1
ATOM 2920 C CA . THR A 1 373 ? 5.047 5.296 31.396 1.00 88.00 373 THR A CA 1
ATOM 2921 C C . THR A 1 373 ? 4.618 5.123 29.940 1.00 88.00 373 THR A C 1
ATOM 2923 O O . THR A 1 373 ? 5.415 4.681 29.119 1.00 88.00 373 THR A O 1
ATOM 2926 N N . ASP A 1 374 ? 3.379 5.500 29.628 1.00 89.06 374 ASP A N 1
ATOM 2927 C CA . ASP A 1 374 ? 2.818 5.610 28.281 1.00 89.06 374 ASP A CA 1
ATOM 2928 C C . ASP A 1 374 ? 2.130 6.977 28.172 1.00 89.06 374 ASP A C 1
ATOM 2930 O O . ASP A 1 374 ? 1.101 7.237 28.811 1.00 89.06 374 ASP A O 1
ATOM 2934 N N . GLN A 1 375 ? 2.716 7.873 27.376 1.00 90.31 375 GLN A N 1
ATOM 2935 C CA . GLN A 1 375 ? 2.208 9.230 27.196 1.00 90.31 375 GLN A CA 1
ATOM 2936 C C . GLN A 1 375 ? 0.843 9.264 26.508 1.00 90.31 375 GLN A C 1
ATOM 2938 O O . GLN A 1 375 ? 0.026 10.124 26.822 1.00 90.31 375 GLN A O 1
ATOM 2943 N N . PHE A 1 376 ? 0.554 8.325 25.608 1.00 88.00 376 PHE A N 1
ATOM 2944 C CA . PHE A 1 376 ? -0.700 8.319 24.860 1.00 88.00 376 PHE A CA 1
ATOM 2945 C C . PHE A 1 376 ? -1.857 7.743 25.686 1.00 88.00 376 PHE A C 1
ATOM 2947 O O . PHE A 1 376 ? -2.983 8.237 25.595 1.00 88.00 376 PHE A O 1
ATOM 2954 N N . LEU A 1 377 ? -1.587 6.745 26.534 1.00 92.75 377 LEU A N 1
ATOM 2955 C CA . LEU A 1 377 ? -2.556 6.307 27.542 1.00 92.75 377 LEU A CA 1
ATOM 2956 C C . LEU A 1 377 ? -2.872 7.440 28.520 1.00 92.75 377 LEU A C 1
ATOM 2958 O O . LEU A 1 377 ? -4.035 7.711 28.807 1.00 92.75 377 LEU A O 1
ATOM 2962 N N . THR A 1 378 ? -1.832 8.115 29.014 1.00 94.94 378 THR A N 1
ATOM 2963 C CA . THR A 1 378 ? -1.980 9.212 29.979 1.00 94.94 378 THR A CA 1
ATOM 2964 C C . THR A 1 378 ? -2.777 10.376 29.380 1.00 94.94 378 THR A C 1
ATOM 2966 O O . THR A 1 378 ? -3.658 10.911 30.052 1.00 94.94 378 THR A O 1
ATOM 2969 N N . LEU A 1 379 ? -2.541 10.713 28.104 1.00 94.25 379 LEU A N 1
ATOM 2970 C CA . LEU A 1 379 ? -3.361 11.664 27.339 1.00 94.25 379 LEU A CA 1
ATOM 2971 C C . LEU A 1 379 ? -4.835 11.237 27.310 1.00 94.25 379 LEU A C 1
ATOM 2973 O O . LEU A 1 379 ? -5.711 12.006 27.701 1.00 94.25 379 LEU A O 1
ATOM 2977 N N . SER A 1 380 ? -5.102 9.988 26.922 1.00 94.31 380 SER A N 1
ATOM 2978 C CA . SER A 1 380 ? -6.470 9.465 26.810 1.00 94.31 380 SER A CA 1
ATOM 2979 C C . SER A 1 380 ? -7.201 9.452 28.157 1.00 94.31 380 SER A C 1
ATOM 2981 O O . SER A 1 380 ? -8.383 9.785 28.226 1.00 94.31 380 SER A O 1
ATOM 2983 N N . LEU A 1 381 ? -6.502 9.135 29.252 1.00 97.19 381 LEU A N 1
ATOM 2984 C CA . LEU A 1 381 ? -7.057 9.194 30.604 1.00 97.19 381 LEU A CA 1
ATOM 2985 C C . LEU A 1 381 ? -7.379 10.633 31.039 1.00 97.19 381 LEU A C 1
ATOM 2987 O O . LEU A 1 381 ? -8.418 10.858 31.660 1.00 97.19 381 LEU A O 1
ATOM 2991 N N . ALA A 1 382 ? -6.517 11.602 30.716 1.00 97.12 382 ALA A N 1
ATOM 2992 C CA . ALA A 1 382 ? -6.759 13.011 31.021 1.00 97.12 382 ALA A CA 1
ATOM 2993 C C . ALA A 1 382 ? -8.026 13.523 30.320 1.00 97.12 382 ALA A C 1
ATOM 2995 O O . ALA A 1 382 ? -8.885 14.132 30.959 1.00 97.12 382 ALA A O 1
ATOM 2996 N N . GLU A 1 383 ? -8.179 13.204 29.033 1.00 95.88 383 GLU A N 1
ATOM 2997 C CA . GLU A 1 383 ? -9.370 13.531 28.244 1.00 95.88 383 GLU A CA 1
ATOM 2998 C C . GLU A 1 383 ? -10.628 12.857 28.808 1.00 95.88 383 GLU A C 1
ATOM 3000 O O . GLU A 1 383 ? -11.647 13.517 28.998 1.00 95.88 383 GLU A O 1
ATOM 3005 N N . VAL A 1 384 ? -10.550 11.576 29.177 1.00 97.75 384 VAL A N 1
ATOM 3006 C CA . VAL A 1 384 ? -11.675 10.861 29.799 1.00 97.75 384 VAL A CA 1
ATOM 3007 C C . VAL A 1 384 ? -12.083 11.475 31.141 1.00 97.75 384 VAL A C 1
ATOM 3009 O O . VAL A 1 384 ? -13.278 11.571 31.429 1.00 97.75 384 VAL A O 1
ATOM 3012 N N . TYR A 1 385 ? -11.139 11.936 31.966 1.00 98.19 385 TYR A N 1
ATOM 3013 C CA . TYR A 1 385 ? -11.494 12.655 33.192 1.00 98.19 385 TYR A CA 1
ATOM 3014 C C . TYR A 1 385 ? -12.252 13.951 32.904 1.00 98.19 385 TYR A C 1
ATOM 3016 O O . TYR A 1 385 ? -13.182 14.285 33.638 1.00 98.19 385 TYR A O 1
ATOM 3024 N N . GLU A 1 386 ? -11.907 14.663 31.833 1.00 96.94 386 GLU A N 1
ATOM 3025 C CA . GLU A 1 386 ? -12.669 15.835 31.412 1.00 96.94 386 GLU A CA 1
ATOM 3026 C C . GLU A 1 386 ? -14.065 15.489 30.898 1.00 96.94 386 GLU A C 1
ATOM 3028 O O . GLU A 1 386 ? -15.028 16.148 31.293 1.00 96.94 386 GLU A O 1
ATOM 3033 N N . GLU A 1 387 ? -14.185 14.448 30.068 1.00 96.44 387 GLU A N 1
ATOM 3034 C CA . GLU A 1 387 ? -15.465 13.945 29.550 1.00 96.44 387 GLU A CA 1
ATOM 3035 C C . GLU A 1 387 ? -16.423 13.558 30.694 1.00 96.44 387 GLU A C 1
ATOM 3037 O O . GLU A 1 387 ? -17.630 13.787 30.607 1.00 96.44 387 GLU A O 1
ATOM 3042 N N . LEU A 1 388 ? -15.883 13.036 31.800 1.00 97.62 388 LEU A N 1
ATOM 3043 C CA . LEU A 1 388 ? -16.633 12.671 33.007 1.00 97.62 388 LEU A CA 1
ATOM 3044 C C . LEU A 1 388 ? -16.856 13.835 33.989 1.00 97.62 388 LEU A C 1
ATOM 3046 O O . LEU A 1 388 ? -17.516 13.655 35.014 1.00 97.62 388 LEU A O 1
ATOM 3050 N N . GLY A 1 389 ? -16.314 15.024 33.713 1.00 96.44 389 GLY A N 1
ATOM 3051 C CA . GLY A 1 389 ? -16.402 16.182 34.608 1.00 96.44 389 GLY A CA 1
ATOM 3052 C C . GLY A 1 389 ? -15.540 16.076 35.874 1.00 96.44 389 GLY A C 1
ATOM 3053 O O . GLY A 1 389 ? -15.714 16.860 36.807 1.00 96.44 389 GLY A O 1
ATOM 3054 N N . GLU A 1 390 ? -14.587 15.145 35.922 1.00 97.44 390 GLU A N 1
ATOM 3055 C CA . GLU A 1 390 ? -13.650 14.937 37.032 1.00 97.44 390 GLU A CA 1
ATOM 3056 C C . GLU A 1 390 ? -12.469 15.924 36.949 1.00 97.44 390 GLU A C 1
ATOM 3058 O O . GLU A 1 390 ? -11.305 15.544 36.809 1.00 97.44 390 GLU A O 1
ATOM 3063 N N . ARG A 1 391 ? -12.792 17.221 37.043 1.00 96.44 391 ARG A N 1
ATOM 3064 C CA . ARG A 1 391 ? -11.887 18.361 36.806 1.00 96.44 391 ARG A CA 1
ATOM 3065 C C . ARG A 1 391 ? -10.542 18.254 37.524 1.00 96.44 391 ARG A C 1
ATOM 3067 O O . ARG A 1 391 ? -9.511 18.410 36.879 1.00 96.44 391 ARG A O 1
ATOM 3074 N N . ASP A 1 392 ? -10.546 17.988 38.827 1.00 96.88 392 ASP A N 1
ATOM 3075 C CA . ASP A 1 392 ? -9.316 17.986 39.633 1.00 96.88 392 ASP A CA 1
ATOM 3076 C C . ASP A 1 392 ? -8.358 16.870 39.207 1.00 96.88 392 ASP A C 1
ATOM 3078 O O . ASP A 1 392 ? -7.141 17.052 39.186 1.00 96.88 392 ASP A O 1
ATOM 3082 N N . LYS A 1 393 ? -8.908 15.717 38.812 1.00 97.25 393 LYS A N 1
ATOM 3083 C CA . LYS A 1 393 ? -8.111 14.595 38.313 1.00 97.25 393 LYS A CA 1
ATOM 3084 C C . LYS A 1 393 ? -7.587 14.876 36.915 1.00 97.25 393 LYS A C 1
ATOM 3086 O O . LYS A 1 393 ? -6.409 14.642 36.672 1.00 97.25 393 LYS A O 1
ATOM 3091 N N . ALA A 1 394 ? -8.419 15.431 36.032 1.00 97.56 394 ALA A N 1
ATOM 3092 C CA . ALA A 1 394 ? -7.966 15.875 34.717 1.00 97.56 394 ALA A CA 1
ATOM 3093 C C . ALA A 1 394 ? -6.804 16.870 34.848 1.00 97.56 394 ALA A C 1
ATOM 3095 O O . ALA A 1 394 ? -5.763 16.679 34.230 1.00 97.56 394 ALA A O 1
ATOM 3096 N N . LEU A 1 395 ? -6.942 17.884 35.710 1.00 97.56 395 LEU A N 1
ATOM 3097 C CA . LEU A 1 395 ? -5.900 18.881 35.956 1.00 97.56 395 LEU A CA 1
ATOM 3098 C C . LEU A 1 395 ? -4.600 18.240 36.461 1.00 97.56 395 LEU A C 1
ATOM 3100 O O . LEU A 1 395 ? -3.521 18.597 35.986 1.00 97.56 395 LEU A O 1
ATOM 3104 N N . ALA A 1 396 ? -4.690 17.279 37.385 1.00 96.31 396 ALA A N 1
ATOM 3105 C CA . ALA A 1 396 ? -3.524 16.559 37.890 1.00 96.31 396 ALA A CA 1
ATOM 3106 C C . ALA A 1 396 ? -2.793 15.790 36.775 1.00 96.31 396 ALA A C 1
ATOM 3108 O O . ALA A 1 396 ? -1.577 15.922 36.638 1.00 96.31 396 ALA A O 1
ATOM 3109 N N . VAL A 1 397 ? -3.528 15.045 35.942 1.00 97.56 397 VAL A N 1
ATOM 3110 C CA . VAL A 1 397 ? -2.938 14.262 34.843 1.00 97.56 397 VAL A CA 1
ATOM 3111 C C . VAL A 1 397 ? -2.366 15.175 33.752 1.00 97.56 397 VAL A C 1
ATOM 3113 O O . VAL A 1 397 ? -1.252 14.950 33.284 1.00 97.56 397 VAL A O 1
ATOM 3116 N N . TRP A 1 398 ? -3.060 16.256 33.386 1.00 97.88 398 TRP A N 1
ATOM 3117 C CA . TRP A 1 398 ? -2.536 17.233 32.426 1.00 97.88 398 TRP A CA 1
ATOM 3118 C C . TRP A 1 398 ? -1.269 17.926 32.928 1.00 97.88 398 TRP A C 1
ATOM 3120 O O . TRP A 1 398 ? -0.333 18.118 32.158 1.00 97.88 398 TRP A O 1
ATOM 3130 N N . THR A 1 399 ? -1.197 18.243 34.222 1.00 96.38 399 THR A N 1
ATOM 3131 C CA . THR A 1 399 ? 0.014 18.815 34.832 1.00 96.38 399 THR A CA 1
ATOM 3132 C C . THR A 1 399 ? 1.179 17.826 34.769 1.00 96.38 399 THR A C 1
ATOM 3134 O O . THR A 1 399 ? 2.289 18.210 34.408 1.00 96.38 399 THR A O 1
ATOM 3137 N N . GLN A 1 400 ? 0.920 16.544 35.045 1.00 95.88 400 GLN A N 1
ATOM 3138 C CA . GLN A 1 400 ? 1.912 15.474 34.908 1.00 95.88 400 GLN A CA 1
ATOM 3139 C C . GLN A 1 400 ? 2.445 15.376 33.466 1.00 95.88 400 GLN A C 1
ATOM 3141 O O . GLN A 1 400 ? 3.652 15.256 33.258 1.00 95.88 400 GLN A O 1
ATOM 3146 N N . LEU A 1 401 ? 1.559 15.478 32.468 1.00 97.44 401 LEU A N 1
ATOM 3147 C CA . LEU A 1 401 ? 1.924 15.478 31.048 1.00 97.44 401 LEU A CA 1
ATOM 3148 C C . LEU A 1 401 ? 2.741 16.707 30.639 1.00 97.44 401 LEU A C 1
ATOM 3150 O O . LEU A 1 401 ? 3.679 16.566 29.861 1.00 97.44 401 LEU A O 1
ATOM 3154 N N . VAL A 1 402 ? 2.429 17.896 31.169 1.00 97.38 402 VAL A N 1
ATOM 3155 C CA . VAL A 1 402 ? 3.236 19.107 30.934 1.00 97.38 402 VAL A CA 1
ATOM 3156 C C . VAL A 1 402 ? 4.673 18.882 31.397 1.00 97.38 402 VAL A C 1
ATOM 3158 O O . VAL A 1 402 ? 5.589 19.079 30.604 1.00 97.38 402 VAL A O 1
ATOM 3161 N N . THR A 1 403 ? 4.872 18.405 32.631 1.00 96.19 403 THR A N 1
ATOM 3162 C CA . THR A 1 403 ? 6.215 18.100 33.150 1.00 96.19 403 THR A CA 1
ATOM 3163 C C . THR A 1 403 ? 6.927 17.064 32.281 1.00 96.19 403 THR A C 1
ATOM 3165 O O . THR A 1 403 ? 8.076 17.267 31.901 1.00 96.19 403 THR A O 1
ATOM 3168 N N . TYR A 1 404 ? 6.231 15.993 31.893 1.00 96.50 404 TYR A N 1
ATOM 3169 C CA . TYR A 1 404 ? 6.800 14.960 31.029 1.00 96.50 404 TYR A CA 1
ATOM 3170 C C . TYR A 1 404 ? 7.251 15.509 29.665 1.00 96.50 404 TYR A C 1
ATOM 3172 O O . TYR A 1 404 ? 8.371 15.252 29.231 1.00 96.50 404 TYR A O 1
ATOM 3180 N N . PHE A 1 405 ? 6.414 16.290 28.977 1.00 97.06 405 PHE A N 1
ATOM 3181 C CA . PHE A 1 405 ? 6.776 16.823 27.661 1.00 97.06 405 PHE A CA 1
ATOM 3182 C C . PHE A 1 405 ? 7.867 17.900 27.729 1.00 97.06 405 PHE A C 1
ATOM 3184 O O . PHE A 1 405 ? 8.661 18.004 26.796 1.00 97.06 405 PHE A O 1
ATOM 3191 N N . GLU A 1 406 ? 7.959 18.659 28.825 1.00 96.44 406 GLU A N 1
ATOM 3192 C CA . GLU A 1 406 ? 9.087 19.569 29.073 1.00 96.44 406 GLU A CA 1
ATOM 3193 C C . GLU A 1 406 ? 10.416 18.811 29.182 1.00 96.44 406 GLU A C 1
ATOM 3195 O O . GLU A 1 406 ? 11.413 19.237 28.597 1.00 96.44 406 GLU A O 1
ATOM 3200 N N . GLU A 1 407 ? 10.427 17.672 29.879 1.00 96.00 407 GLU A N 1
ATOM 3201 C CA . GLU A 1 407 ? 11.613 16.817 30.021 1.00 96.00 407 GLU A CA 1
ATOM 3202 C C . GLU A 1 407 ? 12.033 16.163 28.694 1.00 96.00 407 GLU A C 1
ATOM 3204 O O . GLU A 1 407 ? 13.228 16.021 28.427 1.00 96.00 407 GLU A O 1
ATOM 3209 N N . MET A 1 408 ? 11.072 15.801 27.837 1.00 95.06 408 MET A N 1
ATOM 3210 C CA . MET A 1 408 ? 11.336 15.187 26.527 1.00 95.06 408 MET A CA 1
ATOM 3211 C C . MET A 1 408 ? 11.871 16.176 25.476 1.00 95.06 408 MET A C 1
ATOM 3213 O O . MET A 1 408 ? 12.470 15.762 24.478 1.00 95.06 408 MET A O 1
ATOM 3217 N N . GLY A 1 409 ? 11.684 17.480 25.692 1.00 93.69 409 GLY A N 1
ATOM 3218 C CA . GLY A 1 409 ? 12.252 18.538 24.863 1.00 93.69 409 GLY A CA 1
ATOM 3219 C C . GLY A 1 409 ? 11.506 18.811 23.543 1.00 93.69 409 GLY A C 1
ATOM 3220 O O . GLY A 1 409 ? 10.366 18.380 23.357 1.00 93.69 409 GLY A O 1
ATOM 3221 N N . PRO A 1 410 ? 12.144 19.526 22.590 1.00 94.75 410 PRO A N 1
ATOM 3222 C CA . PRO A 1 410 ? 11.454 20.190 21.473 1.00 94.75 410 PRO A CA 1
ATOM 3223 C C . PRO A 1 410 ? 10.644 19.282 20.539 1.00 94.75 410 PRO A C 1
ATOM 3225 O O . PRO A 1 410 ? 9.703 19.735 19.889 1.00 94.75 410 PRO A O 1
ATOM 3228 N N . ALA A 1 411 ? 10.973 17.988 20.472 1.00 92.31 411 ALA A N 1
ATOM 3229 C CA . ALA A 1 411 ? 10.219 17.015 19.680 1.00 92.31 411 ALA A CA 1
ATOM 3230 C C . ALA A 1 411 ? 8.747 16.889 20.127 1.00 92.31 411 ALA A C 1
ATOM 3232 O O . ALA A 1 411 ? 7.899 16.483 19.334 1.00 92.31 411 ALA A O 1
ATOM 3233 N N . PHE A 1 412 ? 8.435 17.269 21.370 1.00 94.12 412 PHE A N 1
ATOM 3234 C CA . PHE A 1 412 ? 7.096 17.194 21.950 1.00 94.12 412 PHE A CA 1
ATOM 3235 C C . PHE A 1 412 ? 6.426 18.562 22.126 1.00 94.12 412 PHE A C 1
ATOM 3237 O O . PHE A 1 412 ? 5.362 18.639 22.735 1.00 94.12 412 PHE A O 1
ATOM 3244 N N . ASP A 1 413 ? 6.966 19.635 21.538 1.00 94.69 413 ASP A N 1
ATOM 3245 C CA . ASP A 1 413 ? 6.428 20.997 21.682 1.00 94.69 413 ASP A CA 1
ATOM 3246 C C . ASP A 1 413 ? 4.954 21.120 21.268 1.00 94.69 413 ASP A C 1
ATOM 3248 O O . ASP A 1 413 ? 4.210 21.925 21.830 1.00 94.69 413 ASP A O 1
ATOM 3252 N N . PHE A 1 414 ? 4.516 20.333 20.279 1.00 95.44 414 PHE A N 1
ATOM 3253 C CA . PHE A 1 414 ? 3.107 20.276 19.888 1.00 95.44 414 PHE A CA 1
ATOM 3254 C C . PHE A 1 414 ? 2.224 19.788 21.045 1.00 95.44 414 PHE A C 1
ATOM 3256 O O . PHE A 1 414 ? 1.286 20.484 21.433 1.00 95.44 414 PHE A O 1
ATOM 3263 N N . TYR A 1 415 ? 2.570 18.643 21.636 1.00 94.56 415 TYR A N 1
ATOM 3264 C CA . TYR A 1 415 ? 1.832 18.047 22.750 1.00 94.56 415 TYR A CA 1
ATOM 3265 C C . TYR A 1 415 ? 1.947 18.878 24.031 1.00 94.56 415 TYR A C 1
ATOM 3267 O O . TYR A 1 415 ? 0.966 19.030 24.752 1.00 94.56 415 TYR A O 1
ATOM 3275 N N . LEU A 1 416 ? 3.113 19.480 24.285 1.00 97.19 416 LEU A N 1
ATOM 3276 C CA . LEU A 1 416 ? 3.325 20.381 25.416 1.00 97.19 416 LEU A CA 1
ATOM 3277 C C . LEU A 1 416 ? 2.393 21.595 25.354 1.00 97.19 416 LEU A C 1
ATOM 3279 O O . LEU A 1 416 ? 1.779 21.952 26.360 1.00 97.19 416 LEU A O 1
ATOM 3283 N N . ARG A 1 417 ? 2.262 22.228 24.178 1.00 97.50 417 ARG A N 1
ATOM 3284 C CA . ARG A 1 417 ? 1.328 23.349 23.997 1.00 97.50 417 ARG A CA 1
ATOM 3285 C C . ARG A 1 417 ? -0.110 22.921 24.269 1.00 97.50 417 ARG A C 1
ATOM 3287 O O . ARG A 1 417 ? -0.777 23.583 25.056 1.00 97.50 417 ARG A O 1
ATOM 3294 N N . GLN A 1 418 ? -0.546 21.794 23.702 1.00 96.81 418 GLN A N 1
ATOM 3295 C CA . GLN A 1 418 ? -1.888 21.265 23.959 1.00 96.81 418 GLN A CA 1
ATOM 3296 C C . GLN A 1 418 ? -2.112 20.998 25.454 1.00 96.81 418 GLN A C 1
ATOM 3298 O O . GLN A 1 418 ? -3.074 21.494 26.031 1.00 96.81 418 GLN A O 1
ATOM 3303 N N . ALA A 1 419 ? -1.194 20.301 26.126 1.00 97.38 419 ALA A N 1
ATOM 3304 C CA . ALA A 1 419 ? -1.328 20.008 27.551 1.00 97.38 419 ALA A CA 1
ATOM 3305 C C . ALA A 1 419 ? -1.429 21.288 28.407 1.00 97.38 419 ALA A C 1
ATOM 3307 O O . ALA A 1 419 ? -2.267 21.363 29.308 1.00 97.38 419 ALA A O 1
ATOM 3308 N N . ARG A 1 420 ? -0.644 22.332 28.097 1.00 98.00 420 ARG A N 1
ATOM 3309 C CA . ARG A 1 420 ? -0.718 23.634 28.788 1.00 98.00 420 ARG A CA 1
ATOM 3310 C C . ARG A 1 420 ? -2.064 24.332 28.588 1.00 98.00 420 ARG A C 1
ATOM 3312 O O . ARG A 1 420 ? -2.626 24.824 29.562 1.00 98.00 420 ARG A O 1
ATOM 3319 N N . GLU A 1 421 ? -2.616 24.321 27.375 1.00 97.56 421 GLU A N 1
ATOM 3320 C CA . GLU A 1 421 ? -3.948 24.886 27.097 1.00 97.56 421 GLU A CA 1
ATOM 3321 C C . GLU A 1 421 ? -5.042 24.199 27.932 1.00 97.56 421 GLU A C 1
ATOM 3323 O O . GLU A 1 421 ? -5.939 24.855 28.474 1.00 97.56 421 GLU A O 1
ATOM 3328 N N . HIS A 1 422 ? -4.952 22.874 28.091 1.00 97.81 422 HIS A N 1
ATOM 3329 C CA . HIS A 1 422 ? -5.852 22.118 28.960 1.00 97.81 422 HIS A CA 1
ATOM 3330 C C . HIS A 1 422 ? -5.685 22.511 30.437 1.00 97.81 422 HIS A C 1
ATOM 3332 O O . HIS A 1 422 ? -6.688 22.797 31.093 1.00 97.81 422 HIS A O 1
ATOM 3338 N N . VAL A 1 423 ? -4.451 22.609 30.950 1.00 97.81 423 VAL A N 1
ATOM 3339 C CA . VAL A 1 423 ? -4.169 23.068 32.327 1.00 97.81 423 VAL A CA 1
ATOM 3340 C C . VAL A 1 423 ? -4.727 24.469 32.583 1.00 97.81 423 VAL A C 1
ATOM 3342 O O . VAL A 1 423 ? -5.403 24.682 33.590 1.00 97.81 423 VAL A O 1
ATOM 3345 N N . GLU A 1 424 ? -4.499 25.425 31.680 1.00 96.81 424 GLU A N 1
ATOM 3346 C CA . GLU A 1 424 ? -4.986 26.804 31.819 1.00 96.81 424 GLU A CA 1
ATOM 3347 C C . GLU A 1 424 ? -6.518 26.848 31.889 1.00 96.81 424 GLU A C 1
ATOM 3349 O O . GLU A 1 424 ? -7.102 27.421 32.816 1.00 96.81 424 GLU A O 1
ATOM 3354 N N . ARG A 1 425 ? -7.194 26.158 30.962 1.00 96.25 425 ARG A N 1
ATOM 3355 C CA . ARG A 1 425 ? -8.662 26.053 30.931 1.00 96.25 425 ARG A CA 1
ATOM 3356 C C . ARG A 1 425 ? -9.226 25.362 32.180 1.00 96.25 425 ARG A C 1
ATOM 3358 O O . ARG A 1 425 ? -10.288 25.750 32.686 1.00 96.25 425 ARG A O 1
ATOM 3365 N N . LEU A 1 426 ? -8.534 24.341 32.684 1.00 95.81 426 LEU A N 1
ATOM 3366 C CA . LEU A 1 426 ? -8.884 23.606 33.902 1.00 95.81 426 LEU A CA 1
ATOM 3367 C C . LEU A 1 426 ? -8.439 24.297 35.201 1.00 95.81 426 LEU A C 1
ATOM 3369 O O . LEU A 1 426 ? -8.816 23.834 36.272 1.00 95.81 426 LEU A O 1
ATOM 3373 N N . SER A 1 427 ? -7.726 25.420 35.126 1.00 93.00 427 SER A N 1
ATOM 3374 C CA . SER A 1 427 ? -7.388 26.256 36.288 1.00 93.00 427 SER A CA 1
ATOM 3375 C C . SER A 1 427 ? -8.261 27.516 36.379 1.00 93.00 427 SER A C 1
ATOM 3377 O O . SER A 1 427 ? -8.434 28.074 37.457 1.00 93.00 427 SER A O 1
ATOM 3379 N N . ALA A 1 428 ? -8.839 27.970 35.260 1.00 86.56 428 ALA A N 1
ATOM 3380 C CA . ALA A 1 428 ? -9.586 29.234 35.166 1.00 86.56 428 ALA A CA 1
ATOM 3381 C C . ALA A 1 428 ? -11.082 29.173 35.560 1.00 86.56 428 ALA A C 1
ATOM 3383 O O . ALA A 1 428 ? -11.768 30.193 35.532 1.00 86.56 428 ALA A O 1
ATOM 3384 N N . LYS A 1 429 ? -11.605 27.992 35.886 1.00 60.91 429 LYS A N 1
ATOM 3385 C CA . LYS A 1 429 ? -12.985 27.750 36.359 1.00 60.91 429 LYS A CA 1
ATOM 3386 C C . LYS A 1 429 ? -12.963 27.113 37.745 1.00 60.91 429 LYS A C 1
ATOM 3388 O O . LYS A 1 429 ? -14.025 27.153 38.392 1.00 60.91 429 LYS A O 1
#

pLDDT: mean 88.74, std 15.59, range [25.39, 98.5]

Secondary structure (DSSP, 8-state):
-------------EEEE------TT-PPPP--EEEE-TTSS-EEEEEPPPTT-SS-PPPEEEEEETTEEEEEE--SSS-EEEEEE-TTS-EEEEEETTBBT-SS-SEEEE-TT--EEEEE-HHHHH-HHHHHHS-B-SSBB--S-SSEEEEEEE-TTS-EEEEEE-TTS-EEEEETTT--EEEE-GGGS-S-HHHHHHHHHHHHHTT-HHHHHHHHHHHHHH-TT-HHHHHHHHHHHHHHT-HHHHHHHHHHHHHHH-S---GGGHHHHHHHHHHHHHHHHHTT-HHHHHHHHHHHTTS-TT-HHHHHHHHHHHHHTT-HHHHHHHHHHHHHHPPTTTHHHHHHHHHHHHHHTT-HHHHHHHHHHH--TTS-S-HHHHHHHHHHHHHTT-HHHHHHHHHHHHHHHHHH-GGGHHHHHHHHHHHHHHH--